Protein AF-A0A7J7Q259-F1 (afdb_monomer_lite)

Secondary structure (DSSP, 8-state):
-B----SS--EEE-TT-EEEEES-EEE---S--SSS-TTEEEEEEEEEEES-EEEEEEEPPPPTTHHHHHHTSPPPTTS-S--EEEEEEEEETTEEEEEEEEEEEEEEEE-TTSTT--S-S-EEEEEEEEEEEEEEEE--TT--S-HHHHHHHHHHHHHT-GGGGG---HHHHHHHHHHHHHHHHHHHHHHHHHHHHHHHHHHHHHHGGGGS-S--PPPPP-------------------------------PPP----------------TTGGGSGGGS------GGGGSS-----------------------GGG--TT-PPEEEEEEEEETTEEEEEEEETTEEEEEEE----TTTHHHHHHHHHHHHH-----TTSPPP------------------

Sequence (403 aa):
MLGFDFISQALRVPTGVTVTLRDIAVTKVRDTPGWSLPFFTGDGGTMVLLSVVRVRLACVPVASNFEQSLTARPRPSALPGAQQVSLQDFPWRGEVYPGSVHSADLAFFLGPGDVDDTQSFRGYDMLQINVSRVCLSYVTSDCTDPADICQSRAVQQMLQGPDSRSQPSYAAVLAAIVVPVVATAVVVAAVAALLLLRRRKRQQEQQLPLQLRDKAPPPPPAQQQQQQQADGAAGRPPQQTQQQQQQQVLVGAWPLGRADGSVGSGGWGSGPAADRLVNLCSGATGTIEDVATGTTASGADSGSGWRLMACHNAPEYSDATPKDKISLGVLLGVGSFGRVYKGRWRGMDVAVKVLHHDSSTAAAVANEVDLVMSFKLCSPHSPCCVPKAPQHHHRLPFCDMES

pLDDT: mean 71.01, std 23.91, range [22.5, 98.06]

Structure (mmCIF, N/CA/C/O backbone):
data_AF-A0A7J7Q259-F1
#
_entry.id   AF-A0A7J7Q259-F1
#
loop_
_atom_site.group_PDB
_atom_site.id
_atom_site.type_symbol
_atom_site.label_atom_id
_atom_site.label_alt_id
_atom_site.label_comp_id
_atom_site.label_asym_id
_atom_site.label_entity_id
_atom_site.label_seq_id
_atom_site.pdbx_PDB_ins_code
_atom_site.Cartn_x
_atom_site.Cartn_y
_atom_site.Cartn_z
_atom_site.occupancy
_atom_site.B_iso_or_equiv
_atom_site.auth_seq_id
_atom_site.auth_comp_id
_atom_site.auth_asym_id
_atom_site.auth_atom_id
_atom_site.pdbx_PDB_model_num
ATOM 1 N N . MET A 1 1 ? -4.218 16.861 -8.012 1.00 49.34 1 MET A N 1
ATOM 2 C CA . MET A 1 1 ? -3.755 15.841 -7.042 1.00 49.34 1 MET A CA 1
ATOM 3 C C . MET A 1 1 ? -4.945 14.948 -6.768 1.00 49.34 1 MET A C 1
ATOM 5 O O . MET A 1 1 ? -5.950 15.461 -6.298 1.00 49.34 1 MET A O 1
ATOM 9 N N . LEU A 1 2 ? -4.885 13.677 -7.159 1.00 45.47 2 LEU A N 1
ATOM 10 C CA . LEU A 1 2 ? -5.974 12.738 -6.898 1.00 45.47 2 LEU A CA 1
ATOM 11 C C . LEU A 1 2 ? -5.714 12.103 -5.529 1.00 45.47 2 LEU A C 1
ATOM 13 O O . LEU A 1 2 ? -4.754 11.353 -5.357 1.00 45.47 2 LEU A O 1
ATOM 17 N N . GLY A 1 3 ? -6.516 12.488 -4.538 1.00 46.28 3 GLY A N 1
ATOM 18 C CA . GLY A 1 3 ? -6.517 11.869 -3.217 1.00 46.28 3 GLY A CA 1
ATOM 19 C C . GLY A 1 3 ? -7.431 10.655 -3.247 1.00 46.28 3 GLY A C 1
ATOM 20 O O . GLY A 1 3 ? -8.620 10.781 -2.985 1.00 46.28 3 GLY A O 1
ATOM 21 N N . PHE A 1 4 ? -6.892 9.503 -3.628 1.00 53.81 4 PHE A N 1
ATOM 22 C CA . PHE A 1 4 ? -7.644 8.257 -3.614 1.00 53.81 4 PHE A CA 1
ATOM 23 C C . PHE A 1 4 ? -7.765 7.752 -2.172 1.00 53.81 4 PHE A C 1
ATOM 25 O O . PHE A 1 4 ? -6.756 7.425 -1.552 1.00 53.81 4 PHE A O 1
ATOM 32 N N . ASP A 1 5 ? -8.987 7.705 -1.641 1.00 45.69 5 ASP A N 1
ATOM 33 C CA . ASP A 1 5 ? -9.305 7.121 -0.332 1.00 45.69 5 ASP A CA 1
ATOM 34 C C . ASP A 1 5 ? -10.075 5.805 -0.521 1.00 45.69 5 ASP A C 1
ATOM 36 O O . ASP A 1 5 ? -11.242 5.658 -0.160 1.00 45.69 5 ASP A O 1
ATOM 40 N N . PHE A 1 6 ? -9.443 4.844 -1.200 1.00 56.66 6 PHE A N 1
ATOM 41 C CA . PHE A 1 6 ? -10.017 3.514 -1.401 1.00 56.66 6 PHE A CA 1
ATOM 42 C C . PHE A 1 6 ? -9.779 2.666 -0.148 1.00 56.66 6 PHE A C 1
ATOM 44 O O . PHE A 1 6 ? -8.836 1.879 -0.066 1.00 56.66 6 PHE A O 1
ATOM 51 N N . ILE A 1 7 ? -10.626 2.854 0.864 1.00 47.62 7 ILE A N 1
ATOM 52 C CA . ILE A 1 7 ? -10.512 2.154 2.154 1.00 47.62 7 ILE A CA 1
ATOM 53 C C . ILE A 1 7 ? -10.807 0.643 2.008 1.00 47.62 7 ILE A C 1
ATOM 55 O O . ILE A 1 7 ? -10.272 -0.161 2.779 1.00 47.62 7 ILE A O 1
ATOM 59 N N . SER A 1 8 ? -11.579 0.228 0.993 1.00 52.16 8 SER A N 1
ATOM 60 C CA . SER A 1 8 ? -12.040 -1.166 0.843 1.00 52.16 8 SER A CA 1
ATOM 61 C C . SER A 1 8 ? -12.238 -1.682 -0.590 1.00 52.16 8 SER A C 1
ATOM 63 O O . SER A 1 8 ? -12.537 -2.862 -0.758 1.00 52.16 8 SER A O 1
ATOM 65 N N . GLN A 1 9 ? -12.082 -0.851 -1.625 1.00 63.62 9 GLN A N 1
ATOM 66 C CA . GLN A 1 9 ? -12.362 -1.247 -3.009 1.00 63.62 9 GLN A CA 1
ATOM 67 C C . GLN A 1 9 ? -11.074 -1.311 -3.829 1.00 63.62 9 GLN A C 1
ATOM 69 O O . GLN A 1 9 ? -10.312 -0.349 -3.868 1.00 63.62 9 GLN A O 1
ATOM 74 N N . ALA A 1 10 ? -10.844 -2.449 -4.483 1.00 75.38 10 ALA A N 1
ATOM 75 C CA . ALA A 1 10 ? -9.798 -2.597 -5.483 1.00 75.38 10 ALA A CA 1
ATOM 76 C C . ALA A 1 10 ? -10.410 -2.479 -6.885 1.00 75.38 10 ALA A C 1
ATOM 78 O O . ALA A 1 10 ? -11.465 -3.052 -7.166 1.00 75.38 10 ALA A O 1
ATOM 79 N N . LEU A 1 11 ? -9.749 -1.737 -7.766 1.00 84.56 11 LEU A N 1
ATOM 80 C CA . LEU A 1 11 ? -10.066 -1.669 -9.179 1.00 84.56 11 LEU A CA 1
ATOM 81 C C . LEU A 1 11 ? -9.454 -2.883 -9.882 1.00 84.56 11 LEU A C 1
ATOM 83 O O . LEU A 1 11 ? -8.235 -3.000 -9.996 1.00 84.56 11 LEU A O 1
ATOM 87 N N . ARG A 1 12 ? -10.304 -3.779 -10.376 1.00 86.12 12 ARG A N 1
ATOM 88 C CA . ARG A 1 12 ? -9.862 -4.916 -11.184 1.00 86.12 12 ARG A CA 1
ATOM 89 C C . ARG A 1 12 ? -9.484 -4.443 -12.586 1.00 86.12 12 ARG A C 1
ATOM 91 O O . ARG A 1 12 ? -10.282 -3.768 -13.230 1.00 86.12 12 ARG A O 1
ATOM 98 N N . VAL A 1 13 ? -8.310 -4.845 -13.063 1.00 88.81 13 VAL A N 1
ATOM 99 C CA . VAL A 1 13 ? -7.824 -4.670 -14.436 1.00 88.81 13 VAL A CA 1
ATOM 100 C C . VAL A 1 13 ? -8.129 -5.960 -15.215 1.00 88.81 13 VAL A C 1
ATOM 102 O O . VAL A 1 13 ? -7.459 -6.972 -14.984 1.00 88.81 13 VAL A O 1
ATOM 105 N N . PRO A 1 14 ? -9.161 -5.982 -16.082 1.00 87.50 14 PRO A N 1
ATOM 106 C CA . PRO A 1 14 ? -9.550 -7.188 -16.814 1.00 87.50 14 PRO A CA 1
ATOM 107 C C . PRO A 1 14 ? -8.503 -7.625 -17.845 1.00 87.50 14 PRO A C 1
ATOM 109 O O . PRO A 1 14 ? -7.682 -6.820 -18.287 1.00 87.50 14 PRO A O 1
ATOM 112 N N . THR A 1 15 ? -8.572 -8.885 -18.282 1.00 92.94 15 THR A N 1
ATOM 113 C CA . THR A 1 15 ? -7.735 -9.396 -19.376 1.00 92.94 15 THR A CA 1
ATOM 114 C C . THR A 1 15 ? -7.882 -8.535 -20.629 1.00 92.94 15 THR A C 1
ATOM 116 O O . THR A 1 15 ? -8.994 -8.175 -21.012 1.00 92.94 15 THR A O 1
ATOM 119 N N . GLY A 1 16 ? -6.763 -8.211 -21.280 1.00 92.50 16 GLY A N 1
ATOM 120 C CA . GLY A 1 16 ? -6.759 -7.416 -22.515 1.00 92.50 16 GLY A CA 1
ATOM 121 C C . GLY A 1 16 ? -7.079 -5.929 -22.323 1.00 92.50 16 GLY A C 1
ATOM 122 O O . GLY A 1 16 ? -7.089 -5.182 -23.299 1.00 92.50 16 GLY A O 1
ATOM 123 N N . VAL A 1 17 ? -7.310 -5.480 -21.086 1.00 95.00 17 VAL A N 1
ATOM 124 C CA . VAL A 1 17 ? -7.491 -4.063 -20.765 1.00 95.00 17 VAL A CA 1
ATOM 125 C C . VAL A 1 17 ? -6.170 -3.479 -20.284 1.00 95.00 17 VAL A C 1
ATOM 127 O O . VAL A 1 17 ? -5.520 -4.027 -19.392 1.00 95.00 17 VAL A O 1
ATOM 130 N N . THR A 1 18 ? -5.816 -2.323 -20.843 1.00 95.75 18 THR A N 1
ATOM 131 C CA . THR A 1 18 ? -4.671 -1.525 -20.402 1.00 95.75 18 THR A CA 1
ATOM 132 C C . THR A 1 18 ? -5.156 -0.292 -19.653 1.00 95.75 18 THR A C 1
ATOM 134 O O . THR A 1 18 ? -5.863 0.544 -20.216 1.00 95.75 18 THR A O 1
ATOM 137 N N . VAL A 1 19 ? -4.757 -0.150 -18.390 1.00 94.94 19 VAL A N 1
ATOM 138 C CA . VAL A 1 19 ? -5.025 1.047 -17.583 1.00 94.94 19 VAL A CA 1
ATOM 139 C C . VAL A 1 19 ? -3.760 1.886 -17.490 1.00 94.94 19 VAL A C 1
ATOM 141 O O . VAL A 1 19 ? -2.753 1.432 -16.951 1.00 94.94 19 VAL A O 1
ATOM 144 N N . THR A 1 20 ? -3.825 3.131 -17.962 1.00 96.19 20 THR A N 1
ATOM 145 C CA . THR A 1 20 ? -2.680 4.050 -17.962 1.00 96.19 20 THR A CA 1
ATOM 146 C C . THR A 1 20 ? -2.905 5.211 -17.002 1.00 96.19 20 THR A C 1
ATOM 148 O O . THR A 1 20 ? -3.876 5.955 -17.131 1.00 96.19 20 THR A O 1
ATOM 151 N N . LEU A 1 21 ? -1.975 5.408 -16.069 1.00 95.38 21 LEU A N 1
ATOM 152 C CA . LEU A 1 21 ? -1.887 6.597 -15.226 1.00 95.38 21 LEU A CA 1
ATOM 153 C C . LEU A 1 21 ? -0.709 7.443 -15.698 1.00 95.38 21 LEU A C 1
ATOM 155 O O . LEU A 1 21 ? 0.417 6.951 -15.758 1.00 95.38 21 LEU A O 1
ATOM 159 N N . ARG A 1 22 ? -0.961 8.710 -16.030 1.00 96.81 22 ARG A N 1
ATOM 160 C CA . ARG A 1 22 ? 0.040 9.587 -16.635 1.00 96.81 22 ARG A CA 1
ATOM 161 C C . ARG A 1 22 ? 0.078 10.960 -15.977 1.00 96.81 22 ARG A C 1
ATOM 163 O O . ARG A 1 22 ? -0.977 11.538 -15.745 1.00 96.81 22 ARG A O 1
ATOM 170 N N . ASP A 1 23 ? 1.284 11.472 -15.729 1.00 95.75 23 ASP A N 1
ATOM 171 C CA . ASP A 1 23 ? 1.534 12.843 -15.255 1.00 95.75 23 ASP A CA 1
ATOM 172 C C . ASP A 1 23 ? 0.774 13.175 -13.951 1.00 95.75 23 ASP A C 1
ATOM 174 O O . ASP A 1 23 ? 0.269 14.281 -13.740 1.00 95.75 23 ASP A O 1
ATOM 178 N N . ILE A 1 24 ? 0.681 12.192 -13.047 1.00 95.31 24 ILE A N 1
ATOM 179 C CA . ILE A 1 24 ? 0.010 12.335 -11.751 1.00 95.31 24 ILE A CA 1
ATOM 180 C C . ILE A 1 24 ? 0.949 12.062 -10.580 1.00 95.31 24 ILE A C 1
ATOM 182 O O . ILE A 1 24 ? 1.885 11.271 -10.657 1.00 95.31 24 ILE A O 1
ATOM 186 N N . ALA A 1 25 ? 0.631 12.673 -9.442 1.00 94.62 25 ALA A N 1
ATOM 187 C CA . ALA A 1 25 ? 1.168 12.258 -8.157 1.00 94.62 25 ALA A CA 1
ATOM 188 C C . ALA A 1 25 ? 0.123 11.423 -7.412 1.00 94.62 25 ALA A C 1
ATOM 190 O O . ALA A 1 25 ? -0.993 11.900 -7.177 1.00 94.62 25 ALA A O 1
ATOM 191 N N . VAL A 1 26 ? 0.495 10.202 -7.036 1.00 92.50 26 VAL A N 1
ATOM 192 C CA . VAL A 1 26 ? -0.319 9.309 -6.210 1.00 92.50 26 VAL A CA 1
ATOM 193 C C . VAL A 1 26 ? 0.200 9.394 -4.784 1.00 92.50 26 VAL A C 1
ATOM 195 O O . VAL A 1 26 ? 1.340 9.030 -4.498 1.00 92.50 26 VAL A O 1
ATOM 198 N N . THR A 1 27 ? -0.636 9.891 -3.883 1.00 89.12 27 THR A N 1
ATOM 199 C CA . THR A 1 27 ? -0.311 10.022 -2.458 1.00 89.12 27 THR A CA 1
ATOM 200 C C . THR A 1 27 ? -1.124 9.048 -1.631 1.00 89.12 27 THR A C 1
ATOM 202 O O . THR A 1 27 ? -2.173 8.607 -2.090 1.00 89.12 27 THR A O 1
ATOM 205 N N . LYS A 1 28 ? -0.675 8.757 -0.403 1.00 73.88 28 LYS A N 1
ATOM 206 C CA . LYS A 1 28 ? -1.340 7.796 0.496 1.00 73.88 28 LYS A CA 1
ATOM 207 C C . LYS A 1 28 ? -1.462 6.394 -0.118 1.00 73.88 28 LYS A C 1
ATOM 209 O O . LYS A 1 28 ? -2.405 5.663 0.162 1.00 73.88 28 LYS A O 1
ATOM 214 N N . VAL A 1 29 ? -0.499 6.015 -0.963 1.00 74.81 29 VAL A N 1
ATOM 215 C CA . VAL A 1 29 ? -0.357 4.622 -1.397 1.00 74.81 29 VAL A CA 1
ATOM 216 C C . VAL A 1 29 ? -0.133 3.802 -0.125 1.00 74.81 29 VAL A C 1
ATOM 218 O O . VAL A 1 29 ? 0.853 4.052 0.567 1.00 74.81 29 VAL A O 1
ATOM 221 N N . ARG A 1 30 ? -1.091 2.921 0.199 1.00 67.25 30 ARG A N 1
ATOM 222 C CA . ARG A 1 30 ? -1.149 2.111 1.430 1.00 67.25 30 ARG A CA 1
ATOM 223 C C . ARG A 1 30 ? 0.181 1.421 1.764 1.00 67.25 30 ARG A C 1
ATOM 225 O O . ARG A 1 30 ? 1.030 1.229 0.894 1.00 67.25 30 ARG A O 1
ATOM 232 N N . ASP A 1 31 ? 0.282 1.001 3.024 1.00 64.81 31 ASP A N 1
ATOM 233 C CA . ASP A 1 31 ? 1.456 0.486 3.752 1.00 64.81 31 ASP A CA 1
ATOM 234 C C . ASP A 1 31 ? 2.091 -0.805 3.212 1.00 64.81 31 ASP A C 1
ATOM 236 O O . ASP A 1 31 ? 2.835 -1.465 3.934 1.00 64.81 31 ASP A O 1
ATOM 240 N N . THR A 1 32 ? 1.828 -1.208 1.968 1.00 69.81 32 THR A N 1
ATOM 241 C CA . THR A 1 32 ? 2.552 -2.348 1.410 1.00 69.81 32 THR A CA 1
ATOM 242 C C . THR A 1 32 ? 3.970 -1.903 1.054 1.00 69.81 32 THR A C 1
ATOM 244 O O . THR A 1 32 ? 4.163 -0.814 0.502 1.00 69.81 32 THR A O 1
ATOM 247 N N . PRO A 1 33 ? 5.002 -2.700 1.364 1.00 70.81 33 PRO A N 1
ATOM 248 C CA . PRO A 1 33 ? 6.378 -2.354 1.029 1.00 70.81 33 PRO A CA 1
ATOM 249 C C . PRO A 1 33 ? 6.642 -2.402 -0.478 1.00 70.81 33 PRO A C 1
ATOM 251 O O . PRO A 1 33 ? 7.593 -1.766 -0.947 1.00 70.81 33 PRO A O 1
ATOM 254 N N . GLY A 1 34 ? 5.807 -3.090 -1.255 1.00 81.00 34 GLY A N 1
ATOM 255 C CA . GLY A 1 34 ? 6.126 -3.420 -2.632 1.00 81.00 34 GLY A CA 1
ATOM 256 C C . GLY A 1 34 ? 5.871 -2.313 -3.657 1.00 81.00 34 GLY A C 1
ATOM 257 O O . GLY A 1 34 ? 5.861 -1.109 -3.367 1.00 81.00 34 GLY A O 1
ATOM 258 N N . TRP A 1 35 ? 5.793 -2.735 -4.910 1.00 82.19 35 TRP A N 1
ATOM 259 C CA . TRP A 1 35 ? 5.924 -1.923 -6.113 1.00 82.19 35 TRP A CA 1
ATOM 260 C C . TRP A 1 35 ? 4.591 -1.623 -6.779 1.00 82.19 35 TRP A C 1
ATOM 262 O O . TRP A 1 35 ? 4.549 -0.701 -7.596 1.00 82.19 35 TRP A O 1
ATOM 272 N N . SER A 1 36 ? 3.523 -2.321 -6.399 1.00 85.31 36 SER A N 1
ATOM 273 C CA . SER A 1 36 ? 2.201 -2.123 -6.980 1.00 85.31 36 SER A CA 1
ATOM 274 C C . SER A 1 36 ? 1.495 -0.861 -6.466 1.00 85.31 36 SER A C 1
ATOM 276 O O . SER A 1 36 ? 1.945 -0.165 -5.547 1.00 85.31 36 SER A O 1
ATOM 278 N N . LEU A 1 37 ? 0.352 -0.552 -7.074 1.00 86.75 37 LEU A N 1
ATOM 279 C CA . LEU A 1 37 ? -0.643 0.310 -6.457 1.00 86.75 37 LEU A CA 1
ATOM 280 C C . LEU A 1 37 ? -1.682 -0.617 -5.804 1.00 86.75 37 LEU A C 1
ATOM 282 O O . LEU A 1 37 ? -2.414 -1.277 -6.533 1.00 86.75 37 LEU A O 1
ATOM 286 N N . PRO A 1 38 ? -1.774 -0.672 -4.461 1.00 77.75 38 PRO A N 1
ATOM 287 C CA . PRO A 1 38 ? -2.498 -1.721 -3.728 1.00 77.75 38 PRO A CA 1
ATOM 288 C C . PRO A 1 38 ? -4.021 -1.677 -3.917 1.00 77.75 38 PRO A C 1
ATOM 290 O O . PRO A 1 38 ? -4.741 -2.524 -3.405 1.00 77.75 38 PRO A O 1
ATOM 293 N N . PHE A 1 39 ? -4.525 -0.661 -4.615 1.00 82.62 39 PHE A N 1
ATOM 294 C CA . PHE A 1 39 ? -5.928 -0.534 -4.982 1.00 82.62 39 PHE A CA 1
ATOM 295 C C . PHE A 1 39 ? -6.210 -1.032 -6.403 1.00 82.62 39 PHE A C 1
ATOM 297 O O . PHE A 1 39 ? -7.329 -0.865 -6.864 1.00 82.62 39 PHE A O 1
ATOM 304 N N . PHE A 1 40 ? -5.239 -1.626 -7.100 1.00 85.75 40 PHE A N 1
ATOM 305 C CA . PHE A 1 40 ? -5.474 -2.352 -8.344 1.00 85.75 40 PHE A CA 1
ATOM 306 C C . PHE A 1 40 ? -5.292 -3.845 -8.118 1.00 85.75 40 PHE A C 1
ATOM 308 O O . PHE A 1 40 ? -4.342 -4.272 -7.467 1.00 85.75 40 PHE A O 1
ATOM 315 N N . THR A 1 41 ? -6.195 -4.630 -8.689 1.00 87.44 41 THR A N 1
ATOM 316 C CA . THR A 1 41 ? -6.056 -6.083 -8.813 1.00 87.44 41 THR A CA 1
ATOM 317 C C . THR A 1 41 ? -6.106 -6.446 -10.285 1.00 87.44 41 THR A C 1
ATOM 319 O O . THR A 1 41 ? -6.568 -5.654 -11.104 1.00 87.44 41 THR A O 1
ATOM 322 N N . GLY A 1 42 ? -5.613 -7.620 -10.657 1.00 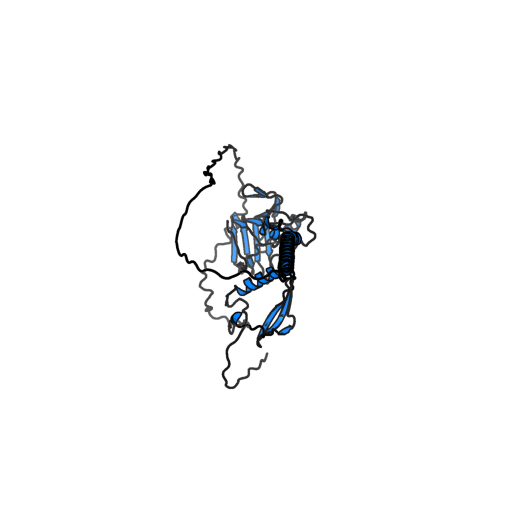82.75 42 GLY A N 1
ATOM 323 C CA . GLY A 1 42 ? -5.473 -7.980 -12.064 1.00 82.75 42 GLY A CA 1
ATOM 324 C C . GLY A 1 42 ? -6.095 -9.310 -12.415 1.00 82.75 42 GLY A C 1
ATOM 325 O O . GLY A 1 42 ? -5.994 -10.259 -11.651 1.00 82.75 42 GLY A O 1
ATOM 326 N N . ASP A 1 43 ? -6.686 -9.402 -13.599 1.00 88.06 43 ASP A N 1
ATOM 327 C CA . ASP A 1 43 ? -7.056 -10.683 -14.197 1.00 88.06 43 ASP A CA 1
ATOM 328 C C . ASP A 1 43 ? -6.377 -10.872 -15.559 1.00 88.06 43 ASP A C 1
ATOM 330 O O . ASP A 1 43 ? -7.022 -11.139 -16.565 1.00 88.06 43 ASP A O 1
ATOM 334 N N . GLY A 1 44 ? -5.063 -10.651 -15.616 1.00 90.00 44 GLY A N 1
ATOM 335 C CA . GLY A 1 44 ? -4.257 -10.711 -16.840 1.00 90.00 44 GLY A CA 1
ATOM 336 C C . GLY A 1 44 ? -4.325 -9.452 -17.708 1.00 90.00 44 GLY A C 1
ATOM 337 O O . GLY A 1 44 ? -4.111 -9.528 -18.915 1.00 90.00 44 GLY A O 1
ATOM 338 N N . GLY A 1 45 ? -4.699 -8.311 -17.127 1.00 94.25 45 GLY A N 1
ATOM 339 C CA . GLY A 1 45 ? -4.607 -7.010 -17.790 1.00 94.25 45 GLY A CA 1
ATOM 340 C C . GLY A 1 45 ? -3.221 -6.375 -17.674 1.00 94.25 45 GLY A C 1
ATOM 341 O O . GLY A 1 45 ? -2.301 -6.967 -17.105 1.00 94.25 45 GLY A O 1
ATOM 342 N N . THR A 1 46 ? -3.100 -5.140 -18.161 1.00 95.38 46 THR A N 1
ATOM 343 C CA . THR A 1 46 ? -1.851 -4.366 -18.117 1.00 95.38 46 THR A CA 1
ATOM 344 C C . THR A 1 46 ? -2.071 -3.026 -17.428 1.00 95.38 46 THR A C 1
ATOM 346 O O . THR A 1 46 ? -3.036 -2.311 -17.692 1.00 95.38 46 THR A O 1
ATOM 349 N N . MET A 1 47 ? -1.151 -2.642 -16.556 1.00 95.44 47 MET A N 1
ATOM 350 C CA . MET A 1 47 ? -1.141 -1.359 -15.877 1.00 95.44 47 MET A CA 1
ATOM 351 C C . MET A 1 47 ? 0.109 -0.574 -16.256 1.00 95.44 47 MET A C 1
ATOM 353 O O . MET A 1 47 ? 1.226 -1.041 -16.053 1.00 95.44 47 MET A O 1
ATOM 357 N N . VAL A 1 48 ? -0.066 0.644 -16.759 1.00 96.81 48 VAL A N 1
ATOM 358 C CA . VAL A 1 48 ? 1.031 1.499 -17.216 1.00 96.81 48 VAL A CA 1
ATOM 359 C C . VAL A 1 48 ? 1.081 2.773 -16.378 1.00 96.81 48 VAL A C 1
ATOM 361 O O . VAL A 1 48 ? 0.101 3.508 -16.276 1.00 96.81 48 VAL A O 1
ATOM 364 N N . LEU A 1 49 ? 2.233 3.057 -15.780 1.00 96.88 49 LEU A N 1
ATOM 365 C CA . LEU A 1 49 ? 2.524 4.287 -15.049 1.00 96.88 49 LEU A CA 1
ATOM 366 C C . LEU A 1 49 ? 3.525 5.118 -15.858 1.00 96.88 49 LEU A C 1
ATOM 368 O O . LEU A 1 49 ? 4.647 4.671 -16.074 1.00 96.88 49 LEU A O 1
ATOM 372 N N . LEU A 1 50 ? 3.136 6.320 -16.286 1.00 97.75 50 LEU A N 1
ATOM 373 C CA . LEU A 1 50 ? 3.967 7.231 -17.081 1.00 97.75 50 LEU A CA 1
ATOM 374 C C . LEU A 1 50 ? 4.185 8.543 -16.326 1.00 97.75 50 LEU A C 1
ATOM 376 O O . LEU A 1 50 ? 3.221 9.258 -16.055 1.00 97.75 50 LEU A O 1
ATOM 380 N N . SER A 1 51 ? 5.431 8.892 -16.003 1.00 97.31 51 SER A N 1
ATOM 381 C CA . SER A 1 51 ? 5.744 10.153 -15.305 1.00 97.31 51 SER A CA 1
ATOM 382 C C . SER A 1 51 ? 4.958 10.313 -13.993 1.00 97.31 51 SER A C 1
ATOM 384 O O . SER A 1 51 ? 4.385 11.365 -13.704 1.00 97.31 51 SER A O 1
ATOM 386 N N . VAL A 1 52 ? 4.867 9.233 -13.210 1.00 96.75 52 VAL A N 1
ATOM 387 C CA . VAL A 1 52 ? 4.087 9.197 -11.965 1.00 96.75 52 VAL A CA 1
ATOM 388 C C . VAL A 1 52 ? 4.993 9.411 -10.757 1.00 96.75 52 VAL A C 1
ATOM 390 O O . VAL A 1 52 ? 6.018 8.749 -10.611 1.00 96.75 52 VAL A O 1
ATOM 393 N N . VAL A 1 53 ? 4.579 10.279 -9.832 1.00 96.88 53 VAL A N 1
ATOM 394 C CA . VAL A 1 53 ? 5.244 10.431 -8.527 1.00 96.88 53 VAL A CA 1
ATOM 395 C C . VAL A 1 53 ? 4.433 9.714 -7.456 1.00 96.88 53 VAL A C 1
ATOM 397 O O . VAL A 1 53 ? 3.292 10.076 -7.173 1.00 96.88 53 VAL A O 1
ATOM 400 N N . ARG A 1 54 ? 5.010 8.689 -6.837 1.00 94.88 54 ARG A N 1
ATOM 401 C CA . ARG A 1 54 ? 4.396 7.927 -5.746 1.00 94.88 54 ARG A CA 1
ATOM 402 C C . ARG A 1 54 ? 4.921 8.441 -4.416 1.00 94.88 54 ARG A C 1
ATOM 404 O O . ARG A 1 54 ? 6.094 8.257 -4.108 1.00 94.88 54 ARG A O 1
ATOM 411 N N . VAL A 1 55 ? 4.049 9.052 -3.626 1.00 93.69 55 VAL A N 1
ATOM 412 C CA . VAL A 1 55 ? 4.394 9.609 -2.314 1.00 93.69 55 VAL A CA 1
ATOM 413 C C . VAL A 1 55 ? 3.979 8.637 -1.221 1.00 93.69 55 VAL A C 1
ATOM 415 O O . VAL A 1 55 ? 2.788 8.337 -1.065 1.00 93.69 55 VAL A O 1
ATOM 418 N N . ARG A 1 56 ? 4.960 8.180 -0.441 1.00 92.00 56 ARG A N 1
ATOM 419 C CA . ARG A 1 56 ? 4.756 7.376 0.767 1.00 92.00 56 ARG A CA 1
ATOM 420 C C . ARG A 1 56 ? 5.008 8.197 2.021 1.00 92.00 56 ARG A C 1
ATOM 422 O O . ARG A 1 56 ? 5.900 9.039 2.048 1.00 92.00 56 ARG A O 1
ATOM 429 N N . LEU A 1 57 ? 4.238 7.911 3.068 1.00 92.25 57 LEU A N 1
ATOM 430 C CA . LEU A 1 57 ? 4.436 8.527 4.380 1.00 92.25 57 LEU A CA 1
ATOM 431 C C . LEU A 1 57 ? 5.754 8.053 5.002 1.00 92.25 57 LEU A C 1
ATOM 433 O O . LEU A 1 57 ? 6.574 8.878 5.383 1.00 92.25 57 LEU A O 1
ATOM 437 N N . ALA A 1 58 ? 5.998 6.742 5.002 1.00 92.50 58 ALA A N 1
ATOM 438 C CA . ALA A 1 58 ? 7.250 6.157 5.462 1.00 92.50 58 ALA A CA 1
ATOM 439 C C . ALA A 1 58 ? 7.771 5.095 4.485 1.00 92.50 58 ALA A C 1
ATOM 441 O O . ALA A 1 58 ? 6.989 4.388 3.836 1.00 92.50 58 ALA A O 1
ATOM 442 N N . CYS A 1 59 ? 9.094 4.970 4.408 1.00 92.50 59 CYS A N 1
ATOM 443 C CA . CYS A 1 59 ? 9.787 3.948 3.631 1.00 92.50 59 CYS A CA 1
ATOM 444 C C . CYS A 1 59 ? 10.868 3.259 4.454 1.00 92.50 59 CYS A C 1
ATOM 446 O O . CYS A 1 59 ? 11.499 3.870 5.313 1.00 92.50 59 CYS A O 1
ATOM 448 N N . VAL A 1 60 ? 11.126 1.995 4.138 1.00 90.88 60 VAL A N 1
ATOM 449 C CA . VAL A 1 60 ? 12.322 1.299 4.616 1.00 90.88 60 VAL A CA 1
ATOM 450 C C . VAL A 1 60 ? 13.504 1.696 3.728 1.00 90.88 60 VAL A C 1
ATOM 452 O O . VAL A 1 60 ? 13.314 1.811 2.509 1.00 90.88 60 VAL A O 1
ATOM 455 N N . PRO A 1 61 ? 14.703 1.920 4.298 1.00 90.50 61 PRO A N 1
ATOM 456 C CA . PRO A 1 61 ? 15.915 2.099 3.515 1.00 90.50 61 PRO A CA 1
ATOM 457 C C . PRO A 1 61 ? 16.075 0.970 2.495 1.00 90.50 61 PRO A C 1
ATOM 459 O O . PRO A 1 61 ? 15.890 -0.209 2.796 1.00 90.50 61 PRO A O 1
ATOM 462 N N . VAL A 1 62 ? 16.383 1.344 1.261 1.00 90.62 62 VAL A N 1
ATOM 463 C CA . VAL A 1 62 ? 16.648 0.397 0.178 1.00 90.62 62 VAL A CA 1
ATOM 464 C C . VAL A 1 62 ? 17.965 -0.330 0.438 1.00 90.62 62 VAL A C 1
ATOM 466 O O . VAL A 1 62 ? 18.958 0.283 0.824 1.00 90.62 62 VAL A O 1
ATOM 469 N N . ALA A 1 63 ? 17.972 -1.649 0.237 1.00 91.00 63 ALA A N 1
ATOM 470 C CA . ALA A 1 63 ? 19.186 -2.449 0.355 1.00 91.00 63 ALA A CA 1
ATOM 471 C C . ALA A 1 63 ? 20.232 -2.013 -0.687 1.00 91.00 63 ALA A C 1
ATOM 473 O O . ALA A 1 63 ? 19.887 -1.564 -1.776 1.00 91.00 63 ALA A O 1
ATOM 474 N N . SER A 1 64 ? 21.520 -2.187 -0.397 1.00 91.75 64 SER A N 1
ATOM 475 C CA . SER A 1 64 ? 22.599 -1.785 -1.316 1.00 91.75 64 SER A CA 1
ATOM 476 C C . SER A 1 64 ? 22.575 -2.530 -2.659 1.00 91.75 64 SER A C 1
ATOM 478 O O . SER A 1 64 ? 23.007 -1.995 -3.673 1.00 91.75 64 SE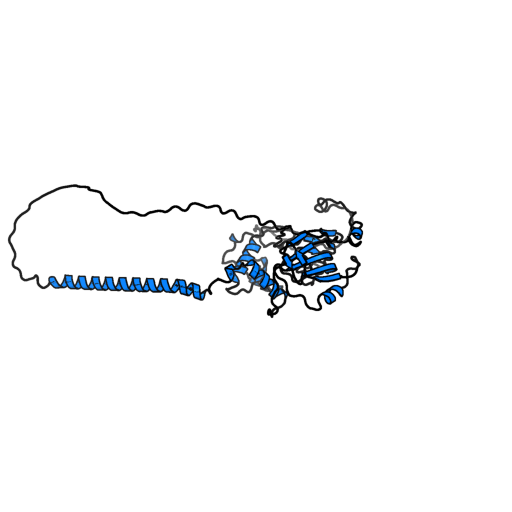R A O 1
ATOM 480 N N . ASN A 1 65 ? 22.029 -3.747 -2.693 1.00 94.56 65 ASN A N 1
ATOM 481 C CA . ASN A 1 65 ? 21.851 -4.560 -3.901 1.00 94.56 65 ASN A CA 1
ATOM 482 C C . ASN A 1 65 ? 20.477 -4.361 -4.569 1.00 94.56 65 ASN A C 1
ATOM 484 O O . ASN A 1 65 ? 20.063 -5.176 -5.399 1.00 94.56 65 ASN A O 1
ATOM 488 N N . PHE A 1 66 ? 19.739 -3.322 -4.180 1.00 93.31 66 PHE A N 1
ATOM 489 C CA . PHE A 1 66 ? 18.366 -3.094 -4.612 1.00 93.31 66 PHE A CA 1
ATOM 490 C C . PHE A 1 66 ? 18.234 -2.963 -6.138 1.00 93.31 66 PHE A C 1
ATOM 492 O O . PHE A 1 66 ? 17.417 -3.659 -6.742 1.00 93.31 66 PHE A O 1
ATOM 499 N N . GLU A 1 67 ? 19.073 -2.138 -6.770 1.00 95.12 67 GLU A N 1
ATOM 500 C CA . GLU A 1 67 ? 19.047 -1.925 -8.225 1.00 95.12 67 GLU A CA 1
ATOM 501 C C . GLU A 1 67 ? 19.327 -3.225 -8.989 1.00 95.12 67 GLU A C 1
ATOM 503 O O . GLU A 1 67 ? 18.593 -3.582 -9.910 1.00 95.12 67 GLU A O 1
ATOM 508 N N . GLN A 1 68 ? 20.330 -3.994 -8.554 1.00 96.50 68 GLN A N 1
ATOM 509 C CA . GLN A 1 68 ? 20.662 -5.301 -9.136 1.00 96.50 68 GLN A CA 1
ATOM 510 C C . GLN A 1 68 ? 19.501 -6.291 -8.984 1.00 96.50 68 GLN A C 1
ATOM 512 O O . GLN A 1 68 ? 19.158 -7.007 -9.920 1.00 96.50 68 GLN A O 1
ATOM 517 N N . SER A 1 69 ? 18.855 -6.296 -7.816 1.00 94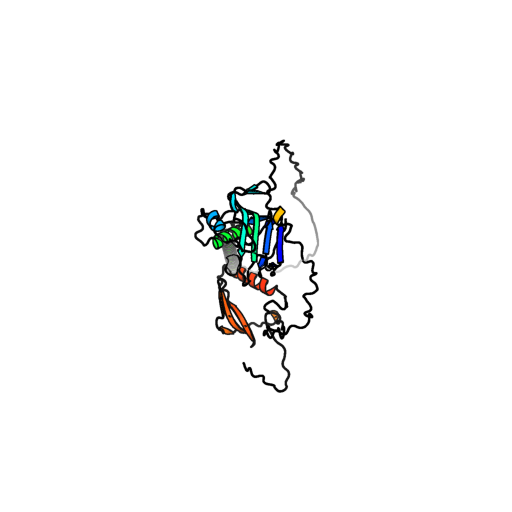.25 69 SER A N 1
ATOM 518 C CA . SER A 1 69 ? 17.747 -7.207 -7.522 1.00 94.25 69 SER A CA 1
ATOM 519 C C . SER A 1 69 ? 16.515 -6.927 -8.380 1.00 94.25 69 SER A C 1
ATOM 521 O O . SER A 1 69 ? 15.816 -7.867 -8.751 1.00 94.25 69 SER A O 1
ATOM 523 N N . LEU A 1 70 ? 16.228 -5.661 -8.702 1.00 93.69 70 LEU A N 1
ATOM 524 C CA . LEU A 1 70 ? 15.121 -5.318 -9.599 1.00 93.69 70 LEU A CA 1
ATOM 525 C C . LEU A 1 70 ? 15.474 -5.508 -11.069 1.00 93.69 70 LEU A C 1
ATOM 527 O O . LEU A 1 70 ? 14.650 -6.019 -11.825 1.00 93.69 70 LEU A O 1
ATOM 531 N N . THR A 1 71 ? 16.683 -5.130 -11.477 1.00 95.94 71 THR A N 1
ATOM 532 C CA . THR A 1 71 ? 17.111 -5.264 -12.876 1.00 95.94 71 THR A CA 1
ATOM 533 C C . THR A 1 71 ? 17.291 -6.718 -13.306 1.00 95.94 71 THR A C 1
ATOM 535 O O . THR A 1 71 ? 17.080 -7.033 -14.474 1.00 95.94 71 THR A O 1
ATOM 538 N N . ALA A 1 72 ? 17.580 -7.622 -12.365 1.00 96.62 72 ALA A N 1
ATOM 539 C CA . ALA A 1 72 ? 17.624 -9.062 -12.607 1.00 96.62 72 ALA A CA 1
ATOM 540 C C . ALA A 1 72 ? 16.237 -9.715 -12.778 1.00 96.62 72 ALA A C 1
ATOM 542 O O . ALA A 1 72 ? 16.162 -10.863 -13.220 1.00 96.62 72 ALA A O 1
ATOM 543 N N . ARG A 1 73 ? 15.132 -9.035 -12.425 1.00 94.94 73 ARG A N 1
ATOM 544 C CA . ARG A 1 73 ? 13.789 -9.621 -12.560 1.00 94.94 73 ARG A CA 1
ATOM 545 C C . ARG A 1 73 ? 13.391 -9.723 -14.034 1.00 94.94 73 ARG A C 1
ATOM 547 O O . ARG A 1 73 ? 13.469 -8.714 -14.746 1.00 94.94 73 ARG A O 1
ATOM 554 N N . PRO A 1 74 ? 12.908 -10.895 -14.487 1.00 96.25 74 PRO A N 1
ATOM 555 C CA . PRO A 1 74 ? 12.465 -11.062 -15.860 1.00 96.25 74 PRO A CA 1
ATOM 556 C C . PRO A 1 74 ? 11.275 -10.143 -16.142 1.00 96.25 74 PRO A C 1
ATOM 558 O O . PRO A 1 74 ? 10.361 -10.011 -15.327 1.00 96.25 74 PRO A O 1
ATOM 561 N N . ARG A 1 75 ? 11.294 -9.509 -17.314 1.00 96.94 75 ARG A N 1
ATOM 562 C CA . ARG A 1 75 ? 10.164 -8.716 -17.802 1.00 96.94 75 ARG A CA 1
ATOM 563 C C . ARG A 1 75 ? 9.069 -9.644 -18.332 1.00 96.94 75 ARG A C 1
ATOM 565 O O . ARG A 1 75 ? 9.399 -10.693 -18.894 1.00 96.94 75 ARG A O 1
ATOM 572 N N . PRO A 1 76 ? 7.789 -9.257 -18.225 1.00 96.88 76 PRO A N 1
ATOM 573 C CA . PRO A 1 76 ? 6.719 -9.928 -18.948 1.00 96.88 76 PRO A CA 1
ATOM 574 C C . PRO A 1 76 ? 7.002 -9.919 -20.451 1.00 96.88 76 PRO A C 1
ATOM 576 O O . PRO A 1 76 ? 7.467 -8.915 -20.993 1.00 96.88 76 PRO A O 1
ATOM 579 N N . SER A 1 77 ? 6.705 -11.018 -21.144 1.00 96.12 77 SER A N 1
ATOM 580 C CA . SER A 1 77 ? 6.945 -11.132 -22.591 1.00 96.12 77 SER A CA 1
ATOM 581 C C . SER A 1 77 ? 6.156 -10.102 -23.409 1.00 96.12 77 SER A C 1
ATOM 583 O O . SER A 1 77 ? 6.614 -9.692 -24.474 1.00 96.12 77 SER A O 1
ATOM 585 N N . ALA A 1 78 ? 5.011 -9.646 -22.893 1.00 95.06 78 ALA A N 1
ATOM 586 C CA . ALA A 1 78 ? 4.202 -8.588 -23.493 1.00 95.06 78 ALA A CA 1
ATOM 587 C C . ALA A 1 78 ? 4.841 -7.188 -23.384 1.00 95.06 78 ALA A C 1
ATOM 589 O O . ALA A 1 78 ? 4.443 -6.275 -24.106 1.00 95.06 78 ALA A O 1
ATOM 590 N N . LEU A 1 79 ? 5.836 -7.009 -22.507 1.00 96.56 79 LEU A N 1
ATOM 591 C CA . LEU A 1 79 ? 6.462 -5.724 -22.188 1.00 96.56 79 LEU A CA 1
ATOM 592 C C . LEU A 1 79 ? 7.989 -5.789 -22.391 1.00 96.56 79 LEU A C 1
ATOM 594 O O . LEU A 1 79 ? 8.758 -5.766 -21.419 1.00 96.56 79 LEU A O 1
ATOM 598 N N . PRO A 1 80 ? 8.468 -5.862 -23.648 1.00 96.56 80 PRO A N 1
ATOM 599 C CA . PRO A 1 80 ? 9.896 -5.943 -23.935 1.00 96.56 80 PRO A CA 1
ATOM 600 C C . PRO A 1 80 ? 10.637 -4.679 -23.474 1.00 96.56 80 PRO A C 1
ATOM 602 O O . PRO A 1 80 ? 10.046 -3.614 -23.289 1.00 96.56 80 PRO A O 1
ATOM 605 N N . GLY A 1 81 ? 11.950 -4.794 -23.281 1.00 96.25 81 GLY A N 1
ATOM 606 C CA . GLY A 1 81 ? 12.807 -3.677 -22.884 1.00 96.25 81 GLY A CA 1
ATOM 607 C C . GLY A 1 81 ? 13.933 -4.103 -21.951 1.00 96.25 81 GLY A C 1
ATOM 608 O O . GLY A 1 81 ? 14.135 -5.292 -21.702 1.00 96.25 81 GLY A O 1
ATOM 609 N N . ALA A 1 82 ? 14.661 -3.117 -21.434 1.00 96.81 82 ALA A N 1
ATOM 610 C CA . ALA A 1 82 ? 15.668 -3.312 -20.401 1.00 96.81 82 ALA A CA 1
ATOM 611 C C . ALA A 1 82 ? 15.170 -2.676 -19.104 1.00 96.81 82 ALA A C 1
ATOM 613 O O . ALA A 1 82 ? 14.690 -1.546 -19.122 1.00 96.81 82 ALA A O 1
ATOM 614 N N . GLN A 1 83 ? 15.297 -3.395 -17.991 1.00 97.88 83 GLN A N 1
ATOM 615 C CA . GLN A 1 83 ? 14.994 -2.838 -16.677 1.00 97.88 83 GLN A CA 1
ATOM 616 C C . GLN A 1 83 ? 16.003 -1.733 -16.344 1.00 97.88 83 GLN A C 1
ATOM 618 O O . GLN A 1 83 ? 17.211 -1.961 -16.412 1.00 97.88 83 GLN A O 1
ATOM 623 N N . GLN A 1 84 ? 15.518 -0.559 -15.960 1.00 98.06 84 GLN A N 1
ATOM 624 C CA . GLN A 1 84 ? 16.318 0.594 -15.565 1.00 98.06 84 GLN A CA 1
ATOM 625 C C . GLN A 1 84 ? 15.715 1.219 -14.310 1.00 98.06 84 GLN A C 1
ATOM 627 O O . GLN A 1 84 ? 14.649 1.843 -14.347 1.00 98.06 84 GLN A O 1
ATOM 632 N N . VAL A 1 85 ? 16.416 1.039 -13.193 1.00 97.56 85 VAL A N 1
ATOM 633 C CA . VAL A 1 85 ? 16.057 1.586 -11.885 1.00 97.56 85 VAL A CA 1
ATOM 634 C C . VAL A 1 85 ? 17.305 2.190 -11.261 1.00 97.56 85 VAL A C 1
ATOM 636 O O . VAL A 1 85 ? 18.372 1.587 -11.343 1.00 97.56 85 VAL A O 1
ATOM 639 N N . SER A 1 86 ? 17.162 3.351 -10.635 1.00 97.31 86 SER A N 1
ATOM 640 C CA . SER A 1 86 ? 18.231 4.037 -9.915 1.00 97.31 86 SER A CA 1
ATOM 641 C C . SER A 1 86 ? 17.742 4.599 -8.582 1.00 97.31 86 SER A C 1
ATOM 643 O O . SER A 1 86 ? 16.546 4.838 -8.376 1.00 97.31 86 SER A O 1
ATOM 645 N N . LEU A 1 87 ? 18.678 4.828 -7.667 1.00 96.44 87 LEU A N 1
ATOM 646 C CA . LEU A 1 87 ? 18.486 5.677 -6.496 1.00 96.44 87 LEU A CA 1
ATOM 647 C C . LEU A 1 87 ? 19.006 7.078 -6.797 1.00 96.44 87 LEU A C 1
ATOM 649 O O . LEU A 1 87 ? 20.168 7.254 -7.156 1.00 96.44 87 LEU A O 1
ATOM 653 N N . GLN A 1 88 ? 18.152 8.085 -6.645 1.00 96.56 88 GLN A N 1
ATOM 654 C CA . GLN A 1 88 ? 18.540 9.472 -6.881 1.00 96.56 88 GLN A CA 1
ATOM 655 C C . GLN A 1 88 ? 17.774 10.430 -5.978 1.00 96.56 88 GLN A C 1
ATOM 657 O O . GLN A 1 88 ? 16.662 10.148 -5.526 1.00 96.56 88 GLN A O 1
ATOM 662 N N . ASP A 1 89 ? 18.361 11.596 -5.746 1.00 97.06 89 ASP A N 1
ATOM 663 C CA . ASP A 1 89 ? 17.678 12.691 -5.077 1.00 97.06 89 ASP A CA 1
ATOM 664 C C . ASP A 1 89 ? 16.622 13.256 -6.026 1.00 97.06 89 ASP A C 1
ATOM 666 O O . ASP A 1 89 ? 16.925 13.672 -7.147 1.00 97.06 89 ASP A O 1
ATOM 670 N N . PHE A 1 90 ? 15.359 13.235 -5.601 1.00 97.31 90 PHE A N 1
ATOM 671 C CA . PHE A 1 90 ? 14.249 13.630 -6.460 1.00 97.31 90 PHE A CA 1
ATOM 672 C C . PHE A 1 90 ? 13.636 14.948 -5.974 1.00 97.31 90 PHE A C 1
ATOM 674 O O . PHE A 1 90 ? 13.026 14.968 -4.901 1.00 97.31 90 PHE A O 1
ATOM 681 N N . PRO A 1 91 ? 13.776 16.054 -6.730 1.00 97.44 91 PRO A N 1
ATOM 682 C CA . PRO A 1 91 ? 13.126 17.308 -6.390 1.00 97.44 91 PRO A CA 1
ATOM 683 C C . PRO A 1 91 ? 11.634 17.224 -6.721 1.00 97.44 91 PRO A C 1
ATOM 685 O O . PRO A 1 91 ? 11.239 16.993 -7.865 1.00 97.44 91 PRO A O 1
ATOM 688 N N . TRP A 1 92 ? 10.781 17.448 -5.728 1.00 96.31 92 TRP A N 1
ATOM 689 C CA . TRP A 1 92 ? 9.338 17.485 -5.918 1.00 96.31 92 TRP A CA 1
ATOM 690 C C . TRP A 1 92 ? 8.712 18.529 -4.998 1.00 96.31 92 TRP A C 1
ATOM 692 O O . TRP A 1 92 ? 8.934 18.536 -3.795 1.00 96.31 92 TRP A O 1
ATOM 702 N N . ARG A 1 93 ? 7.927 19.446 -5.578 1.00 94.75 93 ARG A N 1
ATOM 703 C CA . ARG A 1 93 ? 7.246 20.538 -4.851 1.00 94.75 93 ARG A CA 1
ATOM 704 C C . ARG A 1 93 ? 8.167 21.433 -4.006 1.00 94.75 93 ARG A C 1
ATOM 706 O O . ARG A 1 93 ? 7.755 21.934 -2.969 1.00 94.75 93 ARG A O 1
ATOM 713 N N . GLY A 1 94 ? 9.388 21.674 -4.479 1.00 96.19 94 GLY A N 1
ATOM 714 C CA . GLY A 1 94 ? 10.355 22.534 -3.788 1.00 96.19 94 GLY A CA 1
ATOM 715 C C . GLY A 1 94 ? 11.103 21.848 -2.643 1.00 96.19 94 GLY A C 1
ATOM 716 O O . GLY A 1 94 ? 11.973 22.470 -2.046 1.00 96.19 94 GLY A O 1
ATOM 717 N N . GLU A 1 95 ? 10.818 20.574 -2.377 1.00 96.62 95 GLU A N 1
ATOM 718 C CA . GLU A 1 95 ? 11.589 19.733 -1.465 1.00 96.62 95 GLU A CA 1
ATOM 719 C C . GLU A 1 95 ? 12.418 18.723 -2.262 1.00 96.62 95 GLU A C 1
ATOM 721 O O . GLU A 1 95 ? 12.035 18.305 -3.357 1.00 96.62 95 GLU A O 1
ATOM 726 N N . VAL A 1 96 ? 13.566 18.329 -1.717 1.00 97.06 96 VAL A N 1
ATOM 727 C CA . VAL A 1 96 ? 14.412 17.275 -2.285 1.00 97.06 96 VAL A CA 1
ATOM 728 C C . VAL A 1 96 ? 14.245 16.030 -1.429 1.00 97.06 96 VAL A C 1
ATOM 730 O O . VAL A 1 96 ? 14.491 16.072 -0.226 1.00 97.06 96 VAL A O 1
ATOM 733 N N . TYR A 1 97 ? 13.833 14.927 -2.052 1.00 96.62 97 TYR A N 1
ATOM 734 C CA . TYR A 1 97 ? 13.645 13.642 -1.383 1.00 96.62 97 TYR A CA 1
ATOM 735 C C . TYR A 1 97 ? 14.862 12.748 -1.650 1.00 96.62 97 TYR A C 1
ATOM 737 O O . TYR A 1 97 ? 14.961 12.183 -2.749 1.00 96.62 97 TYR A O 1
ATOM 745 N N . PRO A 1 98 ? 15.799 12.621 -0.690 1.00 95.88 98 PRO A N 1
ATOM 746 C CA . PRO A 1 98 ? 17.030 11.881 -0.911 1.00 95.88 98 PRO A CA 1
ATOM 747 C C . PRO A 1 98 ? 16.777 10.379 -0.992 1.00 95.88 98 PRO A C 1
ATOM 749 O O . PRO A 1 98 ? 15.861 9.864 -0.342 1.00 95.88 98 PRO A O 1
ATOM 752 N N . GLY A 1 99 ? 17.588 9.679 -1.789 1.00 93.62 99 GLY A N 1
ATOM 753 C CA . GLY A 1 99 ? 17.496 8.220 -1.938 1.00 93.62 99 GLY A CA 1
ATOM 754 C C . GLY A 1 99 ? 16.154 7.733 -2.502 1.00 93.62 99 GLY A C 1
ATOM 755 O O . GLY A 1 99 ? 15.725 6.613 -2.213 1.00 93.62 99 GLY A O 1
ATOM 756 N N . SER A 1 100 ? 15.471 8.579 -3.279 1.00 95.75 100 SER A N 1
ATOM 757 C CA . SER A 1 100 ? 14.217 8.213 -3.932 1.00 95.75 100 SER A CA 1
ATOM 758 C C . SER A 1 100 ? 14.473 7.153 -4.996 1.00 95.75 100 SER A C 1
ATOM 760 O O . SER A 1 100 ? 15.450 7.216 -5.742 1.00 95.75 100 SER A O 1
ATOM 762 N N . VAL A 1 101 ? 13.568 6.180 -5.095 1.00 96.31 101 VAL A N 1
ATOM 763 C CA . VAL A 1 101 ? 13.661 5.157 -6.142 1.00 96.31 101 VAL A CA 1
ATOM 764 C C . VAL A 1 101 ? 13.081 5.720 -7.423 1.00 96.31 101 VAL A C 1
ATOM 766 O O . VAL A 1 101 ? 11.903 6.078 -7.453 1.00 96.31 101 VAL A O 1
ATOM 769 N N . HIS A 1 102 ? 13.879 5.752 -8.478 1.00 97.50 102 HIS A N 1
ATOM 770 C CA . HIS A 1 102 ? 13.463 6.190 -9.796 1.00 97.50 102 HIS A CA 1
ATOM 771 C C . HIS A 1 102 ? 13.488 5.021 -10.780 1.00 97.50 102 HIS A C 1
ATOM 773 O O . HIS A 1 102 ? 14.508 4.372 -10.975 1.00 97.50 102 HIS A O 1
ATOM 779 N N . SER A 1 103 ? 12.344 4.740 -11.391 1.00 97.69 103 SER A N 1
ATOM 780 C CA . SER A 1 103 ? 12.179 3.718 -12.422 1.00 97.69 103 SER A CA 1
ATOM 781 C C . SER A 1 103 ? 12.078 4.411 -13.772 1.00 97.69 103 SER A C 1
ATOM 783 O O . SER A 1 103 ? 11.019 4.939 -14.117 1.00 97.69 103 SER A O 1
ATOM 785 N N . ALA A 1 104 ? 13.179 4.436 -14.522 1.00 98.06 104 ALA A N 1
ATOM 786 C CA . ALA A 1 104 ? 13.192 4.995 -15.871 1.00 98.06 104 ALA A CA 1
ATOM 787 C C . ALA A 1 104 ? 12.396 4.097 -16.833 1.00 98.06 104 ALA A C 1
ATOM 789 O O . ALA A 1 104 ? 11.586 4.605 -17.607 1.00 98.06 104 ALA A O 1
ATOM 790 N N . ASP A 1 105 ? 12.574 2.778 -16.715 1.00 98.00 105 ASP A N 1
ATOM 791 C CA . ASP A 1 105 ? 11.814 1.742 -17.421 1.00 98.00 105 ASP A CA 1
ATOM 792 C C . ASP A 1 105 ? 11.836 0.449 -16.589 1.00 98.00 105 ASP A C 1
ATOM 794 O O . ASP A 1 105 ? 12.849 -0.242 -16.522 1.00 98.00 105 ASP A O 1
ATOM 798 N N . LEU A 1 106 ? 10.736 0.117 -15.919 1.00 97.50 106 LEU A N 1
ATOM 799 C CA . LEU A 1 106 ? 10.621 -1.073 -15.079 1.00 97.50 106 LEU A CA 1
ATOM 800 C C . LEU A 1 106 ? 9.322 -1.812 -15.403 1.00 97.50 106 LEU A C 1
ATOM 802 O O . LEU A 1 106 ? 8.242 -1.247 -15.253 1.00 97.50 106 LEU A O 1
ATOM 806 N N . ALA A 1 107 ? 9.418 -3.079 -15.804 1.00 97.50 107 ALA A N 1
ATOM 807 C CA . ALA A 1 107 ? 8.261 -3.921 -16.092 1.00 97.50 107 ALA A CA 1
ATOM 808 C C . ALA A 1 107 ? 8.301 -5.230 -15.307 1.00 97.50 107 ALA A C 1
ATOM 810 O O . ALA A 1 107 ? 9.316 -5.921 -15.306 1.00 97.50 107 ALA A O 1
ATOM 811 N N . PHE A 1 108 ? 7.212 -5.608 -14.655 1.00 95.56 108 PHE A N 1
ATOM 812 C CA . PHE A 1 108 ? 7.122 -6.868 -13.917 1.00 95.56 108 PHE A CA 1
ATOM 813 C C . PHE A 1 108 ? 5.677 -7.342 -13.865 1.00 95.56 108 PHE A C 1
ATOM 815 O O . PHE A 1 108 ? 4.744 -6.545 -13.924 1.00 95.56 108 PHE A O 1
ATOM 822 N N . PHE A 1 109 ? 5.507 -8.652 -13.754 1.00 94.19 109 PHE A N 1
ATOM 823 C CA . PHE A 1 109 ? 4.215 -9.255 -13.475 1.00 94.19 109 PHE A CA 1
ATOM 824 C C . PHE A 1 109 ? 3.957 -9.188 -11.970 1.00 94.19 109 PHE A C 1
ATOM 826 O O . PHE A 1 109 ? 4.858 -9.476 -11.182 1.00 94.19 109 PHE A O 1
ATOM 833 N N . LEU A 1 110 ? 2.753 -8.776 -11.588 1.00 91.69 110 LEU A N 1
ATOM 834 C CA . LEU A 1 110 ? 2.255 -8.832 -10.218 1.00 91.69 110 LEU A CA 1
ATOM 835 C C . LEU A 1 110 ? 1.247 -9.960 -10.142 1.00 91.69 110 LEU A C 1
ATOM 837 O O . LEU A 1 110 ? 0.170 -9.822 -10.715 1.00 91.69 110 LEU A O 1
ATOM 841 N N . GLY A 1 111 ? 1.603 -11.053 -9.477 1.00 89.00 111 GLY A N 1
ATOM 842 C CA . GLY A 1 111 ? 0.783 -12.255 -9.397 1.00 89.00 111 GLY A CA 1
ATOM 843 C C . GLY A 1 111 ? 0.362 -12.626 -7.975 1.00 89.00 111 GLY A C 1
ATOM 844 O O . GLY A 1 111 ? 0.834 -12.041 -6.997 1.00 89.00 111 GLY A O 1
ATOM 845 N N . PRO A 1 112 ? -0.487 -13.660 -7.844 1.00 82.94 112 PRO A N 1
ATOM 846 C CA . PRO A 1 112 ? -0.881 -14.173 -6.542 1.00 82.94 112 PRO A CA 1
ATOM 847 C C . PRO A 1 112 ? 0.348 -14.676 -5.774 1.00 82.94 112 PRO A C 1
ATOM 849 O O . PRO A 1 112 ? 1.112 -15.507 -6.268 1.00 82.94 112 PRO A O 1
ATOM 852 N N . GLY A 1 113 ? 0.523 -14.177 -4.548 1.00 75.69 113 GLY A N 1
ATOM 853 C CA . GLY A 1 113 ? 1.666 -14.492 -3.686 1.00 75.69 113 GLY A CA 1
ATOM 854 C C . GLY A 1 113 ? 2.780 -13.443 -3.691 1.00 75.69 113 GLY A C 1
ATOM 855 O O . GLY A 1 113 ? 3.671 -13.520 -2.843 1.00 75.69 113 GLY A O 1
ATOM 856 N N . ASP A 1 114 ? 2.724 -12.440 -4.572 1.00 79.94 114 ASP A N 1
ATOM 857 C CA . ASP A 1 114 ? 3.556 -11.252 -4.403 1.00 79.94 114 ASP A CA 1
ATOM 858 C C . ASP A 1 114 ? 3.127 -10.486 -3.145 1.00 79.94 114 ASP A C 1
ATOM 860 O O . ASP A 1 114 ? 1.945 -10.382 -2.830 1.00 79.94 114 ASP A O 1
ATOM 864 N N . VAL A 1 115 ? 4.095 -9.898 -2.435 1.00 65.56 115 VAL A N 1
ATOM 865 C CA . VAL A 1 115 ? 3.898 -9.138 -1.176 1.00 65.56 115 VAL A CA 1
ATOM 866 C C . VAL A 1 115 ? 2.879 -7.994 -1.264 1.00 65.56 115 VAL A C 1
ATOM 868 O O . VAL A 1 115 ? 2.457 -7.464 -0.238 1.00 65.56 115 VAL A O 1
ATOM 871 N N . ASP A 1 116 ? 2.495 -7.604 -2.474 1.00 65.12 116 ASP A N 1
ATOM 872 C CA . ASP A 1 116 ? 1.492 -6.579 -2.724 1.00 65.12 116 ASP A CA 1
ATOM 873 C C . ASP A 1 116 ? 0.103 -7.126 -3.077 1.00 65.12 116 ASP A C 1
ATOM 875 O O . ASP A 1 116 ? -0.874 -6.381 -2.964 1.00 65.12 116 ASP A O 1
ATOM 879 N N . ASP A 1 117 ? -0.005 -8.384 -3.511 1.00 59.19 117 ASP A N 1
ATOM 880 C CA . ASP A 1 117 ? -1.284 -8.983 -3.878 1.00 59.19 117 ASP A CA 1
ATOM 881 C C . ASP A 1 117 ? -1.827 -9.774 -2.690 1.00 59.19 117 ASP A C 1
ATOM 883 O O . ASP A 1 117 ? -1.596 -10.968 -2.502 1.00 59.19 117 ASP A O 1
ATOM 887 N N . THR A 1 118 ? -2.562 -9.063 -1.838 1.00 55.72 118 THR A N 1
ATOM 888 C CA . THR A 1 118 ? -3.326 -9.682 -0.744 1.00 55.72 118 THR A CA 1
ATOM 889 C C . THR A 1 118 ? -4.535 -10.471 -1.249 1.00 55.72 118 THR A C 1
ATOM 891 O O . THR A 1 118 ? -5.300 -11.000 -0.439 1.00 55.72 118 THR A O 1
ATOM 894 N N . GLN A 1 119 ? -4.749 -10.540 -2.564 1.00 58.50 119 GLN A N 1
ATOM 895 C CA . GLN A 1 119 ? -5.957 -11.082 -3.150 1.00 58.50 119 GLN A CA 1
ATOM 896 C C . GLN A 1 119 ? -5.658 -12.251 -4.105 1.00 58.50 119 GLN A C 1
ATOM 898 O O . GLN A 1 119 ? -4.574 -12.409 -4.650 1.00 58.50 119 GLN A O 1
ATOM 903 N N . SER A 1 120 ? -6.636 -13.142 -4.271 1.00 61.03 120 SER A N 1
ATOM 904 C CA . SER A 1 120 ? -6.499 -14.412 -5.000 1.00 61.03 120 SER A CA 1
ATOM 905 C C . SER A 1 120 ? -6.629 -14.262 -6.523 1.00 61.03 120 SER A C 1
ATOM 907 O O . SER A 1 120 ? -7.239 -15.117 -7.172 1.00 61.03 120 SER A O 1
ATOM 909 N N . PHE A 1 121 ? -6.175 -13.149 -7.097 1.00 76.19 121 PHE A N 1
ATOM 910 C CA . PHE A 1 121 ? -6.404 -12.860 -8.512 1.00 76.19 121 PHE A CA 1
ATOM 911 C C . PHE A 1 121 ? -5.282 -13.399 -9.403 1.00 76.19 121 PHE A C 1
ATOM 913 O O . PHE A 1 121 ? -4.222 -13.782 -8.923 1.00 76.19 121 PHE A O 1
ATOM 920 N N . ARG A 1 122 ? -5.526 -13.475 -10.721 1.00 84.94 122 ARG A N 1
ATOM 921 C CA . ARG A 1 122 ? -4.528 -13.974 -11.683 1.00 84.94 122 ARG A CA 1
ATOM 922 C C . ARG A 1 122 ? -3.343 -13.033 -11.858 1.00 84.94 122 ARG A C 1
ATOM 924 O O . ARG A 1 122 ? -2.368 -13.450 -12.466 1.00 84.94 122 ARG A O 1
ATOM 931 N N . GLY A 1 123 ? -3.422 -11.812 -11.341 1.00 90.44 123 GLY A N 1
ATOM 932 C CA . GLY A 1 123 ? -2.361 -10.827 -11.450 1.00 90.44 123 GLY A CA 1
ATOM 933 C C . GLY A 1 123 ? -2.469 -9.950 -12.691 1.00 90.44 123 GLY A C 1
ATOM 934 O O . GLY A 1 123 ? -3.413 -10.064 -13.472 1.00 90.44 123 GLY A O 1
ATOM 935 N N . TYR A 1 124 ? -1.529 -9.032 -12.871 1.00 93.69 124 TYR A N 1
ATOM 936 C CA . TYR A 1 124 ? -1.457 -8.147 -14.033 1.00 93.69 124 TYR A CA 1
ATOM 937 C C . TYR A 1 124 ? -0.015 -7.761 -14.351 1.00 93.69 124 TYR A C 1
ATOM 939 O O . TYR A 1 124 ? 0.852 -7.742 -13.475 1.00 93.69 124 TYR A O 1
ATOM 947 N N . ASP A 1 125 ? 0.231 -7.408 -15.608 1.00 95.88 125 ASP A N 1
ATOM 948 C CA . ASP A 1 125 ? 1.509 -6.849 -16.029 1.00 95.88 125 ASP A CA 1
ATOM 949 C C . ASP A 1 125 ? 1.578 -5.372 -15.636 1.00 95.88 125 ASP A C 1
ATOM 951 O O . ASP A 1 125 ? 0.673 -4.597 -15.940 1.00 95.88 125 ASP A O 1
ATOM 955 N N . MET A 1 126 ? 2.651 -4.951 -14.973 1.00 96.06 126 MET A N 1
ATOM 956 C CA . MET A 1 126 ? 2.893 -3.551 -14.636 1.00 96.06 126 MET A CA 1
ATOM 957 C C . MET A 1 126 ? 4.090 -3.015 -15.419 1.00 96.06 126 MET A C 1
ATOM 959 O O . MET A 1 126 ? 5.163 -3.609 -15.383 1.00 96.06 126 MET A O 1
ATOM 963 N N . LEU A 1 127 ? 3.923 -1.859 -16.065 1.00 97.56 127 LEU A N 1
ATOM 964 C CA . LEU A 1 127 ? 4.978 -1.072 -16.704 1.00 97.56 127 LEU A CA 1
ATOM 965 C C . LEU A 1 127 ? 5.099 0.289 -16.012 1.00 97.56 127 LEU A C 1
ATOM 967 O O . LEU A 1 127 ? 4.114 1.008 -15.868 1.00 97.56 127 LEU A O 1
ATOM 971 N N . GLN A 1 128 ? 6.307 0.668 -15.620 1.00 97.56 128 GLN A N 1
ATOM 972 C CA . GLN A 1 128 ? 6.632 1.956 -15.018 1.00 97.56 128 GLN A CA 1
ATOM 973 C C . GLN A 1 128 ? 7.670 2.665 -15.881 1.00 97.56 128 GLN A C 1
ATOM 975 O O . GLN A 1 128 ? 8.776 2.163 -16.049 1.00 97.56 128 GLN A O 1
ATOM 980 N N . ILE A 1 129 ? 7.325 3.837 -16.406 1.00 97.94 129 ILE A N 1
ATOM 981 C CA . ILE A 1 129 ? 8.233 4.690 -17.173 1.00 97.94 129 ILE A CA 1
ATOM 982 C C . ILE A 1 129 ? 8.305 6.044 -16.487 1.00 97.94 129 ILE A C 1
ATOM 984 O O . ILE A 1 129 ? 7.279 6.701 -16.286 1.00 97.94 129 ILE A O 1
ATOM 988 N N . ASN A 1 130 ? 9.522 6.473 -16.157 1.00 97.81 130 ASN A N 1
ATOM 989 C CA . ASN A 1 130 ? 9.779 7.737 -15.467 1.00 97.81 130 ASN A CA 1
ATOM 990 C C . ASN A 1 130 ? 8.979 7.862 -14.148 1.00 97.81 130 ASN A C 1
ATOM 992 O O . ASN A 1 130 ? 8.355 8.885 -13.868 1.00 97.81 130 ASN A O 1
ATOM 996 N N . VAL A 1 131 ? 8.934 6.792 -13.350 1.00 97.62 131 VAL A N 1
ATOM 997 C CA . VAL A 1 131 ? 8.178 6.750 -12.088 1.00 97.62 131 VAL A CA 1
ATOM 998 C C . VAL A 1 131 ? 9.119 6.941 -10.910 1.00 97.62 131 VAL A C 1
ATOM 1000 O O . VAL A 1 131 ? 10.064 6.178 -10.741 1.00 97.62 131 VAL A O 1
ATOM 1003 N N . SER A 1 132 ? 8.829 7.914 -10.051 1.00 97.31 132 SER A N 1
ATOM 1004 C CA . SER A 1 132 ? 9.615 8.166 -8.838 1.00 97.31 132 SER A CA 1
ATOM 1005 C C . SER A 1 132 ? 8.819 7.818 -7.591 1.00 97.31 132 SER A C 1
ATOM 1007 O O . SER A 1 132 ? 7.681 8.258 -7.432 1.00 97.31 132 SER A O 1
ATOM 1009 N N . ARG A 1 133 ? 9.421 7.064 -6.673 1.00 95.69 133 ARG A N 1
ATOM 1010 C CA . ARG A 1 133 ? 8.901 6.824 -5.325 1.00 95.69 133 ARG A CA 1
ATOM 1011 C C . ARG A 1 133 ? 9.632 7.727 -4.340 1.00 95.69 133 ARG A C 1
ATOM 1013 O O . ARG A 1 133 ? 10.814 7.514 -4.084 1.00 95.69 133 ARG A O 1
ATOM 1020 N N . VAL A 1 134 ? 8.899 8.678 -3.771 1.00 95.69 134 VAL A N 1
ATOM 1021 C CA . VAL A 1 134 ? 9.385 9.607 -2.746 1.00 95.69 134 VAL A CA 1
ATOM 1022 C C . VAL A 1 134 ? 8.805 9.246 -1.381 1.00 95.69 134 VAL A C 1
ATOM 1024 O O . VAL A 1 134 ? 7.674 8.755 -1.278 1.00 95.69 134 VAL A O 1
ATOM 1027 N N . CYS A 1 135 ? 9.579 9.493 -0.332 1.00 94.56 135 CYS A N 1
ATOM 1028 C CA . CYS A 1 135 ? 9.260 9.103 1.036 1.00 94.56 135 CYS A CA 1
ATOM 1029 C C . CYS A 1 135 ? 9.328 10.335 1.937 1.00 94.56 135 CYS A C 1
ATOM 1031 O O . CYS A 1 135 ? 10.352 11.011 1.961 1.00 94.56 135 CYS A O 1
ATOM 1033 N N . LEU A 1 136 ? 8.255 10.626 2.675 1.00 93.81 136 LEU A N 1
ATOM 1034 C CA . LEU A 1 136 ? 8.245 11.755 3.615 1.00 93.81 136 LEU A CA 1
ATOM 1035 C C . LEU A 1 136 ? 9.082 11.467 4.870 1.00 93.81 136 LEU A C 1
ATOM 1037 O O . LEU A 1 136 ? 9.578 12.383 5.518 1.00 93.81 136 LEU A O 1
ATOM 1041 N N . SER A 1 137 ? 9.229 10.191 5.218 1.00 93.12 137 SER A N 1
ATOM 1042 C CA . SER A 1 137 ? 10.035 9.720 6.334 1.00 93.12 137 SER A CA 1
ATOM 1043 C C . SER A 1 137 ? 10.689 8.381 5.994 1.00 93.12 137 SER A C 1
ATOM 1045 O O . SER A 1 137 ? 10.188 7.615 5.164 1.00 93.12 137 SER A O 1
ATOM 1047 N N . TYR A 1 138 ? 11.800 8.088 6.660 1.00 93.56 138 TYR A N 1
ATOM 1048 C CA . TYR A 1 138 ? 12.483 6.805 6.577 1.00 93.56 138 TYR A CA 1
ATOM 1049 C C . TYR A 1 138 ? 12.458 6.119 7.938 1.00 93.56 138 TYR A C 1
ATOM 1051 O O . TYR A 1 138 ? 12.706 6.743 8.970 1.00 93.56 138 TYR A O 1
ATOM 1059 N N . VAL A 1 139 ? 12.158 4.823 7.928 1.00 92.88 139 VAL A N 1
ATOM 1060 C CA . VAL A 1 139 ? 12.293 3.964 9.103 1.00 92.88 139 VAL A CA 1
ATOM 1061 C C . VAL A 1 139 ? 13.774 3.903 9.471 1.00 92.88 139 VAL A C 1
ATOM 1063 O O . VAL A 1 139 ? 14.623 3.687 8.605 1.00 92.88 139 VAL A O 1
ATOM 1066 N N . THR A 1 140 ? 14.090 4.095 10.750 1.00 90.25 140 THR A N 1
ATOM 1067 C CA . THR A 1 140 ? 15.462 3.950 11.238 1.00 90.25 140 THR A CA 1
ATOM 1068 C C . THR A 1 140 ? 15.933 2.500 11.111 1.00 90.25 140 THR A C 1
ATOM 1070 O O . THR A 1 140 ? 15.148 1.557 11.226 1.00 90.25 140 THR A O 1
ATOM 1073 N N . SER A 1 141 ? 17.234 2.306 10.900 1.00 85.44 141 SER A N 1
ATOM 1074 C CA . SER A 1 141 ? 17.854 0.974 10.825 1.00 85.44 141 SER A CA 1
ATOM 1075 C C . SER A 1 141 ? 17.712 0.149 12.109 1.00 85.44 141 SER A C 1
ATOM 1077 O O . SER A 1 141 ? 17.940 -1.053 12.082 1.00 85.44 141 SER A O 1
ATOM 1079 N N . ASP A 1 142 ? 17.332 0.781 13.221 1.00 88.44 142 ASP A N 1
ATOM 1080 C CA . ASP A 1 142 ? 17.212 0.148 14.539 1.00 88.44 142 ASP A CA 1
ATOM 1081 C C . ASP A 1 142 ? 15.941 -0.699 14.689 1.00 88.44 142 ASP A C 1
ATOM 1083 O O . ASP A 1 142 ? 15.740 -1.352 15.714 1.00 88.44 142 ASP A O 1
ATOM 1087 N N . CYS A 1 143 ? 15.050 -0.682 13.696 1.00 89.94 143 CYS A N 1
ATOM 1088 C CA . CYS A 1 143 ? 13.865 -1.517 13.732 1.00 89.94 143 CYS A CA 1
ATOM 1089 C C . CYS A 1 143 ? 14.236 -2.984 13.469 1.00 89.94 143 CYS A C 1
ATOM 1091 O O . CYS A 1 143 ? 14.594 -3.356 12.355 1.00 89.94 143 CYS A O 1
ATOM 1093 N N . THR A 1 144 ? 14.144 -3.817 14.508 1.00 90.69 144 THR A N 1
ATOM 1094 C CA . THR A 1 144 ? 14.469 -5.253 14.454 1.00 90.69 144 THR A CA 1
ATOM 1095 C C . THR A 1 144 ? 13.340 -6.119 13.899 1.00 90.69 144 THR A C 1
ATOM 1097 O O . THR A 1 144 ? 13.541 -7.309 13.667 1.00 90.69 144 THR A O 1
ATOM 1100 N N . ASP A 1 145 ? 12.145 -5.550 13.742 1.00 90.50 145 ASP A N 1
ATOM 1101 C CA . ASP A 1 145 ? 11.003 -6.248 13.160 1.00 90.50 145 ASP A CA 1
ATOM 1102 C C . ASP A 1 145 ? 11.180 -6.412 11.637 1.00 90.50 145 ASP A C 1
ATOM 1104 O O . ASP A 1 145 ? 11.980 -5.711 11.010 1.00 90.50 145 ASP A O 1
ATOM 1108 N N . PRO A 1 146 ? 10.414 -7.313 11.002 1.00 88.31 146 PRO A N 1
ATOM 1109 C CA . PRO A 1 146 ? 10.250 -7.330 9.555 1.00 88.31 146 PRO A CA 1
ATOM 1110 C C . PRO A 1 146 ? 9.959 -5.936 8.968 1.00 88.31 146 PRO A C 1
ATOM 1112 O O . PRO A 1 146 ? 9.239 -5.122 9.551 1.00 88.31 146 PRO A O 1
ATOM 1115 N N . ALA A 1 147 ? 10.533 -5.663 7.793 1.00 85.25 147 ALA A N 1
ATOM 1116 C CA . ALA A 1 147 ? 10.514 -4.353 7.139 1.00 85.25 147 ALA A CA 1
ATOM 1117 C C . ALA A 1 147 ? 9.095 -3.774 6.960 1.00 85.25 147 ALA A C 1
ATOM 1119 O O . ALA A 1 147 ? 8.879 -2.575 7.141 1.00 85.25 147 ALA A O 1
ATOM 1120 N N . ASP A 1 148 ? 8.124 -4.625 6.644 1.00 82.88 148 ASP A N 1
ATOM 1121 C CA . ASP A 1 148 ? 6.704 -4.295 6.519 1.00 82.88 148 ASP A CA 1
ATOM 1122 C C . ASP A 1 148 ? 6.090 -3.840 7.853 1.00 82.88 148 ASP A C 1
ATOM 1124 O O . ASP A 1 148 ? 5.410 -2.812 7.903 1.00 82.88 148 ASP A O 1
ATOM 1128 N N . ILE A 1 149 ? 6.395 -4.537 8.951 1.00 86.88 149 ILE A N 1
ATOM 1129 C CA . ILE A 1 149 ? 5.928 -4.178 10.299 1.00 86.88 149 ILE A CA 1
ATOM 1130 C C . ILE A 1 149 ? 6.517 -2.830 10.722 1.00 86.88 149 ILE A C 1
ATOM 1132 O O . ILE A 1 149 ? 5.799 -1.958 11.224 1.00 86.88 149 ILE A O 1
ATOM 1136 N N . CYS A 1 150 ? 7.811 -2.628 10.480 1.00 90.81 150 CYS A N 1
ATOM 1137 C CA . CYS A 1 150 ? 8.487 -1.370 10.776 1.00 90.81 150 CYS A CA 1
ATOM 1138 C C . CYS A 1 150 ? 7.886 -0.194 10.004 1.00 90.81 150 CYS A C 1
ATOM 1140 O O . CYS A 1 150 ? 7.626 0.871 10.573 1.00 90.81 150 CYS A O 1
ATOM 1142 N N . GLN A 1 151 ? 7.645 -0.394 8.708 1.00 90.00 151 GLN A N 1
ATOM 1143 C CA . GLN A 1 151 ? 7.043 0.615 7.852 1.00 90.00 151 GLN A CA 1
ATOM 1144 C C . GLN A 1 151 ? 5.623 0.950 8.311 1.00 90.00 151 GLN A C 1
ATOM 1146 O O . GLN A 1 151 ? 5.320 2.128 8.496 1.00 90.00 151 GLN A O 1
ATOM 1151 N N . SER A 1 152 ? 4.779 -0.057 8.553 1.00 87.25 152 SER A N 1
ATOM 1152 C CA . SER A 1 152 ? 3.401 0.156 9.007 1.00 87.25 152 SER A CA 1
ATOM 1153 C C . SER A 1 152 ? 3.357 0.902 10.344 1.00 87.25 152 SER A C 1
ATOM 1155 O O . SER A 1 152 ? 2.611 1.872 10.482 1.00 87.25 152 SER A O 1
ATOM 1157 N N . ARG A 1 153 ? 4.236 0.561 11.299 1.00 89.06 153 ARG A N 1
ATOM 1158 C CA . ARG A 1 153 ? 4.349 1.291 12.573 1.00 89.06 153 ARG A CA 1
ATOM 1159 C C . ARG A 1 153 ? 4.748 2.753 12.362 1.00 89.06 153 ARG A C 1
ATOM 1161 O O . ARG A 1 153 ? 4.166 3.634 12.993 1.00 89.06 153 ARG A O 1
ATOM 1168 N N . ALA A 1 154 ? 5.714 3.026 11.486 1.00 90.31 154 ALA A N 1
ATOM 1169 C CA . ALA A 1 154 ? 6.131 4.394 11.175 1.00 90.31 154 ALA A CA 1
ATOM 1170 C C . ALA A 1 154 ? 4.999 5.202 10.519 1.00 90.31 154 ALA A C 1
ATOM 1172 O O . ALA A 1 154 ? 4.762 6.350 10.900 1.00 90.31 154 ALA A O 1
ATOM 1173 N N . VAL A 1 155 ? 4.246 4.591 9.598 1.00 89.31 155 VAL A N 1
ATOM 1174 C CA . VAL A 1 155 ? 3.065 5.229 9.002 1.00 89.31 155 VAL A CA 1
ATOM 1175 C C . VAL A 1 155 ? 1.999 5.505 10.059 1.00 89.31 155 VAL A C 1
ATOM 1177 O O . VAL A 1 155 ? 1.503 6.629 10.143 1.00 89.31 155 VAL A O 1
ATOM 1180 N N . GLN A 1 156 ? 1.680 4.526 10.906 1.00 88.06 156 GLN A N 1
ATOM 1181 C CA . GLN A 1 156 ? 0.680 4.684 11.957 1.00 88.06 156 GLN A CA 1
ATOM 1182 C C . GLN A 1 156 ? 1.056 5.810 12.931 1.00 88.06 156 GLN A C 1
ATOM 1184 O O . GLN A 1 156 ? 0.198 6.614 13.288 1.00 88.06 156 GLN A O 1
ATOM 1189 N N . GLN A 1 157 ? 2.337 5.935 13.292 1.00 88.06 157 GLN A N 1
ATOM 1190 C CA . GLN A 1 157 ? 2.824 7.046 14.118 1.00 88.06 157 GLN A CA 1
ATOM 1191 C C . GLN A 1 157 ? 2.644 8.412 13.444 1.00 88.06 157 GLN A C 1
ATOM 1193 O O . GLN A 1 157 ? 2.302 9.380 14.118 1.00 88.06 157 GLN A O 1
ATOM 1198 N N . MET A 1 158 ? 2.851 8.507 12.128 1.00 87.38 158 MET A N 1
ATOM 1199 C CA . MET A 1 158 ? 2.617 9.752 11.389 1.00 87.38 158 MET A CA 1
ATOM 1200 C C . MET A 1 158 ? 1.128 10.092 11.275 1.00 87.38 158 MET A C 1
ATOM 1202 O O . MET A 1 158 ? 0.760 11.262 11.355 1.00 87.38 158 MET A O 1
ATOM 1206 N N . LEU A 1 159 ? 0.271 9.083 11.100 1.00 87.00 159 LEU A N 1
ATOM 1207 C CA . LEU A 1 159 ? -1.180 9.265 11.003 1.00 87.00 159 LEU A CA 1
ATOM 1208 C C . LEU A 1 159 ? -1.820 9.644 12.344 1.00 87.00 159 LEU A C 1
ATOM 1210 O O . LEU A 1 159 ? -2.785 10.402 12.358 1.00 87.00 159 LEU A O 1
ATOM 1214 N N . GLN A 1 160 ? -1.282 9.150 13.462 1.00 86.50 160 GLN A N 1
ATOM 1215 C CA . GLN A 1 160 ? -1.762 9.465 14.814 1.00 86.50 160 GLN A CA 1
ATOM 1216 C C . GLN A 1 160 ? -1.414 10.889 15.280 1.00 86.50 160 GLN A C 1
ATOM 1218 O O . GLN A 1 160 ? -1.858 11.308 16.350 1.00 86.50 160 GLN A O 1
ATOM 1223 N N . GLY A 1 161 ? -0.648 11.641 14.485 1.00 80.50 161 GLY A N 1
ATOM 1224 C CA . GLY A 1 161 ? -0.249 13.006 14.798 1.00 80.50 161 GLY A CA 1
ATOM 1225 C C . GLY A 1 161 ? 0.704 13.116 16.003 1.00 80.50 161 GLY A C 1
ATOM 1226 O O . GLY A 1 161 ? 0.856 12.187 16.802 1.00 80.50 161 GLY A O 1
ATOM 1227 N N . PRO A 1 162 ? 1.378 14.267 16.157 1.00 71.12 162 PRO A N 1
ATOM 1228 C CA . PRO A 1 162 ? 2.317 14.504 17.255 1.00 71.12 162 PRO A CA 1
ATOM 1229 C C . PRO A 1 162 ? 1.659 14.495 18.649 1.00 71.12 162 PRO A C 1
ATOM 1231 O O . PRO A 1 162 ? 2.341 14.195 19.629 1.00 71.12 162 PRO A O 1
ATOM 1234 N N . ASP A 1 163 ? 0.345 14.728 18.741 1.00 63.16 163 ASP A N 1
ATOM 1235 C CA . ASP A 1 163 ? -0.390 14.826 20.015 1.00 63.16 163 ASP A CA 1
ATOM 1236 C C . ASP A 1 163 ? -0.470 13.497 20.790 1.00 63.16 163 ASP A C 1
ATOM 1238 O O . ASP A 1 163 ? -0.724 13.478 21.996 1.00 63.16 163 ASP A O 1
ATOM 1242 N N . SER A 1 164 ? -0.177 12.373 20.132 1.00 54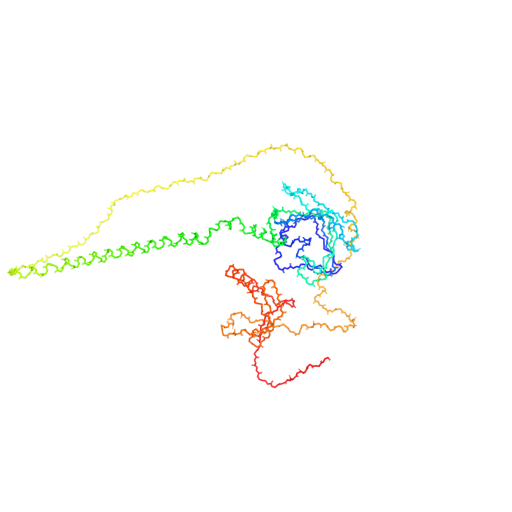.56 164 SER A N 1
ATOM 1243 C CA . SER A 1 164 ? -0.178 11.046 20.762 1.00 54.56 164 SER A CA 1
ATOM 1244 C C . SER A 1 164 ? 1.082 10.757 21.590 1.00 54.56 164 SER A C 1
ATOM 1246 O O . SER A 1 164 ? 1.057 9.896 22.469 1.00 54.56 164 SER A O 1
ATOM 1248 N N . ARG A 1 165 ? 2.197 11.469 21.354 1.00 52.69 165 ARG A N 1
ATOM 1249 C CA . ARG A 1 165 ? 3.455 11.262 22.108 1.00 52.69 165 ARG A CA 1
ATOM 1250 C C . ARG A 1 165 ? 3.471 11.965 23.467 1.00 52.69 165 ARG A C 1
ATOM 1252 O O . ARG A 1 165 ? 4.351 11.695 24.278 1.00 52.69 165 ARG A O 1
ATOM 1259 N N . SER A 1 166 ? 2.471 12.798 23.740 1.00 51.53 166 SER A N 1
ATOM 1260 C CA . SER A 1 166 ? 2.217 13.399 25.047 1.00 51.53 166 SER A CA 1
ATOM 1261 C C . SER A 1 166 ? 0.886 12.931 25.631 1.00 51.53 166 SER A C 1
ATOM 1263 O O . SER A 1 166 ? 0.174 13.726 26.238 1.00 51.53 166 SER A O 1
ATOM 1265 N N . GLN A 1 167 ? 0.526 11.652 25.484 1.00 49.25 167 GLN A N 1
ATOM 1266 C CA . GLN A 1 167 ? -0.330 11.051 26.501 1.00 49.25 167 GLN A CA 1
ATOM 1267 C C . GLN A 1 167 ? 0.568 10.730 27.704 1.00 49.25 167 GLN A C 1
ATOM 1269 O O . GLN A 1 167 ? 1.345 9.774 27.629 1.00 49.25 167 GLN A O 1
ATOM 1274 N N . PRO A 1 168 ? 0.543 11.533 28.792 1.00 48.56 168 PRO A N 1
ATOM 1275 C CA . PRO A 1 168 ? 1.149 11.121 30.051 1.00 48.56 168 PRO A CA 1
ATOM 1276 C C . PRO A 1 168 ? 0.689 9.698 30.342 1.00 48.56 168 PRO A C 1
ATOM 1278 O O . PRO A 1 168 ? -0.492 9.387 30.170 1.00 48.56 168 PRO A O 1
ATOM 1281 N N . SER A 1 169 ? 1.629 8.828 30.723 1.00 53.44 169 SER A N 1
ATOM 1282 C CA . SER A 1 169 ? 1.320 7.447 31.086 1.00 53.44 169 SER A CA 1
ATOM 1283 C C . SER A 1 169 ? 0.061 7.439 31.954 1.00 53.44 169 SER A C 1
ATOM 1285 O O . SER A 1 169 ? -0.083 8.280 32.840 1.00 53.44 169 SER A O 1
ATOM 1287 N N . TYR A 1 170 ? -0.883 6.534 31.696 1.00 55.47 170 TYR A N 1
ATOM 1288 C CA . TYR A 1 170 ? -2.160 6.480 32.427 1.00 55.47 170 TYR A CA 1
ATOM 1289 C C . TYR A 1 170 ? -1.975 6.535 33.958 1.00 55.47 170 TYR A C 1
ATOM 1291 O O . TYR A 1 170 ? -2.824 7.061 34.671 1.00 55.47 170 TYR A O 1
ATOM 1299 N N . ALA A 1 171 ? -0.826 6.066 34.455 1.00 55.16 171 ALA A N 1
ATOM 1300 C CA . ALA A 1 171 ? -0.385 6.199 35.840 1.00 55.16 171 ALA A CA 1
ATOM 1301 C C . ALA A 1 171 ? -0.217 7.658 36.315 1.00 55.16 171 ALA A C 1
ATOM 1303 O O . ALA A 1 171 ? -0.639 7.986 37.421 1.00 55.16 171 ALA A O 1
ATOM 1304 N N . ALA A 1 172 ? 0.356 8.547 35.500 1.00 58.41 172 ALA A N 1
ATOM 1305 C CA . ALA A 1 172 ? 0.512 9.965 35.818 1.00 58.41 172 ALA A CA 1
ATOM 1306 C C . ALA A 1 172 ? -0.832 10.717 35.797 1.00 58.41 172 ALA A C 1
ATOM 1308 O O . ALA A 1 172 ? -1.073 11.565 36.656 1.00 58.41 172 ALA A O 1
ATOM 1309 N N . VAL A 1 173 ? -1.741 10.364 34.879 1.00 60.00 173 VAL A N 1
ATOM 1310 C CA . VAL A 1 173 ? -3.103 10.937 34.839 1.00 60.00 173 VAL A CA 1
ATOM 1311 C C . VAL A 1 173 ? -3.938 10.461 36.027 1.00 60.00 173 VAL A C 1
ATOM 1313 O O . VAL A 1 173 ? -4.583 11.270 36.694 1.00 60.00 173 VAL A O 1
ATOM 1316 N N . LEU A 1 174 ? -3.888 9.165 36.353 1.00 59.41 174 LEU A N 1
ATOM 1317 C CA . LEU A 1 174 ? -4.563 8.624 37.535 1.00 59.41 174 LEU A CA 1
ATOM 1318 C C . LEU A 1 174 ? -4.003 9.223 38.828 1.00 59.41 174 LEU A C 1
ATOM 1320 O O . LEU A 1 174 ? -4.785 9.592 39.699 1.00 59.41 174 LEU A O 1
ATOM 1324 N N . ALA A 1 175 ? -2.686 9.403 38.947 1.00 62.50 175 ALA A N 1
ATOM 1325 C CA . ALA A 1 175 ? -2.097 10.073 40.105 1.00 62.50 175 ALA A CA 1
ATOM 1326 C C . ALA A 1 175 ? -2.578 11.532 40.235 1.00 62.50 175 ALA A C 1
ATOM 1328 O O . ALA A 1 175 ? -2.920 11.968 41.334 1.00 62.50 175 ALA A O 1
ATOM 1329 N N . ALA A 1 176 ? -2.680 12.269 39.125 1.00 67.56 176 ALA A N 1
ATOM 1330 C CA . ALA A 1 176 ? -3.128 13.661 39.136 1.00 67.56 176 ALA A CA 1
ATOM 1331 C C . ALA A 1 176 ? -4.615 13.830 39.505 1.00 67.56 176 ALA A C 1
ATOM 1333 O O . ALA A 1 176 ? -4.979 14.852 40.082 1.00 67.56 176 ALA A O 1
ATOM 1334 N N . ILE A 1 177 ? -5.469 12.843 39.214 1.00 68.44 177 ILE A N 1
ATOM 1335 C CA . ILE A 1 177 ? -6.911 12.906 39.515 1.00 68.44 177 ILE A CA 1
ATOM 1336 C C . ILE A 1 177 ? -7.231 12.293 40.885 1.00 68.44 177 ILE A C 1
ATOM 1338 O O . ILE A 1 177 ? -8.021 12.850 41.647 1.00 68.44 177 ILE A O 1
ATOM 1342 N N . VAL A 1 178 ? -6.613 11.165 41.239 1.00 72.94 178 VAL A N 1
ATOM 1343 C CA . VAL A 1 178 ? -6.947 10.430 42.471 1.00 72.94 178 VAL A CA 1
ATOM 1344 C C . VAL A 1 178 ? -6.442 11.161 43.720 1.00 72.94 178 VAL A C 1
ATOM 1346 O O . VAL A 1 178 ? -7.149 11.204 44.727 1.00 72.94 178 VAL A O 1
ATOM 1349 N N . VAL A 1 179 ? -5.269 11.801 43.664 1.00 75.81 179 VAL A N 1
ATOM 1350 C CA . VAL A 1 179 ? -4.692 12.523 44.814 1.00 75.81 179 VAL A CA 1
ATOM 1351 C C . VAL A 1 179 ? -5.587 13.673 45.317 1.00 75.81 179 VAL A C 1
ATOM 1353 O O . VAL A 1 179 ? -5.884 13.693 46.515 1.00 75.81 179 VAL A O 1
ATOM 1356 N N . PRO A 1 180 ? -6.087 14.605 44.478 1.00 78.56 180 PRO A N 1
ATOM 1357 C CA . PRO A 1 180 ? -6.952 15.685 44.959 1.00 78.56 180 PRO A CA 1
ATOM 1358 C C . PRO A 1 180 ? -8.327 15.198 45.444 1.00 78.56 180 PRO A C 1
ATOM 1360 O O . PRO A 1 180 ? -8.871 15.766 46.393 1.00 78.56 180 PRO A O 1
ATOM 1363 N N . VAL A 1 181 ? -8.883 14.127 44.867 1.00 84.56 181 VAL A N 1
ATOM 1364 C CA . VAL A 1 181 ? -10.181 13.574 45.304 1.00 84.56 181 VAL A CA 1
ATOM 1365 C C . VAL A 1 181 ? -10.070 12.912 46.681 1.00 84.56 181 VAL A C 1
ATOM 1367 O O . VAL A 1 181 ? -10.911 13.138 47.551 1.00 84.56 181 VAL A O 1
ATOM 1370 N N . VAL A 1 182 ? -9.004 12.149 46.933 1.00 86.75 182 VAL A N 1
ATOM 1371 C CA . VAL A 1 182 ? -8.784 11.538 48.254 1.00 86.75 182 VAL A CA 1
ATOM 1372 C C . VAL A 1 182 ? -8.462 12.609 49.299 1.00 86.75 182 VAL A C 1
ATOM 1374 O O . VAL A 1 182 ? -9.013 12.575 50.400 1.00 86.75 182 VAL A O 1
ATOM 1377 N N . ALA A 1 183 ? -7.643 13.609 48.956 1.00 88.50 183 ALA A N 1
ATOM 1378 C CA . ALA A 1 183 ? -7.324 14.708 49.866 1.00 88.50 183 ALA A CA 1
ATOM 1379 C C . ALA A 1 183 ? -8.573 15.518 50.259 1.00 88.50 183 ALA A C 1
ATOM 1381 O O . ALA A 1 183 ? -8.779 15.806 51.440 1.00 88.50 183 ALA A O 1
ATOM 1382 N N . THR A 1 184 ? -9.447 15.836 49.299 1.00 89.12 184 THR A N 1
ATOM 1383 C CA . THR A 1 184 ? -10.705 16.549 49.578 1.00 89.12 184 THR A CA 1
ATOM 1384 C C . THR A 1 184 ? -11.660 15.718 50.436 1.00 89.12 184 THR A C 1
ATOM 1386 O O . THR A 1 184 ? -12.210 16.249 51.402 1.00 89.12 184 THR A O 1
ATOM 1389 N N . ALA A 1 185 ? -11.796 14.413 50.179 1.00 91.56 185 ALA A N 1
ATOM 1390 C CA . ALA A 1 185 ? -12.621 13.526 51.002 1.00 91.56 185 ALA A CA 1
ATOM 1391 C C . ALA A 1 185 ? -12.139 13.451 52.465 1.00 91.56 185 ALA A C 1
ATOM 1393 O O . ALA A 1 185 ? -12.953 13.523 53.390 1.00 91.56 185 ALA A O 1
ATOM 1394 N N . VAL A 1 186 ? -10.822 13.376 52.692 1.00 94.88 186 VAL A N 1
ATOM 1395 C CA . VAL A 1 186 ? -10.231 13.353 54.043 1.00 94.88 186 VAL A CA 1
ATOM 1396 C C . VAL A 1 186 ? -10.472 14.673 54.781 1.00 94.88 186 VAL A C 1
ATOM 1398 O O . VAL A 1 186 ? -10.853 14.658 55.954 1.00 94.88 186 VAL A O 1
ATOM 1401 N N . VAL A 1 187 ? -10.317 15.816 54.105 1.00 94.94 187 VAL A N 1
ATOM 1402 C CA . VAL A 1 187 ? -10.582 17.135 54.706 1.00 94.94 187 VAL A CA 1
ATOM 1403 C C . VAL A 1 187 ? -12.058 17.281 55.081 1.00 94.94 187 VAL A C 1
ATOM 1405 O O . VAL A 1 187 ? -12.365 17.709 56.195 1.00 94.94 187 VAL A O 1
ATOM 1408 N N . VAL A 1 188 ? -12.982 16.872 54.205 1.00 95.50 188 VAL A N 1
ATOM 1409 C CA . VAL A 1 188 ? -14.427 16.923 54.488 1.00 95.50 188 VAL A CA 1
ATOM 1410 C C . VAL A 1 188 ? -14.789 16.033 55.682 1.00 95.50 188 VAL A C 1
ATOM 1412 O O . VAL A 1 188 ? -15.517 16.477 56.575 1.00 95.50 188 VAL A O 1
ATOM 1415 N N . ALA A 1 189 ? -14.239 14.818 55.757 1.00 95.38 189 ALA A N 1
ATOM 1416 C CA . ALA A 1 189 ? -14.462 13.913 56.885 1.00 95.38 189 ALA A CA 1
ATOM 1417 C C . ALA A 1 189 ? -13.914 14.481 58.208 1.00 95.38 189 ALA A C 1
ATOM 1419 O O . ALA A 1 189 ? -14.599 14.430 59.233 1.00 95.38 189 ALA A O 1
ATOM 1420 N N . ALA A 1 190 ? -12.719 15.081 58.188 1.00 95.69 190 ALA A N 1
ATOM 1421 C CA . ALA A 1 190 ? -12.121 15.710 59.363 1.00 95.69 190 ALA A CA 1
ATOM 1422 C C . ALA A 1 190 ? -12.949 16.908 59.858 1.00 95.69 190 ALA A C 1
ATOM 1424 O O . ALA A 1 190 ? -13.215 17.022 61.056 1.00 95.69 190 ALA A O 1
ATOM 1425 N N . VAL A 1 191 ? -13.423 17.767 58.947 1.00 96.12 191 VAL A N 1
ATOM 1426 C CA . VAL A 1 191 ? -14.300 18.900 59.287 1.00 96.12 191 VAL A CA 1
ATOM 1427 C C . VAL A 1 191 ? -15.623 18.406 59.875 1.00 96.12 191 VAL A C 1
ATOM 1429 O O . VAL A 1 191 ? -16.054 18.911 60.915 1.00 96.12 191 VAL A O 1
ATOM 1432 N N . ALA A 1 192 ? -16.244 17.388 59.274 1.00 96.12 192 ALA A N 1
ATOM 1433 C CA . ALA A 1 192 ? -17.478 16.796 59.788 1.00 96.12 192 ALA A CA 1
ATOM 1434 C C . ALA A 1 192 ? -17.291 16.220 61.204 1.00 96.12 192 ALA A C 1
ATOM 1436 O O . ALA A 1 192 ? -18.100 16.497 62.095 1.00 96.12 192 ALA A O 1
ATOM 1437 N N . ALA A 1 193 ? -16.196 15.495 61.449 1.00 95.94 193 ALA A N 1
ATOM 1438 C CA . ALA A 1 193 ? -15.864 14.972 62.773 1.00 95.94 193 ALA A CA 1
ATOM 1439 C C . ALA A 1 193 ? -15.678 16.098 63.808 1.00 95.94 193 ALA A C 1
ATOM 1441 O O . ALA A 1 193 ? -16.218 16.030 64.915 1.00 95.94 193 ALA A O 1
ATOM 1442 N N . LEU A 1 194 ? -14.986 17.178 63.435 1.00 96.50 194 LEU A N 1
ATOM 1443 C CA . LEU A 1 194 ? -14.743 18.331 64.307 1.00 96.50 194 LEU A CA 1
ATOM 1444 C C . LEU A 1 194 ? -16.050 19.072 64.651 1.00 96.50 194 LEU A C 1
ATOM 1446 O O . LEU A 1 194 ? -16.261 19.476 65.800 1.00 96.50 194 LEU A O 1
ATOM 1450 N N . LEU A 1 195 ? -16.974 19.188 63.692 1.00 95.75 195 LEU A N 1
ATOM 1451 C CA . LEU A 1 195 ? -18.313 19.744 63.916 1.00 95.75 195 LEU A CA 1
ATOM 1452 C C . LEU A 1 195 ? -19.166 18.861 64.841 1.00 95.75 195 LEU A C 1
ATOM 1454 O O . LEU A 1 195 ? -19.854 19.390 65.721 1.00 95.75 195 LEU A O 1
ATOM 1458 N N . LEU A 1 196 ? -19.095 17.533 64.700 1.00 96.19 196 LEU A N 1
ATOM 1459 C CA . LEU A 1 196 ? -19.795 16.593 65.584 1.00 96.19 196 LEU A CA 1
ATOM 1460 C C . LEU A 1 196 ? -19.264 16.650 67.025 1.00 96.19 196 LEU A C 1
ATOM 1462 O O . LEU A 1 196 ? -20.059 16.675 67.969 1.00 96.19 196 LEU A O 1
ATOM 1466 N N . LEU A 1 197 ? -17.944 16.756 67.207 1.00 95.69 197 LEU A N 1
ATOM 1467 C CA . LEU A 1 197 ? -17.330 16.930 68.528 1.00 95.69 197 LEU A CA 1
ATOM 1468 C C . LEU A 1 197 ? -17.744 18.257 69.182 1.00 95.69 197 LEU A C 1
ATOM 1470 O O . LEU A 1 197 ? -18.104 18.278 70.361 1.00 95.69 197 LEU A O 1
ATOM 1474 N N . ARG A 1 198 ? -17.786 19.358 68.416 1.00 94.75 198 ARG A N 1
ATOM 1475 C CA . ARG A 1 198 ? -18.282 20.655 68.915 1.00 94.75 198 ARG A CA 1
ATOM 1476 C C . ARG A 1 198 ? -19.757 20.603 69.314 1.00 94.75 198 ARG A C 1
ATOM 1478 O O . ARG A 1 198 ? -20.126 21.186 70.333 1.00 94.75 198 ARG A O 1
ATOM 1485 N N . ARG A 1 199 ? -20.598 19.895 68.550 1.00 94.56 199 ARG A N 1
ATOM 1486 C CA . ARG A 1 199 ? -22.013 19.683 68.901 1.00 94.56 199 ARG A CA 1
ATOM 1487 C C . ARG A 1 199 ? -22.166 18.907 70.207 1.00 94.56 199 ARG A C 1
ATOM 1489 O O . ARG A 1 199 ? -22.929 19.347 71.063 1.00 94.56 199 ARG A O 1
ATOM 1496 N N . ARG A 1 200 ? -21.413 17.816 70.391 1.00 93.50 200 ARG A N 1
ATOM 1497 C CA . ARG A 1 200 ? -21.430 17.039 71.644 1.00 93.50 200 ARG A CA 1
ATOM 1498 C C . ARG A 1 200 ? -21.007 17.876 72.849 1.00 93.50 200 ARG A C 1
ATOM 1500 O O . ARG A 1 200 ? -21.675 17.827 73.876 1.00 93.50 200 ARG A O 1
ATOM 1507 N N . LYS A 1 201 ? -19.961 18.697 72.707 1.00 91.44 201 LYS A N 1
ATOM 1508 C CA . LYS A 1 201 ? -19.514 19.586 73.789 1.00 91.44 201 LYS A CA 1
ATOM 1509 C C . LYS A 1 201 ? -20.595 20.600 74.187 1.00 91.44 201 LYS A C 1
ATOM 1511 O O . LYS A 1 201 ? -20.878 20.750 75.369 1.00 91.44 201 LYS A O 1
ATOM 1516 N N . ARG A 1 202 ? -21.266 21.227 73.209 1.00 89.19 202 ARG A N 1
ATOM 1517 C CA . ARG A 1 202 ? -22.389 22.145 73.483 1.00 89.19 202 ARG A CA 1
ATOM 1518 C C . ARG A 1 202 ? -23.563 21.453 74.178 1.00 89.19 202 ARG A C 1
ATOM 1520 O O . ARG A 1 202 ? -24.186 22.052 75.045 1.00 89.19 202 ARG A O 1
ATOM 1527 N N . GLN A 1 203 ? -23.860 20.202 73.822 1.00 87.31 203 GLN A N 1
ATOM 1528 C CA . GLN A 1 203 ? -24.909 19.430 74.496 1.00 87.31 203 GLN A CA 1
ATOM 1529 C C . GLN A 1 203 ? -24.549 19.121 75.956 1.00 87.31 203 GLN A C 1
ATOM 1531 O O . GLN A 1 203 ? -25.415 19.222 76.819 1.00 87.31 203 GLN A O 1
ATOM 1536 N N . GLN A 1 204 ? -23.281 18.820 76.255 1.00 84.50 204 GLN A N 1
ATOM 1537 C CA . GLN A 1 204 ? -22.823 18.630 77.637 1.00 84.50 204 GLN A CA 1
ATOM 1538 C C . GLN A 1 204 ? -22.900 19.928 78.457 1.00 84.50 204 GLN A C 1
ATOM 1540 O O . GLN A 1 204 ? -23.375 19.908 79.590 1.00 84.50 204 GLN A O 1
ATOM 1545 N N . GLU A 1 205 ? -22.512 21.067 77.877 1.00 83.62 205 GLU A N 1
ATOM 1546 C CA . GLU A 1 205 ? -22.603 22.376 78.545 1.00 83.62 205 GLU A CA 1
ATOM 1547 C C . GLU A 1 205 ? -24.056 22.808 78.811 1.00 83.62 205 GLU A C 1
ATOM 1549 O O . GLU A 1 205 ? -24.315 23.481 79.803 1.00 83.62 205 GLU A O 1
ATOM 1554 N N . GLN A 1 206 ? -25.019 22.388 77.981 1.00 79.19 206 GLN A N 1
ATOM 1555 C CA . GLN A 1 206 ? -26.450 22.652 78.199 1.00 79.19 206 GLN A CA 1
ATOM 1556 C C . GLN A 1 206 ? -27.103 21.731 79.238 1.00 79.19 206 GLN A C 1
ATOM 1558 O O . GLN A 1 206 ? -28.145 22.088 79.783 1.00 79.19 206 GLN A O 1
ATOM 1563 N N . GLN A 1 207 ? -26.515 20.571 79.535 1.00 70.94 207 GLN A N 1
ATOM 1564 C CA . GLN A 1 207 ? -27.022 19.666 80.574 1.00 70.94 207 GLN A CA 1
ATOM 1565 C C . GLN A 1 207 ? -26.490 20.011 81.973 1.00 70.94 207 GLN A C 1
ATOM 1567 O O . GLN A 1 207 ? -27.116 19.660 82.971 1.00 70.94 207 GLN A O 1
ATOM 1572 N N . LEU A 1 208 ? -25.385 20.755 82.063 1.00 62.59 208 LEU A N 1
ATOM 1573 C CA . LEU A 1 208 ? -24.775 21.156 83.332 1.00 62.59 208 LEU A CA 1
ATOM 1574 C C . LEU A 1 208 ? -25.544 22.217 84.169 1.00 62.59 208 LEU A C 1
ATOM 1576 O O . LEU A 1 208 ? -25.392 22.190 85.389 1.00 62.59 208 LEU A O 1
ATOM 1580 N N . PRO A 1 209 ? -26.402 23.117 83.632 1.00 54.44 209 PRO A N 1
ATOM 1581 C CA . PRO A 1 209 ? -27.089 24.119 84.453 1.00 54.44 209 PRO A CA 1
ATOM 1582 C C . PRO A 1 209 ? -28.405 23.631 85.080 1.00 54.44 209 PRO A C 1
ATOM 1584 O O . PRO A 1 209 ? -28.955 24.328 85.931 1.00 54.44 209 PRO A O 1
ATOM 1587 N N . LEU A 1 210 ? -28.935 22.465 84.690 1.00 55.59 210 LEU A N 1
ATOM 1588 C CA . LEU A 1 210 ? -30.231 21.989 85.197 1.00 55.59 210 LEU A CA 1
ATOM 1589 C C . LEU A 1 210 ? -30.157 21.352 86.591 1.00 55.59 210 LEU A C 1
ATOM 1591 O O . LEU A 1 210 ? -31.192 21.226 87.230 1.00 55.59 210 LEU A O 1
ATOM 1595 N N . GLN A 1 211 ? -28.967 21.024 87.107 1.00 54.00 211 GLN A N 1
ATOM 1596 C CA . GLN A 1 211 ? -28.828 20.498 88.475 1.00 54.00 211 GLN A CA 1
ATOM 1597 C C . GLN A 1 211 ? -28.577 21.560 89.556 1.00 54.00 211 GLN A C 1
ATOM 1599 O O . GLN A 1 211 ? -28.699 21.259 90.739 1.00 54.00 211 GLN A O 1
ATOM 1604 N N . LEU A 1 212 ? -28.273 22.812 89.192 1.00 54.50 212 LEU A N 1
ATOM 1605 C CA . LEU A 1 212 ? -28.095 23.901 90.168 1.00 54.50 212 LEU A CA 1
ATOM 1606 C C . LEU A 1 212 ? -29.307 24.836 90.284 1.00 54.50 212 LEU A C 1
ATOM 1608 O O . LEU A 1 212 ? -29.256 25.817 91.025 1.00 54.50 212 LEU A O 1
ATOM 1612 N N . ARG A 1 213 ? -30.409 24.533 89.588 1.00 46.00 213 ARG A N 1
ATOM 1613 C CA . ARG A 1 213 ? -31.622 25.362 89.557 1.00 46.00 213 ARG A CA 1
ATOM 1614 C C . ARG A 1 213 ? -32.787 24.794 90.387 1.00 46.00 213 ARG A C 1
ATOM 1616 O O . ARG A 1 213 ? -33.919 25.200 90.174 1.00 46.00 213 ARG A O 1
ATOM 1623 N N . ASP A 1 214 ? -32.502 23.942 91.375 1.00 50.22 214 ASP A N 1
ATOM 1624 C CA . ASP A 1 214 ? -33.490 23.429 92.349 1.00 50.22 214 ASP A CA 1
ATOM 1625 C C . ASP A 1 214 ? -33.445 24.130 93.727 1.00 50.22 214 ASP A C 1
ATOM 1627 O O . ASP A 1 214 ? -34.073 23.692 94.690 1.00 50.22 214 ASP A O 1
ATOM 1631 N N . LYS A 1 215 ? -32.740 25.263 93.856 1.00 55.38 215 LYS A N 1
ATOM 1632 C CA . LYS A 1 215 ? -32.785 26.108 95.066 1.00 55.38 215 LYS A CA 1
ATOM 1633 C C . LYS A 1 215 ? -33.024 27.577 94.726 1.00 55.38 215 LYS A C 1
ATOM 1635 O O . LYS A 1 215 ? -32.116 28.397 94.811 1.00 55.38 215 LYS A O 1
ATOM 1640 N N . ALA A 1 216 ? -34.256 27.928 94.373 1.00 50.66 216 ALA A N 1
ATOM 1641 C CA . ALA A 1 216 ? -34.710 29.316 94.439 1.00 50.66 216 ALA A CA 1
ATOM 1642 C C . ALA A 1 216 ? -36.220 29.376 94.744 1.00 50.66 216 ALA A C 1
ATOM 1644 O O . ALA A 1 216 ? -36.989 28.679 94.081 1.00 50.66 216 ALA A O 1
ATOM 1645 N N . PRO A 1 217 ? -36.654 30.170 95.743 1.00 61.44 217 PRO A N 1
ATOM 1646 C CA . PRO A 1 217 ? -38.062 30.314 96.098 1.00 61.44 217 PRO A CA 1
ATOM 1647 C C . PRO A 1 217 ? -38.841 31.163 95.070 1.00 61.44 217 PRO A C 1
ATOM 1649 O O . PRO A 1 217 ? -38.249 31.996 94.378 1.00 61.44 217 PRO A O 1
ATOM 1652 N N . PRO A 1 218 ? -40.165 30.950 94.959 1.00 53.62 218 PRO A N 1
ATOM 1653 C CA . PRO A 1 218 ? -40.988 31.488 93.877 1.00 53.62 218 PRO A CA 1
ATOM 1654 C C . PRO A 1 218 ? -41.293 32.992 94.031 1.00 53.62 218 PRO A C 1
ATOM 1656 O O . PRO A 1 218 ? -41.628 33.432 95.133 1.00 53.62 218 PRO A O 1
ATOM 1659 N N . PRO A 1 219 ? -41.249 33.780 92.938 1.00 53.84 219 PRO A N 1
ATOM 1660 C CA . PRO A 1 219 ? -41.765 35.146 92.910 1.00 53.84 219 PRO A CA 1
ATOM 1661 C C . PRO A 1 219 ? -43.269 35.219 92.536 1.00 53.84 219 PRO A C 1
ATOM 1663 O O . PRO A 1 219 ? -43.795 34.299 91.904 1.00 53.84 219 PRO A O 1
ATOM 1666 N N . PRO A 1 220 ? -43.964 36.309 92.926 1.00 50.44 220 PRO A N 1
ATOM 1667 C CA . PRO A 1 220 ? -45.417 36.490 92.792 1.00 50.44 220 PRO A CA 1
ATOM 1668 C C . PRO A 1 220 ? -45.878 36.962 91.390 1.00 50.44 220 PRO A C 1
ATOM 1670 O O . PRO A 1 220 ? -45.045 37.351 90.569 1.00 50.44 220 PRO A O 1
ATOM 1673 N N . PRO A 1 221 ? -47.201 36.939 91.100 1.00 56.47 221 PRO A N 1
ATOM 1674 C CA . PRO A 1 221 ? -47.744 37.091 89.751 1.00 56.47 221 PRO A CA 1
ATOM 1675 C C . PRO A 1 221 ? -48.178 38.529 89.423 1.00 56.47 221 PRO A C 1
ATOM 1677 O O . PRO A 1 221 ? -48.840 39.175 90.228 1.00 56.47 221 PRO A O 1
ATOM 1680 N N . ALA A 1 222 ? -47.851 38.987 88.211 1.00 40.72 222 ALA A N 1
ATOM 1681 C CA . ALA A 1 222 ? -48.444 40.102 87.444 1.00 40.72 222 ALA A CA 1
ATOM 1682 C C . ALA A 1 222 ? -47.517 40.360 86.231 1.00 40.72 222 ALA A C 1
ATOM 1684 O O . ALA A 1 222 ? -46.319 40.144 86.348 1.00 40.72 222 ALA A O 1
ATOM 1685 N N . GLN A 1 223 ? -47.907 40.814 85.042 1.00 40.22 223 GLN A N 1
ATOM 1686 C CA . GLN A 1 223 ? -49.164 41.272 84.456 1.00 40.22 223 GLN A CA 1
ATOM 1687 C C . GLN A 1 223 ? -48.982 41.219 82.922 1.00 40.22 223 GLN A C 1
ATOM 1689 O O . GLN A 1 223 ? -47.869 41.343 82.412 1.00 40.22 223 GLN A O 1
ATOM 1694 N N . GLN A 1 224 ? -50.083 41.036 82.195 1.00 49.25 224 GLN A N 1
ATOM 1695 C CA . GLN A 1 224 ? -50.173 41.177 80.739 1.00 49.25 224 GLN A CA 1
ATOM 1696 C C . GLN A 1 224 ? -49.975 42.639 80.308 1.00 49.25 224 GLN A C 1
ATOM 1698 O O . GLN A 1 224 ? -50.614 43.513 80.885 1.00 49.25 224 GLN A O 1
ATOM 1703 N N . GLN A 1 225 ? -49.219 42.883 79.229 1.00 43.81 225 GLN A N 1
ATOM 1704 C CA . GLN A 1 225 ? -49.422 44.037 78.335 1.00 43.81 225 GLN A CA 1
ATOM 1705 C C . GLN A 1 225 ? -48.778 43.816 76.946 1.00 43.81 225 GLN A C 1
ATOM 1707 O O . GLN A 1 225 ? -47.574 43.916 76.755 1.00 43.81 225 GLN A O 1
ATOM 1712 N N . GLN A 1 226 ? -49.610 43.356 76.008 1.00 49.28 226 GLN A N 1
ATOM 1713 C CA . GLN A 1 226 ? -49.971 44.000 74.731 1.00 49.28 226 GLN A CA 1
ATOM 1714 C C . GLN A 1 226 ? -49.006 45.037 74.096 1.00 49.28 226 GLN A C 1
ATOM 1716 O O . GLN A 1 226 ? -48.861 46.111 74.654 1.00 49.28 226 GLN A O 1
ATOM 1721 N N . GLN A 1 227 ? -48.489 44.768 72.879 1.00 45.72 227 GLN A N 1
ATOM 1722 C CA . GLN A 1 227 ? -48.418 45.680 71.698 1.00 45.72 227 GLN A CA 1
ATOM 1723 C C . GLN A 1 227 ? -47.660 44.966 70.547 1.00 45.72 227 GLN A C 1
ATOM 1725 O O . GLN A 1 227 ? -46.521 44.560 70.730 1.00 45.72 227 GLN A O 1
ATOM 1730 N N . GLN A 1 228 ? -48.295 44.485 69.469 1.00 46.88 228 GLN A N 1
ATOM 1731 C CA . GLN A 1 228 ? -48.746 45.161 68.231 1.00 46.88 228 GLN A CA 1
ATOM 1732 C C . GLN A 1 228 ? -47.661 45.837 67.363 1.00 46.88 228 GLN A C 1
ATOM 1734 O O . GLN A 1 228 ? -47.063 46.807 67.803 1.00 46.88 228 GLN A O 1
ATOM 1739 N N . GLN A 1 229 ? -47.617 45.384 66.089 1.00 43.09 229 GLN A N 1
ATOM 1740 C CA . GLN A 1 229 ? -47.373 46.147 64.835 1.00 43.09 229 GLN A CA 1
ATOM 1741 C C . GLN A 1 229 ? -45.960 46.740 64.621 1.00 43.09 229 GLN A C 1
ATOM 1743 O O . GLN A 1 229 ? -45.287 47.086 65.574 1.00 43.09 229 GLN A O 1
ATOM 1748 N N . ALA A 1 230 ? -45.399 46.922 63.422 1.00 38.94 230 ALA A N 1
ATOM 1749 C CA . ALA A 1 230 ? -45.757 46.697 62.018 1.00 38.94 230 ALA A CA 1
ATOM 1750 C C . ALA A 1 230 ? -44.459 46.807 61.167 1.00 38.94 230 ALA A C 1
ATOM 1752 O O . ALA A 1 230 ? -43.436 47.249 61.679 1.00 38.94 230 ALA A O 1
ATOM 1753 N N . ASP A 1 231 ? -44.549 46.388 59.899 1.00 38.62 231 ASP A N 1
ATOM 1754 C CA . ASP A 1 231 ? -43.926 46.916 58.667 1.00 38.62 231 ASP A CA 1
ATOM 1755 C C . ASP A 1 231 ? -42.514 47.531 58.638 1.00 38.62 231 ASP A C 1
ATOM 1757 O O . ASP A 1 231 ? -42.126 48.358 59.455 1.00 38.62 231 ASP A O 1
ATOM 1761 N N . GLY A 1 232 ? -41.822 47.300 57.513 1.00 35.47 232 GLY A N 1
ATOM 1762 C CA . GLY A 1 232 ? -40.940 48.335 56.965 1.00 35.47 232 GLY A CA 1
ATOM 1763 C C . GLY A 1 232 ? -39.755 47.842 56.152 1.00 35.47 232 GLY A C 1
ATOM 1764 O O . GLY A 1 232 ? -38.718 47.476 56.692 1.00 35.47 232 GLY A O 1
ATOM 1765 N N . ALA A 1 233 ? -39.897 47.919 54.832 1.00 46.16 233 ALA A N 1
ATOM 1766 C CA . ALA A 1 233 ? -38.818 47.820 53.862 1.00 46.16 233 ALA A CA 1
ATOM 1767 C C . ALA A 1 233 ? -37.795 48.965 53.996 1.00 46.16 233 ALA A C 1
ATOM 1769 O O . ALA A 1 233 ? -38.176 50.111 54.219 1.00 46.16 233 ALA A O 1
ATOM 1770 N N . ALA A 1 234 ? -36.519 48.684 53.721 1.00 40.06 234 ALA A N 1
ATOM 1771 C CA . ALA A 1 234 ? -35.559 49.686 53.257 1.00 40.06 234 ALA A CA 1
ATOM 1772 C C . ALA A 1 234 ? -34.396 49.008 52.519 1.00 40.06 234 ALA A C 1
ATOM 1774 O O . ALA A 1 234 ? -33.716 48.137 53.058 1.00 40.06 234 ALA A O 1
ATOM 1775 N N . GLY A 1 235 ? -34.192 49.406 51.264 1.00 36.59 235 GLY A N 1
ATOM 1776 C CA . GLY A 1 235 ? -33.051 49.018 50.446 1.00 36.59 235 GLY A CA 1
ATOM 1777 C C . GLY A 1 235 ? -31.982 50.112 50.341 1.00 36.59 235 GLY A C 1
ATOM 1778 O O . GLY A 1 235 ? -32.250 51.274 50.643 1.00 36.59 235 GLY A O 1
ATOM 1779 N N . ARG A 1 236 ? -30.840 49.688 49.760 1.00 38.91 236 ARG A N 1
ATOM 1780 C CA . ARG A 1 236 ? -29.641 50.422 49.264 1.00 38.91 236 ARG A CA 1
ATOM 1781 C C . ARG A 1 236 ? -28.584 50.844 50.307 1.00 38.91 236 ARG A C 1
ATOM 1783 O O . ARG A 1 236 ? -28.952 51.126 51.438 1.00 38.91 236 ARG A O 1
ATOM 1790 N N . PRO A 1 237 ? -27.335 51.164 49.877 1.00 58.12 237 PRO A N 1
ATOM 1791 C CA . PRO A 1 237 ? -26.348 50.510 48.969 1.00 58.12 237 PRO A CA 1
ATOM 1792 C C . PRO A 1 237 ? -24.954 50.475 49.709 1.00 58.12 237 PRO A C 1
ATOM 1794 O O . PRO A 1 237 ? -25.020 50.465 50.937 1.00 58.12 237 PRO A O 1
ATOM 1797 N N . PRO A 1 238 ? -23.709 50.517 49.140 1.00 51.47 238 PRO A N 1
ATOM 1798 C CA . PRO A 1 238 ? -23.192 50.506 47.752 1.00 51.47 238 PRO A CA 1
ATOM 1799 C C . PRO A 1 238 ? -21.928 49.614 47.506 1.00 51.47 238 PRO A C 1
ATOM 1801 O O . PRO A 1 238 ? -21.484 48.893 48.388 1.00 51.47 238 PRO A O 1
ATOM 1804 N N . GLN A 1 239 ? -21.316 49.795 46.316 1.00 33.75 239 GLN A N 1
ATOM 1805 C CA . GLN A 1 239 ? -19.902 49.526 45.944 1.00 33.75 239 GLN A CA 1
ATOM 1806 C C . GLN A 1 239 ? -19.520 48.045 45.692 1.00 33.75 239 GLN A C 1
ATOM 1808 O O . GLN A 1 239 ? -19.970 47.165 46.401 1.00 33.75 239 GLN A O 1
ATOM 1813 N N . GLN A 1 240 ? -18.738 47.646 44.677 1.00 39.84 240 GLN A N 1
ATOM 1814 C CA . GLN A 1 240 ? -17.578 48.273 44.028 1.00 39.84 240 GLN A CA 1
ATOM 1815 C C . GLN A 1 240 ? -17.261 47.577 42.670 1.00 39.84 240 GLN A C 1
ATOM 1817 O O . GLN A 1 240 ? -17.408 46.368 42.538 1.00 39.84 240 GLN A O 1
ATOM 1822 N N . THR A 1 241 ? -16.825 48.379 41.691 1.00 39.59 241 THR A N 1
ATOM 1823 C CA . THR A 1 241 ? -15.831 48.135 40.610 1.00 39.59 241 THR A CA 1
ATOM 1824 C C . THR A 1 241 ? -15.417 46.713 40.194 1.00 39.59 241 THR A C 1
ATOM 1826 O O . THR A 1 241 ? -14.768 46.021 40.970 1.00 39.59 241 THR A O 1
ATOM 1829 N N . GLN A 1 242 ? -15.484 46.429 38.880 1.00 44.09 242 GLN A N 1
ATOM 1830 C CA . GLN A 1 242 ? -14.301 45.939 38.152 1.00 44.09 242 GLN A CA 1
ATOM 1831 C C . GLN A 1 242 ? -14.335 46.249 36.643 1.00 44.09 242 GLN A C 1
ATOM 1833 O O . GLN A 1 242 ? -15.349 46.091 35.969 1.00 44.09 242 GLN A O 1
ATOM 1838 N N . GLN A 1 243 ? -13.190 46.736 36.162 1.00 41.12 243 GLN A N 1
ATOM 1839 C CA . GLN A 1 243 ? -12.839 47.058 34.781 1.00 41.12 243 GLN A CA 1
ATOM 1840 C C . GLN A 1 243 ? -12.910 45.828 33.869 1.00 41.12 243 GLN A C 1
ATOM 1842 O O . GLN A 1 243 ? -12.414 44.766 34.237 1.00 41.12 243 GLN A O 1
ATOM 1847 N N . GLN A 1 244 ? -13.382 46.011 32.634 1.00 43.09 244 GLN A N 1
ATOM 1848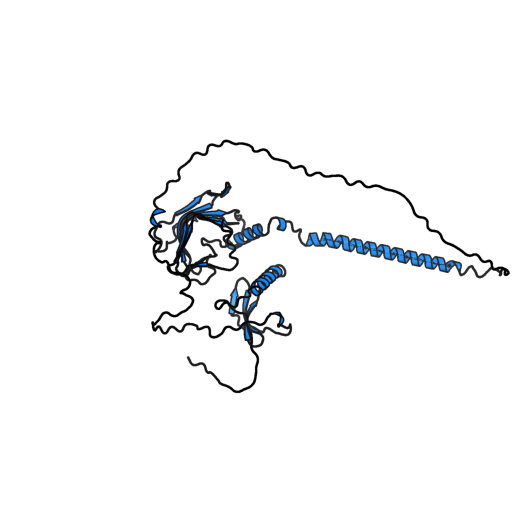 C CA . GLN A 1 244 ? -13.042 45.117 31.530 1.00 43.09 244 GLN A CA 1
ATOM 1849 C C . GLN A 1 244 ? -12.389 45.933 30.415 1.00 43.09 244 GLN A C 1
ATOM 1851 O O . GLN A 1 244 ? -12.944 46.903 29.900 1.00 43.09 244 GLN A O 1
ATOM 1856 N N . GLN A 1 245 ? -11.142 45.566 30.147 1.00 45.41 245 GLN A N 1
ATOM 1857 C CA . GLN A 1 245 ? -10.209 46.229 29.256 1.00 45.41 245 GLN A CA 1
ATOM 1858 C C . GLN A 1 245 ? -10.396 45.703 27.829 1.00 45.41 245 GLN A C 1
ATOM 1860 O O . GLN A 1 245 ? -10.618 44.514 27.609 1.00 45.41 245 GLN A O 1
ATOM 1865 N N . GLN A 1 246 ? -10.310 46.627 26.876 1.00 44.59 246 GLN A N 1
ATOM 1866 C CA . GLN A 1 246 ? -10.291 46.396 25.437 1.00 44.59 246 GLN A CA 1
ATOM 1867 C C . GLN A 1 246 ? -9.135 45.479 25.020 1.00 44.59 246 GLN A C 1
ATOM 1869 O O . GLN A 1 246 ? -8.007 45.656 25.479 1.00 44.59 246 GLN A O 1
ATOM 1874 N N . GLN A 1 247 ? -9.379 44.622 24.028 1.00 41.88 247 GLN A N 1
ATOM 1875 C CA . GLN A 1 247 ? -8.334 44.230 23.087 1.00 41.88 247 GLN A CA 1
ATOM 1876 C C . GLN A 1 247 ? -8.862 44.363 21.660 1.00 41.88 247 GLN A C 1
ATOM 1878 O O . GLN A 1 247 ? -9.789 43.676 21.238 1.00 41.88 247 GLN A O 1
ATOM 1883 N N . GLN A 1 248 ? -8.289 45.339 20.960 1.00 41.94 248 GLN A N 1
ATOM 1884 C CA . GLN A 1 248 ? -8.468 45.576 19.539 1.00 41.94 248 GLN A CA 1
ATOM 1885 C C . GLN A 1 248 ? -7.594 44.601 18.748 1.00 41.94 248 GLN A C 1
ATOM 1887 O O . GLN A 1 248 ? -6.445 44.336 19.097 1.00 41.94 248 GLN A O 1
ATOM 1892 N N . VAL A 1 249 ? -8.172 44.098 17.663 1.00 37.28 249 VAL A N 1
ATOM 1893 C CA . VAL A 1 249 ? -7.533 43.293 16.625 1.00 37.28 249 VAL A CA 1
ATOM 1894 C C . VAL A 1 249 ? -6.596 44.194 15.818 1.00 37.28 249 VAL A C 1
ATOM 1896 O O . VAL A 1 249 ? -7.058 45.141 15.183 1.00 37.28 249 VAL A O 1
ATOM 1899 N N . LEU A 1 250 ? -5.291 43.902 15.829 1.00 35.81 250 LEU A N 1
ATOM 1900 C CA . LEU A 1 250 ? -4.313 44.528 14.939 1.00 35.81 250 LEU A CA 1
ATOM 1901 C C . LEU A 1 250 ? -3.892 43.517 13.864 1.00 35.81 250 LEU A C 1
ATOM 1903 O O . LEU A 1 250 ? -3.299 42.480 14.154 1.00 35.81 250 LEU A O 1
ATOM 1907 N N . VAL A 1 251 ? -4.232 43.836 12.618 1.00 36.31 251 VAL A N 1
ATOM 1908 C CA . VAL A 1 251 ? -3.841 43.111 11.407 1.00 36.31 251 VAL A CA 1
ATOM 1909 C C . VAL A 1 251 ? -2.388 43.469 11.084 1.00 36.31 251 VAL A C 1
ATOM 1911 O O . VAL A 1 251 ? -2.089 44.615 10.757 1.00 36.31 251 VAL A O 1
ATOM 1914 N N . GLY A 1 252 ? -1.483 42.497 11.200 1.00 32.53 252 GLY A N 1
ATOM 1915 C CA . GLY A 1 252 ? -0.072 42.629 10.834 1.00 32.53 252 GLY A CA 1
ATOM 1916 C C . GLY A 1 252 ? 0.199 42.071 9.439 1.00 32.53 252 GLY A C 1
ATOM 1917 O O . GLY A 1 252 ? 0.199 40.858 9.242 1.00 32.53 252 GLY A O 1
ATOM 1918 N N . ALA A 1 253 ? 0.430 42.971 8.484 1.00 34.97 253 ALA A N 1
ATOM 1919 C CA . ALA A 1 253 ? 0.943 42.682 7.152 1.00 34.97 253 ALA A CA 1
ATOM 1920 C C . ALA A 1 253 ? 2.452 42.375 7.206 1.00 34.97 253 ALA A C 1
ATOM 1922 O O . ALA A 1 253 ? 3.208 43.090 7.862 1.00 34.97 253 ALA A O 1
ATOM 1923 N N . TRP A 1 254 ? 2.888 41.339 6.487 1.00 40.12 254 TRP A N 1
ATOM 1924 C CA . TRP A 1 254 ? 4.301 40.989 6.302 1.00 40.12 254 TRP A CA 1
ATOM 1925 C C . TRP A 1 254 ? 4.793 41.449 4.919 1.00 40.12 254 TRP A C 1
ATOM 1927 O O . TRP A 1 254 ? 4.041 41.333 3.947 1.00 40.12 254 TRP A O 1
ATOM 1937 N N . PRO A 1 255 ? 6.032 41.961 4.793 1.00 47.34 255 PRO A N 1
ATOM 1938 C CA . PRO A 1 255 ? 6.555 42.461 3.529 1.00 47.34 255 PRO A CA 1
ATOM 1939 C C . PRO A 1 255 ? 7.104 41.336 2.640 1.00 47.34 255 PRO A C 1
ATOM 1941 O O . PRO A 1 255 ? 7.832 40.450 3.085 1.00 47.34 255 PRO A O 1
ATOM 1944 N N . LEU A 1 256 ? 6.779 41.428 1.349 1.00 36.34 256 LEU A N 1
ATOM 1945 C CA . LEU A 1 256 ? 7.341 40.629 0.263 1.00 36.34 256 LEU A CA 1
ATOM 1946 C C . LEU A 1 256 ? 8.808 41.020 0.025 1.00 36.34 256 LEU A C 1
ATOM 1948 O O . LEU A 1 256 ? 9.101 42.111 -0.464 1.00 36.34 256 LEU A O 1
ATOM 1952 N N . GLY A 1 257 ? 9.720 40.104 0.346 1.00 35.06 257 GLY A N 1
ATOM 1953 C CA . GLY A 1 257 ? 11.114 40.141 -0.087 1.00 35.06 257 GLY A CA 1
ATOM 1954 C C . GLY A 1 257 ? 11.240 39.631 -1.522 1.00 35.06 257 GLY A C 1
ATOM 1955 O O . GLY A 1 257 ? 10.957 38.472 -1.811 1.00 35.06 257 GLY A O 1
ATOM 1956 N N . ARG A 1 258 ? 11.653 40.529 -2.416 1.00 37.19 258 ARG A N 1
ATOM 1957 C CA . ARG A 1 258 ? 11.969 40.297 -3.827 1.00 37.19 258 ARG A CA 1
ATOM 1958 C C . ARG A 1 258 ? 13.372 39.690 -3.920 1.00 37.19 258 ARG A C 1
ATOM 1960 O O . ARG A 1 258 ? 14.336 40.350 -3.546 1.00 37.19 258 ARG A O 1
ATOM 1967 N N . ALA A 1 259 ? 13.480 38.458 -4.409 1.00 37.47 259 ALA A N 1
ATOM 1968 C CA . ALA A 1 259 ? 14.746 37.841 -4.792 1.00 37.47 259 ALA A CA 1
ATOM 1969 C C . ALA A 1 259 ? 14.686 37.500 -6.286 1.00 37.47 259 ALA A C 1
ATOM 1971 O O . ALA A 1 259 ? 13.949 36.606 -6.698 1.00 37.47 259 ALA A O 1
ATOM 1972 N N . ASP A 1 260 ? 15.437 38.260 -7.083 1.00 38.50 260 ASP A N 1
ATOM 1973 C CA . ASP A 1 260 ? 15.770 37.927 -8.465 1.00 38.50 260 ASP A CA 1
ATOM 1974 C C . ASP A 1 260 ? 16.738 36.738 -8.458 1.00 38.50 260 ASP A C 1
ATOM 1976 O O . ASP A 1 260 ? 17.851 36.824 -7.938 1.00 38.50 260 ASP A O 1
ATOM 1980 N N . GLY A 1 261 ? 16.299 35.620 -9.030 1.00 34.62 261 GLY A N 1
ATOM 1981 C CA . GLY A 1 261 ? 17.089 34.409 -9.213 1.00 34.62 261 GLY A CA 1
ATOM 1982 C C . GLY A 1 261 ? 16.846 33.848 -10.606 1.00 34.62 261 GLY A C 1
ATOM 1983 O O . GLY A 1 261 ? 15.868 33.148 -10.845 1.00 34.62 261 GLY A O 1
ATOM 1984 N N . SER A 1 262 ? 17.742 34.196 -11.525 1.00 35.59 262 SER A N 1
ATOM 1985 C CA . SER A 1 262 ? 17.862 33.674 -12.888 1.00 35.59 262 SER A CA 1
ATOM 1986 C C . SER A 1 262 ? 17.860 32.136 -12.910 1.00 35.59 262 SER A C 1
ATOM 1988 O O . SER A 1 262 ? 18.860 31.508 -12.562 1.00 35.59 262 SER A O 1
ATOM 1990 N N . VAL A 1 263 ? 16.763 31.530 -13.374 1.00 35.66 263 VAL A N 1
ATOM 1991 C CA . VAL A 1 263 ? 16.682 30.094 -13.677 1.00 35.66 263 VAL A CA 1
ATOM 1992 C C . VAL A 1 263 ? 17.165 29.869 -15.108 1.00 35.66 263 VAL A C 1
ATOM 1994 O O . VAL A 1 263 ? 16.511 30.260 -16.074 1.00 35.66 263 VAL A O 1
ATOM 1997 N N . GLY A 1 264 ? 18.326 29.227 -15.232 1.00 33.09 264 GLY A N 1
ATOM 1998 C CA . GLY A 1 264 ? 18.813 28.675 -16.490 1.00 33.09 264 GLY A CA 1
ATOM 1999 C C . GLY A 1 264 ? 17.914 27.527 -16.945 1.00 33.09 264 GLY A C 1
ATOM 2000 O O . GLY A 1 264 ? 17.765 26.523 -16.252 1.00 33.09 264 GLY A O 1
ATOM 2001 N N . SER A 1 265 ? 17.313 27.694 -18.120 1.00 31.80 265 SER A N 1
ATOM 2002 C CA . SER A 1 265 ? 16.567 26.666 -18.841 1.00 31.80 265 SER A CA 1
ATOM 2003 C C . SER A 1 265 ? 17.531 25.581 -19.335 1.00 31.80 265 SER A C 1
ATOM 2005 O O . SER A 1 265 ? 18.186 25.734 -20.364 1.00 31.80 265 SER A O 1
ATOM 2007 N N . GLY A 1 266 ? 17.661 24.497 -18.569 1.00 32.00 266 GLY A N 1
ATOM 2008 C CA . GLY A 1 266 ? 18.264 23.249 -19.031 1.00 32.00 266 GLY A CA 1
ATOM 2009 C C . GLY A 1 266 ? 17.182 22.386 -19.669 1.00 32.00 266 GLY A C 1
ATOM 2010 O O . GLY A 1 266 ? 16.313 21.875 -18.968 1.00 32.00 266 GLY A O 1
ATOM 2011 N N . GLY A 1 267 ? 17.207 22.265 -20.996 1.00 30.31 267 GLY A N 1
ATOM 2012 C CA . GLY A 1 267 ? 16.273 21.446 -21.763 1.00 30.31 267 GLY A CA 1
ATOM 2013 C C . GLY A 1 267 ? 16.405 19.963 -21.421 1.00 30.31 267 GLY A C 1
ATOM 2014 O O . GLY A 1 267 ? 17.468 19.369 -21.586 1.00 30.31 267 GLY A O 1
ATOM 2015 N N . TRP A 1 268 ? 15.308 19.361 -20.969 1.00 34.28 268 TRP A N 1
ATOM 2016 C CA . TRP A 1 268 ? 15.186 17.915 -20.834 1.00 34.28 268 TRP A CA 1
ATOM 2017 C C . TRP A 1 268 ? 14.862 17.363 -22.218 1.00 34.28 268 TRP A C 1
ATOM 2019 O O . TRP A 1 268 ? 13.794 17.622 -22.770 1.00 34.28 268 TRP A O 1
ATOM 2029 N N . GLY A 1 269 ? 15.837 16.676 -22.807 1.00 33.59 269 GLY A N 1
ATOM 2030 C CA . GLY A 1 269 ? 15.709 16.053 -24.115 1.00 33.59 269 GLY A CA 1
ATOM 2031 C C . GLY A 1 269 ? 14.616 14.989 -24.109 1.00 33.59 269 GLY A C 1
ATOM 2032 O O . GLY A 1 269 ? 14.670 14.025 -23.348 1.00 33.59 269 GLY A O 1
ATOM 2033 N N . SER A 1 270 ? 13.638 15.161 -24.990 1.00 34.22 270 SER A N 1
ATOM 2034 C CA . SER A 1 270 ? 12.660 14.144 -25.358 1.00 34.22 270 SER A CA 1
ATOM 2035 C C . SER A 1 270 ? 13.392 12.946 -25.973 1.00 34.22 270 SER A C 1
ATOM 2037 O O . SER A 1 270 ? 13.820 12.989 -27.124 1.00 34.22 270 SER A O 1
ATOM 2039 N N . GLY A 1 271 ? 13.593 11.886 -25.192 1.00 35.81 271 GLY A N 1
ATOM 2040 C CA . GLY A 1 271 ? 14.121 10.618 -25.692 1.00 35.81 271 GLY A CA 1
ATOM 2041 C C . GLY A 1 271 ? 13.047 9.807 -26.445 1.00 35.81 271 GLY A C 1
ATOM 2042 O O . GLY A 1 271 ? 11.873 9.859 -26.072 1.00 35.81 271 GLY A O 1
ATOM 2043 N N . PRO A 1 272 ? 13.422 8.997 -27.455 1.00 37.66 272 PRO A N 1
ATOM 2044 C CA . PRO A 1 272 ? 12.508 8.290 -28.372 1.00 37.66 272 PRO A CA 1
ATOM 2045 C C . PRO A 1 272 ? 11.702 7.123 -27.757 1.00 37.66 272 PRO A C 1
ATOM 2047 O O . PRO A 1 272 ? 11.088 6.341 -28.482 1.00 37.66 272 PRO A O 1
ATOM 2050 N N . ALA A 1 273 ? 11.686 6.974 -26.429 1.00 41.56 273 ALA A N 1
ATOM 2051 C CA . ALA A 1 273 ? 10.935 5.914 -25.752 1.00 41.56 273 ALA A CA 1
ATOM 2052 C C . ALA A 1 273 ? 9.437 6.246 -25.595 1.00 41.56 273 ALA A C 1
ATOM 2054 O O . ALA A 1 273 ? 8.606 5.341 -25.646 1.00 41.56 273 ALA A O 1
ATOM 2055 N N . ALA A 1 274 ? 9.071 7.529 -25.467 1.00 39.41 274 ALA A N 1
ATOM 2056 C CA . ALA A 1 274 ? 7.677 7.939 -25.266 1.00 39.41 274 ALA A CA 1
ATOM 2057 C C . ALA A 1 274 ? 6.812 7.808 -26.538 1.00 39.41 274 ALA A C 1
ATOM 2059 O O . ALA A 1 274 ? 5.629 7.480 -26.444 1.00 39.41 274 ALA A O 1
ATOM 2060 N N . ASP A 1 275 ? 7.405 7.973 -27.725 1.00 39.44 275 ASP A N 1
ATOM 2061 C CA . ASP A 1 275 ? 6.672 7.935 -29.001 1.00 39.44 275 ASP A CA 1
ATOM 2062 C C . ASP A 1 275 ? 6.313 6.515 -29.469 1.00 39.44 275 ASP A C 1
ATOM 2064 O O . ASP A 1 275 ? 5.441 6.341 -30.320 1.00 39.44 275 ASP A O 1
ATOM 2068 N N . ARG A 1 276 ? 6.914 5.464 -28.892 1.00 44.41 276 ARG A N 1
ATOM 2069 C CA . ARG A 1 276 ? 6.601 4.075 -29.276 1.00 44.41 276 ARG A CA 1
ATOM 2070 C C . ARG A 1 276 ? 5.299 3.531 -28.680 1.00 44.41 276 ARG A C 1
ATOM 2072 O O . ARG A 1 276 ? 4.758 2.574 -29.225 1.00 44.41 276 ARG A O 1
ATOM 2079 N N . LEU A 1 277 ? 4.765 4.130 -27.614 1.00 45.25 277 LEU A N 1
ATOM 2080 C CA . LEU A 1 277 ? 3.570 3.619 -26.920 1.00 45.25 277 LEU A CA 1
ATOM 2081 C C . LEU A 1 277 ? 2.242 4.173 -27.455 1.00 45.25 277 LEU A C 1
ATOM 2083 O O . LEU A 1 277 ? 1.195 3.577 -27.213 1.00 45.25 277 LEU A O 1
ATOM 2087 N N . VAL A 1 278 ? 2.263 5.263 -28.227 1.00 42.62 278 VAL A N 1
ATOM 2088 C CA . VAL A 1 278 ? 1.034 5.891 -28.751 1.00 42.62 278 VAL A CA 1
ATOM 2089 C C . VAL A 1 278 ? 0.335 5.017 -29.810 1.00 42.62 278 VAL A C 1
ATOM 2091 O O . VAL A 1 278 ? -0.879 5.101 -29.968 1.00 42.62 278 VAL A O 1
ATOM 2094 N N . ASN A 1 279 ? 1.050 4.089 -30.456 1.00 38.75 279 ASN A N 1
ATOM 2095 C CA . ASN A 1 279 ? 0.486 3.225 -31.502 1.00 38.75 279 ASN A CA 1
ATOM 2096 C C . ASN A 1 279 ? -0.155 1.913 -31.004 1.00 38.75 279 ASN A C 1
ATOM 2098 O O . ASN A 1 279 ? -0.723 1.191 -31.818 1.00 38.75 279 ASN A O 1
ATOM 2102 N N . LEU A 1 280 ? -0.113 1.595 -29.702 1.00 41.50 280 LEU A N 1
ATOM 2103 C CA . LEU A 1 280 ? -0.676 0.339 -29.169 1.00 41.50 280 LEU A CA 1
ATOM 2104 C C . LEU A 1 280 ? -2.114 0.446 -28.622 1.00 41.50 280 LEU A C 1
ATOM 2106 O O . LEU A 1 280 ? -2.725 -0.584 -28.360 1.00 41.50 280 LEU A O 1
ATOM 2110 N N . CYS A 1 281 ? -2.684 1.648 -28.477 1.00 39.03 281 CYS A N 1
ATOM 2111 C CA . CYS A 1 281 ? -3.956 1.843 -27.755 1.00 39.03 281 CYS A CA 1
ATOM 2112 C C . CYS A 1 281 ? -5.163 2.244 -28.628 1.00 39.03 281 CYS A C 1
ATOM 2114 O O . CYS A 1 281 ? -6.180 2.684 -28.096 1.00 39.03 281 CYS A O 1
ATOM 2116 N N . SER A 1 282 ? -5.089 2.101 -29.954 1.00 34.09 282 SER A N 1
ATOM 2117 C CA . SER A 1 282 ? -6.199 2.454 -30.855 1.00 34.09 282 SER A CA 1
ATOM 2118 C C . SER A 1 282 ? -6.966 1.214 -31.317 1.00 34.09 282 SER A C 1
ATOM 2120 O O . SER A 1 282 ? -6.746 0.724 -32.420 1.00 34.09 282 SER A O 1
ATOM 2122 N N . GLY A 1 283 ? -7.872 0.696 -30.486 1.00 32.84 283 GLY A N 1
ATOM 2123 C CA . GLY A 1 283 ? -8.780 -0.364 -30.929 1.00 32.84 283 GLY A CA 1
ATOM 2124 C C . GLY A 1 283 ? -9.625 -0.994 -29.830 1.00 32.84 283 GLY A C 1
ATOM 2125 O O . GLY A 1 283 ? -9.299 -2.089 -29.400 1.00 32.84 283 GLY A O 1
ATOM 2126 N N . ALA A 1 284 ? -10.686 -0.303 -29.393 1.00 35.47 284 ALA A N 1
ATOM 2127 C CA . ALA A 1 284 ? -11.980 -0.865 -28.961 1.00 35.47 284 ALA A CA 1
ATOM 2128 C C . ALA A 1 284 ? -12.765 0.188 -28.158 1.00 35.47 284 ALA A C 1
ATOM 2130 O O . ALA A 1 284 ? -12.571 0.361 -26.958 1.00 35.47 284 ALA A O 1
ATOM 2131 N N . THR A 1 285 ? -13.676 0.893 -28.822 1.00 32.53 285 THR A N 1
ATOM 2132 C CA . THR A 1 285 ? -14.734 1.676 -28.177 1.00 32.53 285 THR A CA 1
ATOM 2133 C C . THR A 1 285 ? -15.984 0.803 -28.094 1.00 32.53 285 THR A C 1
ATOM 2135 O O . THR A 1 285 ? -16.674 0.616 -29.091 1.00 32.53 285 THR A O 1
ATOM 2138 N N . GLY A 1 286 ? -16.261 0.252 -26.913 1.00 34.16 286 GLY A N 1
ATOM 2139 C CA . GLY A 1 286 ? -17.526 -0.406 -26.574 1.00 34.16 286 GLY A CA 1
ATOM 2140 C C . GLY A 1 286 ? -18.060 0.167 -25.264 1.00 34.16 286 GLY A C 1
ATOM 2141 O O . GLY A 1 286 ? -17.297 0.378 -24.321 1.00 34.16 286 GLY A O 1
ATOM 2142 N N . THR A 1 287 ? -19.346 0.495 -25.223 1.00 32.09 287 THR A N 1
ATOM 2143 C CA . THR A 1 287 ? -20.017 1.110 -24.073 1.00 32.09 287 THR A CA 1
ATOM 2144 C C . THR A 1 287 ? -20.418 0.069 -23.023 1.00 32.09 287 THR A C 1
ATOM 2146 O O . THR A 1 287 ? -20.708 -1.079 -23.335 1.00 32.09 287 THR A O 1
ATOM 2149 N N . ILE A 1 288 ? -20.433 0.494 -21.757 1.00 38.19 288 ILE A N 1
ATOM 2150 C CA . ILE A 1 288 ? -20.560 -0.325 -20.535 1.00 38.19 288 ILE A CA 1
ATOM 2151 C C . ILE A 1 288 ? -21.951 -0.979 -20.332 1.00 38.19 288 ILE A C 1
ATOM 2153 O O . ILE A 1 288 ? -22.121 -1.787 -19.422 1.00 38.19 288 ILE A O 1
ATOM 2157 N N . GLU A 1 289 ? -22.944 -0.703 -21.179 1.00 38.53 289 GLU A N 1
ATOM 2158 C CA . GLU A 1 289 ? -24.328 -1.160 -20.959 1.00 38.53 289 GLU A CA 1
ATOM 2159 C C . GLU A 1 289 ? -24.635 -2.584 -21.475 1.00 38.53 289 GLU A C 1
ATOM 2161 O O . GLU A 1 289 ? -25.601 -3.194 -21.018 1.00 38.53 289 GLU A O 1
ATOM 2166 N N . ASP A 1 290 ? -23.777 -3.188 -22.305 1.00 34.38 290 ASP A N 1
ATOM 2167 C CA . ASP A 1 290 ? -24.064 -4.491 -22.941 1.00 34.38 290 ASP A CA 1
ATOM 2168 C C . ASP A 1 290 ? -23.679 -5.735 -22.108 1.00 34.38 290 ASP A C 1
ATOM 2170 O O . ASP A 1 290 ? -23.908 -6.867 -22.530 1.00 34.38 290 ASP A O 1
ATOM 2174 N N . VAL A 1 291 ? -23.120 -5.575 -20.901 1.00 43.66 291 VAL A N 1
ATOM 2175 C CA . VAL A 1 291 ? -22.624 -6.711 -20.083 1.00 43.66 291 VAL A CA 1
ATOM 2176 C C . VAL A 1 291 ? -23.647 -7.201 -19.042 1.00 43.66 291 VAL A C 1
ATOM 2178 O O . VAL A 1 291 ? -23.528 -8.311 -18.524 1.00 43.66 291 VAL A O 1
ATOM 2181 N N . ALA A 1 292 ? -24.691 -6.421 -18.742 1.00 36.50 292 ALA A N 1
ATOM 2182 C CA . ALA A 1 292 ? -25.618 -6.730 -17.645 1.00 36.50 292 ALA A CA 1
ATOM 2183 C C . ALA A 1 292 ? -26.820 -7.613 -18.034 1.00 36.50 292 ALA A C 1
ATOM 2185 O O . ALA A 1 292 ? -27.525 -8.105 -17.153 1.00 36.50 292 ALA A O 1
ATOM 2186 N N . THR A 1 293 ? -27.057 -7.864 -19.324 1.00 40.78 293 THR A N 1
ATOM 2187 C CA . THR A 1 293 ? -28.115 -8.782 -19.772 1.00 40.78 293 THR A CA 1
ATOM 2188 C C . THR A 1 293 ? -27.511 -9.844 -20.677 1.00 40.78 293 THR A C 1
ATOM 2190 O O . THR A 1 293 ? -27.279 -9.632 -21.860 1.00 40.78 293 THR A O 1
ATOM 2193 N N . GLY A 1 294 ? -27.195 -10.998 -20.086 1.00 43.38 294 GLY A N 1
ATOM 2194 C CA . GLY A 1 294 ? -26.661 -12.167 -20.781 1.00 43.38 294 GLY A CA 1
ATOM 2195 C C . GLY A 1 294 ? -27.657 -12.758 -21.779 1.00 43.38 294 GLY A C 1
ATOM 2196 O O . GLY A 1 294 ? -28.245 -13.807 -21.533 1.00 43.38 294 GLY A O 1
ATOM 2197 N N . THR A 1 295 ? -27.819 -12.090 -22.914 1.00 43.56 295 THR A N 1
ATOM 2198 C CA . THR A 1 295 ? -28.491 -12.590 -24.111 1.00 43.56 295 THR A CA 1
ATOM 2199 C C . THR A 1 295 ? -27.588 -12.354 -25.310 1.00 43.56 295 THR A C 1
ATOM 2201 O O . THR A 1 295 ? -27.855 -11.517 -26.164 1.00 43.56 295 THR A O 1
ATOM 2204 N N . THR A 1 296 ? -26.514 -13.133 -25.392 1.00 39.38 296 THR A N 1
ATOM 2205 C CA . THR A 1 296 ? -25.911 -13.473 -26.681 1.00 39.38 296 THR A CA 1
ATOM 2206 C C . THR A 1 296 ? -25.964 -14.981 -26.872 1.00 39.38 296 THR A C 1
ATOM 2208 O O . THR A 1 296 ? -25.828 -15.778 -25.945 1.00 39.38 296 THR A O 1
ATOM 2211 N N . ALA A 1 297 ? -26.338 -15.336 -28.092 1.00 45.88 297 ALA A N 1
ATOM 2212 C CA . ALA A 1 297 ? -26.838 -16.630 -28.488 1.00 45.88 297 ALA A CA 1
ATOM 2213 C C . ALA A 1 297 ? -25.747 -17.707 -28.582 1.00 45.88 297 ALA A C 1
ATOM 2215 O O . ALA A 1 297 ? -24.606 -17.435 -28.941 1.00 45.88 297 ALA A O 1
ATOM 2216 N N . SER A 1 298 ? -26.192 -18.948 -28.363 1.00 48.34 298 SER A N 1
ATOM 2217 C CA . SER A 1 298 ? -25.700 -20.181 -28.991 1.00 48.34 298 SER A CA 1
ATOM 2218 C C . SER A 1 298 ? -24.193 -20.452 -28.934 1.00 48.34 298 SER A C 1
ATOM 2220 O O . SER A 1 298 ? -23.453 -20.167 -29.871 1.00 48.34 298 SER A O 1
ATOM 2222 N N . GLY A 1 299 ? -23.778 -21.159 -27.888 1.00 38.62 299 GLY A N 1
ATOM 2223 C CA . GLY A 1 299 ? -22.522 -21.900 -27.851 1.00 38.62 299 GLY A CA 1
ATOM 2224 C C . GLY A 1 299 ? -22.594 -22.914 -26.724 1.00 38.62 299 GLY A C 1
ATOM 2225 O O . GLY A 1 299 ? -22.472 -22.549 -25.562 1.00 38.62 299 GLY A O 1
ATOM 2226 N N . ALA A 1 300 ? -22.902 -24.162 -27.067 1.00 51.53 300 ALA A N 1
ATOM 2227 C CA . ALA A 1 300 ? -22.974 -25.268 -26.131 1.00 51.53 300 ALA A CA 1
ATOM 2228 C C . ALA A 1 300 ? -21.594 -25.506 -25.511 1.00 51.53 300 ALA A C 1
ATOM 2230 O O . ALA A 1 300 ? -20.713 -26.041 -26.177 1.00 51.53 300 ALA A O 1
ATOM 2231 N N . ASP A 1 301 ? -21.420 -25.129 -24.247 1.00 46.75 301 ASP A N 1
ATOM 2232 C CA . ASP A 1 301 ? -20.333 -25.659 -23.439 1.00 46.75 301 ASP A CA 1
ATOM 2233 C C . ASP A 1 301 ? -20.853 -25.989 -22.039 1.00 46.75 301 ASP A C 1
ATOM 2235 O O . ASP A 1 301 ? -21.329 -25.134 -21.286 1.00 46.75 301 ASP A O 1
ATOM 2239 N N . SER A 1 302 ? -20.856 -27.285 -21.739 1.00 49.75 302 SER A N 1
ATOM 2240 C CA . SER A 1 302 ? -21.414 -27.905 -20.538 1.00 49.75 302 SER A CA 1
ATOM 2241 C C . SER A 1 302 ? -20.462 -27.760 -19.350 1.00 49.75 302 SER A C 1
ATOM 2243 O O . SER A 1 302 ? -20.074 -28.740 -18.721 1.00 49.75 302 SER A O 1
ATOM 2245 N N . GLY A 1 303 ? -20.077 -26.524 -19.036 1.00 43.16 303 GLY A N 1
ATOM 2246 C CA . GLY A 1 303 ? -19.369 -26.195 -17.805 1.00 43.16 303 GLY A CA 1
ATOM 2247 C C . GLY A 1 303 ? -20.374 -25.946 -16.688 1.00 43.16 303 GLY A C 1
ATOM 2248 O O . GLY A 1 303 ? -21.162 -25.005 -16.765 1.00 43.16 303 GLY A O 1
ATOM 2249 N N . SER A 1 304 ? -20.357 -26.777 -15.647 1.00 49.75 304 SER A N 1
ATOM 2250 C CA . SER A 1 304 ? -21.148 -26.622 -14.422 1.00 49.75 304 SER A CA 1
ATOM 2251 C C . SER A 1 304 ? -20.800 -25.309 -13.703 1.00 49.75 304 SER A C 1
ATOM 2253 O O . SER A 1 304 ? -19.980 -25.271 -12.785 1.00 49.75 304 SER A O 1
ATOM 2255 N N . GLY A 1 305 ? -21.390 -24.206 -14.159 1.00 44.78 305 GLY A N 1
ATOM 2256 C CA . GLY A 1 305 ? -21.280 -22.901 -13.526 1.00 44.78 305 GLY A CA 1
ATOM 2257 C C . GLY A 1 305 ? -22.105 -22.861 -12.245 1.00 44.78 305 GLY A C 1
ATOM 2258 O O . GLY A 1 305 ? -23.267 -23.269 -12.226 1.00 44.78 305 GLY A O 1
ATOM 2259 N N . TRP A 1 306 ? -21.513 -22.349 -11.167 1.00 46.41 306 TRP A N 1
ATOM 2260 C CA . TRP A 1 306 ? -22.225 -22.082 -9.921 1.00 46.41 306 TRP A CA 1
ATOM 2261 C C . TRP A 1 306 ? -23.340 -21.064 -10.182 1.00 46.41 306 TRP A C 1
ATOM 2263 O O . TRP A 1 306 ? -23.082 -19.884 -10.418 1.00 46.41 306 TRP A O 1
ATOM 2273 N N . ARG A 1 307 ? -24.593 -21.524 -10.158 1.00 42.72 307 ARG A N 1
ATOM 2274 C CA . ARG A 1 307 ? -25.776 -20.670 -10.282 1.00 42.72 307 ARG A CA 1
ATOM 2275 C C . ARG A 1 307 ? -26.238 -20.255 -8.889 1.00 42.72 307 ARG A C 1
ATOM 2277 O O . ARG A 1 307 ? -26.601 -21.101 -8.077 1.00 42.72 307 ARG A O 1
ATOM 2284 N N . LEU A 1 308 ? -26.261 -18.951 -8.624 1.00 39.16 308 LEU A N 1
ATOM 2285 C CA . LEU A 1 308 ? -26.845 -18.389 -7.408 1.00 39.16 308 LEU A CA 1
ATOM 2286 C C . LEU A 1 308 ? -28.356 -18.668 -7.407 1.00 39.16 308 LEU A C 1
ATOM 2288 O O . LEU A 1 308 ? -29.098 -18.093 -8.200 1.00 39.16 308 LEU A O 1
ATOM 2292 N N . MET A 1 309 ? -28.798 -19.608 -6.571 1.00 41.12 309 MET A N 1
ATOM 2293 C CA . MET A 1 309 ? -30.187 -20.088 -6.572 1.00 41.12 309 MET A CA 1
ATOM 2294 C C . MET A 1 309 ? -31.126 -19.205 -5.743 1.00 41.12 309 MET A C 1
ATOM 2296 O O . MET A 1 309 ? -32.312 -19.133 -6.052 1.00 41.12 309 MET A O 1
ATOM 2300 N N . ALA A 1 310 ? -30.606 -18.518 -4.722 1.00 41.31 310 ALA A N 1
ATOM 2301 C CA . ALA A 1 310 ? -31.349 -17.560 -3.911 1.00 41.31 310 ALA A CA 1
ATOM 2302 C C . ALA A 1 310 ? -30.397 -16.642 -3.124 1.00 41.31 310 ALA A C 1
ATOM 2304 O O . ALA A 1 310 ? -29.332 -17.078 -2.689 1.00 41.31 310 ALA A O 1
ATOM 2305 N N . CYS A 1 311 ? -30.822 -15.398 -2.896 1.00 39.16 311 CYS A N 1
ATOM 2306 C CA . CYS A 1 311 ? -30.244 -14.498 -1.897 1.00 39.16 311 CYS A CA 1
ATOM 2307 C C . CYS A 1 311 ? -31.242 -14.361 -0.745 1.00 39.16 311 CYS A C 1
ATOM 2309 O O . CYS A 1 311 ? -32.398 -14.000 -0.970 1.00 39.16 311 CYS A O 1
ATOM 2311 N N . HIS A 1 312 ? -30.802 -14.629 0.480 1.00 42.75 312 HIS A N 1
ATOM 2312 C CA . HIS A 1 312 ? -31.590 -14.404 1.690 1.00 42.75 312 HIS A CA 1
ATOM 2313 C C . HIS A 1 312 ? -30.840 -13.420 2.598 1.00 42.75 312 HIS A C 1
ATOM 2315 O O . HIS A 1 312 ? -29.641 -13.581 2.814 1.00 42.75 312 HIS A O 1
ATOM 2321 N N . ASN A 1 313 ? -31.540 -12.400 3.101 1.00 42.69 313 ASN A N 1
ATOM 2322 C CA . ASN A 1 313 ? -30.963 -11.335 3.932 1.00 42.69 313 ASN A CA 1
ATOM 2323 C C . ASN A 1 313 ? -31.025 -11.695 5.426 1.00 42.69 313 ASN A C 1
ATOM 2325 O O . ASN A 1 313 ? -31.988 -12.329 5.858 1.00 42.69 313 ASN A O 1
ATOM 2329 N N . ALA A 1 314 ? -30.036 -11.250 6.217 1.00 49.69 314 ALA A N 1
ATOM 2330 C CA . ALA A 1 314 ? -29.993 -11.501 7.665 1.00 49.69 314 ALA A CA 1
ATOM 2331 C C . ALA A 1 314 ? -31.137 -10.793 8.449 1.00 49.69 314 ALA A C 1
ATOM 2333 O O . ALA A 1 314 ? -31.639 -9.835 7.857 1.00 49.69 314 ALA A O 1
ATOM 2334 N N . PRO A 1 315 ? -31.567 -11.076 9.728 1.00 51.28 315 PRO A N 1
ATOM 2335 C CA . PRO A 1 315 ? -32.432 -10.108 10.377 1.00 51.28 315 PRO A CA 1
ATOM 2336 C C . PRO A 1 315 ? -31.481 -9.030 10.902 1.00 51.28 315 PRO A C 1
ATOM 2338 O O . PRO A 1 315 ? -30.246 -9.122 10.824 1.00 51.28 315 PRO A O 1
ATOM 2341 N N . GLU A 1 316 ? -32.042 -8.019 11.516 1.00 55.44 316 GLU A N 1
ATOM 2342 C CA . GLU A 1 316 ? -31.211 -7.067 12.213 1.00 55.44 316 GLU A CA 1
ATOM 2343 C C . GLU A 1 316 ? -30.652 -7.676 13.510 1.00 55.44 316 GLU A C 1
ATOM 2345 O O . GLU A 1 316 ? -31.261 -8.520 14.169 1.00 55.44 316 GLU A O 1
ATOM 2350 N N . TYR A 1 317 ? -29.453 -7.231 13.886 1.00 61.97 317 TYR A N 1
ATOM 2351 C CA . TYR A 1 317 ? -28.801 -7.562 15.156 1.00 61.97 317 TYR A CA 1
ATOM 2352 C C . TYR A 1 317 ? -29.691 -7.255 16.379 1.00 61.97 317 TYR A C 1
ATOM 2354 O O . TYR A 1 317 ? -29.533 -7.876 17.427 1.00 61.97 317 TYR A O 1
ATOM 2362 N N . SER A 1 318 ? -30.664 -6.349 16.231 1.00 64.25 318 SER A N 1
ATOM 2363 C CA . SER A 1 318 ? -31.699 -6.030 17.225 1.00 64.25 318 SER A CA 1
ATOM 2364 C C . SER A 1 318 ? -32.537 -7.239 17.657 1.00 64.25 318 SER A C 1
ATOM 2366 O O . SER A 1 318 ? -33.044 -7.247 18.777 1.00 64.25 318 SER A O 1
ATOM 2368 N N . ASP A 1 319 ? -32.624 -8.284 16.829 1.00 69.56 319 ASP A N 1
ATOM 2369 C CA . ASP A 1 319 ? -33.364 -9.507 17.148 1.00 69.56 319 ASP A CA 1
ATOM 2370 C C . ASP A 1 319 ? -32.528 -10.541 17.916 1.00 69.56 319 ASP A C 1
ATOM 2372 O O . ASP A 1 319 ? -33.058 -11.585 18.314 1.00 69.56 319 ASP A O 1
ATOM 2376 N N . ALA A 1 320 ? -31.223 -10.312 18.104 1.00 73.75 320 ALA A N 1
ATOM 2377 C CA . ALA A 1 320 ? -30.364 -11.200 18.877 1.00 73.75 320 ALA A CA 1
ATOM 2378 C C . ALA A 1 320 ? -30.630 -11.006 20.375 1.00 73.75 320 ALA A C 1
ATOM 2380 O O . ALA A 1 320 ? -30.383 -9.952 20.957 1.00 73.75 320 ALA A O 1
ATOM 2381 N N . THR A 1 321 ? -31.117 -12.054 21.030 1.00 81.00 321 THR A N 1
ATOM 2382 C CA . THR A 1 321 ? -31.256 -12.070 22.483 1.00 81.00 321 THR A CA 1
ATOM 2383 C C . THR A 1 321 ? -29.973 -12.620 23.105 1.00 81.00 321 THR A C 1
ATOM 2385 O O . THR A 1 321 ? -29.358 -13.525 22.539 1.00 81.00 321 THR A O 1
ATOM 2388 N N . PRO A 1 322 ? -29.596 -12.206 24.326 1.00 81.38 322 PRO A N 1
ATOM 2389 C CA . PRO A 1 322 ? -28.478 -12.819 25.054 1.00 81.38 322 PRO A CA 1
ATOM 2390 C C . PRO A 1 322 ? -28.612 -14.341 25.269 1.00 81.38 322 PRO A C 1
ATOM 2392 O O . PRO A 1 322 ? -27.662 -14.999 25.688 1.00 81.38 322 PRO A O 1
ATOM 2395 N N . LYS A 1 323 ? -29.797 -14.918 25.017 1.00 83.06 323 LYS A N 1
ATOM 2396 C CA . LYS A 1 323 ? -30.062 -16.361 25.103 1.00 83.06 323 LYS A CA 1
ATOM 2397 C C . LYS A 1 323 ? -29.668 -17.119 23.834 1.00 83.06 323 LYS A C 1
ATOM 2399 O O . LYS A 1 323 ? -29.585 -18.348 23.876 1.00 83.06 323 LYS A O 1
ATOM 2404 N N . ASP A 1 324 ? -29.429 -16.422 22.727 1.00 86.25 324 ASP A N 1
ATOM 2405 C CA . ASP A 1 324 ? -29.020 -17.033 21.469 1.00 86.25 324 ASP A CA 1
ATOM 2406 C C . ASP A 1 324 ? -27.568 -17.504 21.558 1.00 86.25 324 ASP A C 1
ATOM 2408 O O . ASP A 1 324 ? -26.619 -16.738 21.406 1.00 86.25 324 ASP A O 1
ATOM 2412 N N . LYS A 1 325 ? -27.388 -18.800 21.821 1.00 91.69 325 LYS A N 1
ATOM 2413 C CA . LYS A 1 325 ? -26.062 -19.414 21.889 1.00 91.69 325 LYS A CA 1
ATOM 2414 C C . LYS A 1 325 ? -25.529 -19.684 20.485 1.00 91.69 325 LYS A C 1
ATOM 2416 O O . LYS A 1 325 ? -26.191 -20.329 19.671 1.00 91.69 325 LYS A O 1
ATOM 2421 N N . ILE A 1 326 ? -24.304 -19.238 20.230 1.00 94.44 326 ILE A N 1
ATOM 2422 C CA . ILE A 1 326 ? -23.511 -19.670 19.079 1.00 94.44 326 ILE A CA 1
ATOM 2423 C C . ILE A 1 326 ? -22.778 -20.945 19.494 1.00 94.44 326 ILE A C 1
ATOM 2425 O O . ILE A 1 326 ? -22.050 -20.956 20.486 1.00 94.44 326 ILE A O 1
ATOM 2429 N N . SER A 1 327 ? -22.983 -22.028 18.748 1.00 95.94 327 SER A N 1
ATOM 2430 C CA . SER A 1 327 ? -22.208 -23.260 18.929 1.00 95.94 327 SER A CA 1
ATOM 2431 C C . SER A 1 327 ? -21.041 -23.263 17.950 1.00 95.94 327 SER A C 1
ATOM 2433 O O . SER A 1 327 ? -21.252 -23.158 16.745 1.00 95.94 327 SER A O 1
ATOM 2435 N N . LEU A 1 328 ? -19.813 -23.330 18.463 1.00 96.94 328 LEU A N 1
ATOM 2436 C CA . LEU A 1 328 ? -18.610 -23.447 17.641 1.00 96.94 328 LEU A CA 1
ATOM 2437 C C . LEU A 1 328 ? -18.384 -24.918 17.282 1.00 96.94 328 LEU A C 1
ATOM 2439 O O . LEU A 1 328 ? -18.466 -25.789 18.145 1.00 96.94 328 LEU A O 1
ATOM 2443 N N . GLY A 1 329 ? -18.115 -25.181 16.011 1.00 95.69 329 GLY A N 1
ATOM 2444 C CA . GLY A 1 329 ? -17.782 -26.492 15.466 1.00 95.69 329 GLY A CA 1
ATOM 2445 C C . GLY A 1 329 ? -16.339 -26.537 14.963 1.00 95.69 329 GLY A C 1
ATOM 2446 O O . GLY A 1 329 ? -15.415 -26.096 15.642 1.00 95.69 329 GLY A O 1
ATOM 2447 N N . VAL A 1 330 ? -16.142 -27.102 13.770 1.00 95.81 330 VAL A N 1
ATOM 2448 C CA . VAL A 1 330 ? -14.813 -27.370 13.195 1.00 95.81 330 VAL A CA 1
ATOM 2449 C C . VAL A 1 330 ? -14.078 -26.071 12.853 1.00 95.81 330 VAL A C 1
ATOM 2451 O O . VAL A 1 330 ? -14.667 -25.146 12.299 1.00 95.81 330 VAL A O 1
ATOM 2454 N N . LEU A 1 331 ? -12.780 -26.005 13.151 1.00 94.88 331 LEU A N 1
ATOM 2455 C CA . LEU A 1 331 ? -11.897 -24.918 12.722 1.00 94.88 331 LEU A CA 1
ATOM 2456 C C . LEU A 1 331 ? -11.734 -24.948 11.193 1.00 94.88 331 LEU A C 1
ATOM 2458 O O . LEU A 1 331 ? -11.238 -25.928 10.647 1.00 94.88 331 LEU A O 1
ATOM 2462 N N . LEU A 1 332 ? -12.145 -23.878 10.515 1.00 95.56 332 LEU A N 1
ATOM 2463 C CA . LEU A 1 332 ? -12.045 -23.719 9.061 1.00 95.56 332 LEU A CA 1
ATOM 2464 C C . LEU A 1 332 ? -10.729 -23.060 8.633 1.00 95.56 332 LEU A C 1
ATOM 2466 O O . LEU A 1 332 ? -10.233 -23.344 7.549 1.00 95.56 332 LEU A O 1
ATOM 2470 N N . GLY A 1 333 ? -10.161 -22.184 9.465 1.00 91.31 333 GLY A N 1
ATOM 2471 C CA . GLY A 1 333 ? -8.913 -21.497 9.139 1.00 91.31 333 GLY A CA 1
ATOM 2472 C C . GLY A 1 333 ? -8.322 -20.701 10.298 1.00 91.31 333 GLY A C 1
ATOM 2473 O O . GLY A 1 333 ? -9.011 -20.356 11.261 1.00 91.31 333 GLY A O 1
ATOM 2474 N N . VAL A 1 334 ? -7.029 -20.401 10.190 1.00 91.38 334 VAL A N 1
ATOM 2475 C CA . VAL A 1 334 ? -6.265 -19.581 11.140 1.00 91.38 334 VAL A CA 1
ATOM 2476 C C . VAL A 1 334 ? -5.551 -18.487 10.354 1.00 91.38 334 VAL A C 1
ATOM 2478 O O . VAL A 1 334 ? -4.929 -18.774 9.336 1.00 91.38 334 VAL A O 1
ATOM 2481 N N . GLY A 1 335 ? -5.640 -17.246 10.823 1.00 84.88 335 GLY A N 1
ATOM 2482 C CA . GLY A 1 335 ? -4.926 -16.099 10.264 1.00 84.88 335 GLY A CA 1
ATOM 2483 C C . GLY A 1 335 ? -4.326 -15.222 11.360 1.00 84.88 335 GLY A C 1
ATOM 2484 O O . GLY A 1 335 ? -4.564 -15.447 12.547 1.00 84.88 335 GLY A O 1
ATOM 2485 N N . SER A 1 336 ? -3.574 -14.194 10.962 1.00 78.12 336 SER A N 1
ATOM 2486 C CA . SER A 1 336 ? -2.931 -13.239 11.882 1.00 78.12 336 SER A CA 1
ATOM 2487 C C . SER A 1 336 ? -3.922 -12.540 12.821 1.00 78.12 336 SER A C 1
ATOM 2489 O O . SER A 1 336 ? -3.580 -12.232 13.956 1.00 78.12 336 SER A O 1
ATOM 2491 N N . PHE A 1 337 ? -5.163 -12.340 12.369 1.00 80.31 337 PHE A N 1
ATOM 2492 C CA . PHE A 1 337 ? -6.218 -11.670 13.135 1.00 80.31 337 PHE A CA 1
ATOM 2493 C C . PHE A 1 337 ? -7.065 -12.616 13.997 1.00 80.31 337 PHE A C 1
ATOM 2495 O O . PHE A 1 337 ? -7.881 -12.152 14.790 1.00 80.31 337 PHE A O 1
ATOM 2502 N N . GLY A 1 338 ? -6.927 -13.938 13.854 1.00 91.00 338 GLY A N 1
ATOM 2503 C CA . GLY A 1 338 ? -7.720 -14.879 14.642 1.00 91.00 338 GLY A CA 1
ATOM 2504 C C . GLY A 1 338 ? -8.033 -16.198 13.949 1.00 91.00 338 GLY A C 1
ATOM 2505 O O . GLY A 1 338 ? -7.348 -16.636 13.026 1.00 91.00 338 GLY A O 1
ATOM 2506 N N . ARG A 1 339 ? -9.084 -16.862 14.431 1.00 95.19 339 ARG A N 1
ATOM 2507 C CA . ARG A 1 339 ? -9.496 -18.199 13.980 1.00 95.19 339 ARG A CA 1
ATOM 2508 C C . ARG A 1 339 ? -10.917 -18.161 13.444 1.00 95.19 339 ARG A C 1
ATOM 2510 O O . ARG A 1 339 ? -11.769 -17.508 14.035 1.00 95.19 339 ARG A O 1
ATOM 2517 N N . VAL A 1 340 ? -11.183 -18.872 12.357 1.00 96.06 340 VAL A N 1
ATOM 2518 C CA . VAL A 1 340 ? -12.522 -18.987 11.768 1.00 96.06 340 VAL A CA 1
ATOM 2519 C C . VAL A 1 340 ? -13.031 -20.401 11.991 1.00 96.06 340 VAL A C 1
ATOM 2521 O O . VAL A 1 340 ? -12.378 -21.357 11.584 1.00 96.06 340 VAL A O 1
ATOM 2524 N N . TYR A 1 341 ? -14.193 -20.542 12.619 1.00 97.56 341 TYR A N 1
ATOM 2525 C CA . TYR A 1 341 ? -14.851 -21.823 12.868 1.00 97.56 341 TYR A CA 1
ATOM 2526 C C . TYR A 1 341 ? -16.130 -21.936 12.044 1.00 97.56 341 TYR A C 1
ATOM 2528 O O . TYR A 1 341 ? -16.826 -20.945 11.822 1.00 97.56 341 TYR A O 1
ATOM 2536 N N . LYS A 1 342 ? -16.494 -23.158 11.662 1.00 96.06 342 LYS A N 1
ATOM 2537 C CA . LYS A 1 342 ? -17.864 -23.492 11.290 1.00 96.06 342 LYS A CA 1
ATOM 2538 C C . LYS A 1 342 ? -18.679 -23.470 12.572 1.00 96.06 342 LYS A C 1
ATOM 2540 O O . LYS A 1 342 ? -18.391 -24.241 13.479 1.00 96.06 342 LYS A O 1
ATOM 2545 N N . GLY A 1 343 ? -19.663 -22.594 12.673 1.00 96.56 343 GLY A N 1
ATOM 2546 C CA . GLY A 1 343 ? -20.567 -22.519 13.811 1.00 96.56 343 GLY A CA 1
ATOM 2547 C C . GLY A 1 343 ? -22.005 -22.811 13.419 1.00 96.56 343 GLY A C 1
ATOM 2548 O O . GLY A 1 343 ? -22.346 -22.860 12.238 1.00 96.56 343 GLY A O 1
ATOM 2549 N N . ARG A 1 344 ? -22.859 -22.970 14.428 1.00 94.62 344 ARG A N 1
ATOM 2550 C CA . ARG A 1 344 ? -24.310 -23.003 14.259 1.00 94.62 344 ARG A CA 1
ATOM 2551 C C . ARG A 1 344 ? -24.956 -21.921 15.110 1.00 94.62 344 ARG A C 1
ATOM 2553 O O . ARG A 1 344 ? -24.718 -21.871 16.322 1.00 94.62 344 ARG A O 1
ATOM 2560 N N . TRP A 1 345 ? -25.793 -21.094 14.490 1.00 92.69 345 TRP A N 1
ATOM 2561 C CA . TRP A 1 345 ? -26.568 -20.044 15.151 1.00 92.69 345 TRP A CA 1
ATOM 2562 C C . TRP A 1 345 ? -28.031 -20.141 14.719 1.00 92.69 345 TRP A C 1
ATOM 2564 O O . TRP A 1 345 ? -28.334 -20.192 13.529 1.00 92.69 345 TRP A O 1
ATOM 2574 N N . ARG A 1 346 ? -28.948 -20.263 15.691 1.00 88.31 346 ARG A N 1
ATOM 2575 C CA . ARG A 1 346 ? -30.394 -20.468 15.452 1.00 88.31 346 ARG A CA 1
ATOM 2576 C C . ARG A 1 346 ? -30.711 -21.591 14.444 1.00 88.31 346 ARG A C 1
ATOM 2578 O O . ARG A 1 346 ? -31.659 -21.512 13.668 1.00 88.31 346 ARG A O 1
ATOM 2585 N N . GLY A 1 347 ? -29.910 -22.658 14.472 1.00 89.31 347 GLY A N 1
ATOM 2586 C CA . GLY A 1 347 ? -30.065 -23.832 13.609 1.00 89.31 347 GLY A CA 1
ATOM 2587 C C . GLY A 1 347 ? -29.389 -23.733 12.239 1.00 89.31 347 GLY A C 1
ATOM 2588 O O . GLY A 1 347 ? -29.351 -24.748 11.543 1.00 89.31 347 GLY A O 1
ATOM 2589 N N . MET A 1 348 ? -28.809 -22.584 11.888 1.00 86.31 348 MET A N 1
ATOM 2590 C CA . MET A 1 348 ? -28.145 -22.346 10.604 1.00 86.31 348 MET A CA 1
ATOM 2591 C C . MET A 1 348 ? -26.632 -22.441 10.724 1.00 86.31 348 MET A C 1
ATOM 2593 O O . MET A 1 348 ? -26.072 -22.028 11.741 1.00 86.31 348 MET A O 1
ATOM 2597 N N . ASP A 1 349 ? -25.992 -22.932 9.669 1.00 91.19 349 ASP A N 1
ATOM 2598 C CA . ASP A 1 349 ? -24.538 -22.936 9.557 1.00 91.19 349 ASP A CA 1
ATOM 2599 C C . ASP A 1 349 ? -24.034 -21.510 9.291 1.00 91.19 349 ASP A C 1
ATOM 2601 O O . ASP A 1 349 ? -24.538 -20.806 8.417 1.00 91.19 349 ASP A O 1
ATOM 2605 N N . VAL A 1 350 ? -23.045 -21.079 10.070 1.00 94.50 350 VAL A N 1
ATOM 2606 C CA . VAL A 1 350 ? -22.423 -19.751 9.988 1.00 94.50 350 VAL A CA 1
ATOM 2607 C C . VAL A 1 350 ? -20.902 -19.877 10.075 1.00 94.50 350 VAL A C 1
ATOM 2609 O O . VAL A 1 350 ? -20.388 -20.835 10.652 1.00 94.50 350 VAL A O 1
ATOM 2612 N N . ALA A 1 351 ? -20.163 -18.905 9.541 1.00 95.25 351 ALA A N 1
ATOM 2613 C CA . ALA A 1 351 ? -18.732 -18.769 9.804 1.00 95.25 351 ALA A CA 1
ATOM 2614 C C . ALA A 1 351 ? -18.523 -17.838 11.007 1.00 95.25 351 ALA A C 1
ATOM 2616 O O . ALA A 1 351 ? -19.011 -16.710 11.012 1.00 95.25 351 ALA A O 1
ATOM 2617 N N . VAL A 1 352 ? -17.805 -18.303 12.029 1.00 94.75 352 VAL A N 1
ATOM 2618 C CA . VAL A 1 352 ? -17.546 -17.536 13.255 1.00 94.75 352 VAL A CA 1
ATOM 2619 C C . VAL A 1 352 ? -16.065 -17.190 13.329 1.00 94.75 352 VAL A C 1
ATOM 2621 O O . VAL A 1 352 ? -15.235 -18.063 13.582 1.00 94.75 352 VAL A O 1
ATOM 2624 N N . LYS A 1 353 ? -15.731 -15.914 13.107 1.00 94.75 353 LYS A N 1
ATOM 2625 C CA . LYS A 1 353 ? -14.371 -15.381 13.270 1.00 94.75 353 LYS A CA 1
ATOM 2626 C C . LYS A 1 353 ? -14.172 -14.956 14.726 1.00 94.75 353 LYS A C 1
ATOM 2628 O O . LYS A 1 353 ? -14.816 -14.028 15.201 1.00 94.75 353 LYS A O 1
ATOM 2633 N N . VAL A 1 354 ? -13.287 -15.649 15.433 1.00 93.94 354 VAL A N 1
ATOM 2634 C CA . VAL A 1 354 ? -12.889 -15.341 16.810 1.00 93.94 354 VAL A CA 1
ATOM 2635 C C . VAL A 1 354 ? -11.601 -14.528 16.763 1.00 93.94 354 VAL A C 1
ATOM 2637 O O . VAL A 1 354 ? -10.562 -15.038 16.335 1.00 93.94 354 VAL A O 1
ATOM 2640 N N . LEU A 1 355 ? -11.683 -13.272 17.198 1.00 91.88 355 LEU A N 1
ATOM 2641 C CA . LEU A 1 355 ? -10.554 -12.347 17.270 1.00 91.88 355 LEU A CA 1
ATOM 2642 C C . LEU A 1 355 ? -9.898 -12.449 18.650 1.00 91.88 355 LEU A C 1
ATOM 2644 O O . LEU A 1 355 ? -10.532 -12.161 19.669 1.00 91.88 355 LEU A O 1
ATOM 2648 N N . HIS A 1 356 ? -8.629 -12.854 18.687 1.00 87.31 356 HIS A N 1
ATOM 2649 C CA . HIS A 1 356 ? -7.832 -12.750 19.905 1.00 87.31 356 HIS A CA 1
ATOM 2650 C C . HIS A 1 356 ? -7.424 -11.290 20.084 1.00 87.31 356 HIS A C 1
ATOM 2652 O O . HIS A 1 356 ? -6.692 -10.751 19.261 1.00 87.31 356 HIS A O 1
ATOM 2658 N N . HIS A 1 357 ? -7.906 -10.665 21.150 1.00 85.25 357 HIS A N 1
ATOM 2659 C CA . HIS A 1 357 ? -7.529 -9.311 21.520 1.00 85.25 357 HIS A CA 1
ATOM 2660 C C . HIS A 1 357 ? -7.253 -9.253 23.018 1.00 85.25 357 HIS A C 1
ATOM 2662 O O . HIS A 1 357 ? -7.841 -9.998 23.807 1.00 85.25 357 HIS A O 1
ATOM 2668 N N . ASP A 1 358 ? -6.324 -8.390 23.394 1.00 87.12 358 ASP A N 1
ATOM 2669 C CA . ASP A 1 358 ? -6.112 -7.981 24.774 1.00 87.12 358 ASP A CA 1
ATOM 2670 C C . ASP A 1 358 ? -6.923 -6.708 25.070 1.00 87.12 358 ASP A C 1
ATOM 2672 O O . ASP A 1 358 ? -7.573 -6.125 24.197 1.00 87.12 358 ASP A O 1
ATOM 2676 N N . SER A 1 359 ? -6.899 -6.250 26.320 1.00 85.50 359 SER A N 1
ATOM 2677 C CA . SER A 1 359 ? -7.596 -5.020 26.708 1.00 85.50 359 SER A CA 1
ATOM 2678 C C . SER A 1 359 ? -7.099 -3.780 25.956 1.00 85.50 359 SER A C 1
ATOM 2680 O O . SER A 1 359 ? -7.853 -2.817 25.827 1.00 85.50 359 SER A O 1
ATOM 2682 N N . SER A 1 360 ? -5.868 -3.796 25.433 1.00 81.94 360 SER A N 1
ATOM 2683 C CA . SER A 1 360 ? -5.290 -2.675 24.685 1.00 81.94 360 SER A CA 1
ATOM 2684 C C . SER A 1 360 ? -5.814 -2.582 23.247 1.00 81.94 360 SER A C 1
ATOM 2686 O O . SER A 1 360 ? -5.883 -1.494 22.679 1.00 81.94 360 SER A O 1
ATOM 2688 N N . THR A 1 361 ? -6.255 -3.707 22.678 1.00 81.94 361 THR A N 1
ATOM 2689 C CA . THR A 1 361 ? -6.727 -3.829 21.288 1.00 81.94 361 THR A CA 1
ATOM 2690 C C . THR A 1 361 ? -8.252 -3.878 21.159 1.00 81.94 361 THR A C 1
ATOM 2692 O O . THR A 1 361 ? -8.779 -3.821 20.047 1.00 81.94 361 THR A O 1
ATOM 2695 N N . ALA A 1 362 ? -8.984 -3.889 22.278 1.00 83.06 362 ALA A N 1
ATOM 2696 C CA . ALA A 1 362 ? -10.449 -3.921 22.306 1.00 83.06 362 ALA A CA 1
ATOM 2697 C C . ALA A 1 362 ? -11.110 -2.789 21.492 1.00 83.06 362 ALA A C 1
ATOM 2699 O O . ALA A 1 362 ? -12.099 -3.024 20.801 1.00 83.06 362 ALA A O 1
ATOM 2700 N N . ALA A 1 363 ? -10.542 -1.577 21.513 1.00 80.38 363 ALA A N 1
ATOM 2701 C CA . ALA A 1 363 ? -11.062 -0.446 20.738 1.00 80.38 363 ALA A CA 1
ATOM 2702 C C . ALA A 1 363 ? -10.911 -0.649 19.218 1.00 80.38 363 ALA A C 1
ATOM 2704 O O . ALA A 1 363 ? -11.805 -0.298 18.452 1.00 80.38 363 ALA A O 1
ATOM 2705 N N . ALA A 1 364 ? -9.807 -1.256 18.774 1.00 77.00 364 ALA A N 1
ATOM 2706 C CA . ALA A 1 364 ? -9.601 -1.573 17.362 1.00 77.00 364 ALA A CA 1
ATOM 2707 C C . ALA A 1 364 ? -10.572 -2.665 16.887 1.00 77.00 364 ALA A C 1
ATOM 2709 O O . ALA A 1 364 ? -11.131 -2.557 15.798 1.00 77.00 364 ALA A O 1
ATOM 2710 N N . VAL A 1 365 ? -10.826 -3.670 17.733 1.00 84.00 365 VAL A N 1
ATOM 2711 C CA . VAL A 1 365 ? -11.818 -4.719 17.456 1.00 84.00 365 VAL A CA 1
ATOM 2712 C C . VAL A 1 365 ? -13.228 -4.141 17.353 1.00 84.00 365 VAL A C 1
ATOM 2714 O O . VAL A 1 365 ? -13.954 -4.495 16.428 1.00 84.00 365 VAL A O 1
ATOM 2717 N N . ALA A 1 366 ? -13.609 -3.227 18.251 1.00 82.25 366 ALA A N 1
ATOM 2718 C CA . ALA A 1 366 ? -14.903 -2.549 18.178 1.00 82.25 366 ALA A CA 1
ATOM 2719 C C . ALA A 1 366 ? -15.070 -1.789 16.850 1.00 82.25 366 ALA A C 1
ATOM 2721 O O . ALA A 1 366 ? -16.090 -1.944 16.186 1.00 82.25 366 ALA A O 1
ATOM 2722 N N . ASN A 1 367 ? -14.031 -1.070 16.408 1.00 81.25 367 ASN A N 1
ATOM 2723 C CA . ASN A 1 367 ? -14.046 -0.372 15.121 1.00 81.25 367 ASN A CA 1
ATOM 2724 C C . ASN A 1 367 ? -14.168 -1.331 13.921 1.00 81.25 367 ASN A C 1
ATOM 2726 O O . ASN A 1 367 ? -14.866 -1.008 12.962 1.00 81.25 367 ASN A O 1
ATOM 2730 N N . GLU A 1 368 ? -13.512 -2.500 13.948 1.00 79.06 368 GLU A N 1
ATOM 2731 C CA . GLU A 1 368 ? -13.661 -3.514 12.887 1.00 79.06 368 GLU A CA 1
ATOM 2732 C C . GLU A 1 368 ? -15.099 -4.048 12.845 1.00 79.06 368 GLU A C 1
ATOM 2734 O O . GLU A 1 368 ? -15.680 -4.151 11.764 1.00 79.06 368 GLU A O 1
ATOM 2739 N N . VAL A 1 369 ? -15.700 -4.337 14.006 1.00 82.81 369 VAL A N 1
ATOM 2740 C CA . VAL A 1 369 ? -17.093 -4.801 14.099 1.00 82.81 369 VAL A CA 1
ATOM 2741 C C . VAL A 1 369 ? -18.060 -3.740 13.577 1.00 82.81 369 VAL A C 1
ATOM 2743 O O . VAL A 1 369 ? -18.903 -4.063 12.740 1.00 82.81 369 VAL A O 1
ATOM 2746 N N . ASP A 1 370 ? -17.914 -2.485 14.000 1.00 81.50 370 ASP A N 1
ATOM 2747 C CA . ASP A 1 370 ? -18.763 -1.384 13.536 1.00 81.50 370 ASP A CA 1
ATOM 2748 C C . ASP A 1 370 ? -18.642 -1.184 12.022 1.00 81.50 370 ASP A C 1
ATOM 2750 O O . ASP A 1 370 ? -19.650 -1.035 11.326 1.00 81.50 370 ASP A O 1
ATOM 2754 N N . LEU A 1 371 ? -17.423 -1.260 11.482 1.00 79.56 371 LEU A N 1
ATOM 2755 C CA . LEU A 1 371 ? -17.180 -1.154 10.046 1.00 79.56 371 LEU A CA 1
ATOM 2756 C C . LEU A 1 371 ? -17.841 -2.309 9.282 1.00 79.56 371 LEU A C 1
ATOM 2758 O O . LEU A 1 371 ? -18.543 -2.059 8.302 1.00 79.56 371 LEU A O 1
ATOM 2762 N N . VAL A 1 372 ? -17.695 -3.552 9.751 1.00 76.50 372 VAL A N 1
ATOM 2763 C CA . VAL A 1 372 ? -18.342 -4.725 9.141 1.00 76.50 372 VAL A CA 1
ATOM 2764 C C . VAL A 1 372 ? -19.869 -4.604 9.177 1.00 76.50 372 VAL A C 1
ATOM 2766 O O . VAL A 1 372 ? -20.526 -4.885 8.175 1.00 76.50 372 VAL A O 1
ATOM 2769 N N . MET A 1 373 ? -20.436 -4.135 10.290 1.00 75.88 373 MET A N 1
ATOM 2770 C CA . MET A 1 373 ? -21.885 -3.954 10.448 1.00 75.88 373 MET A CA 1
ATOM 2771 C C . MET A 1 373 ? -22.433 -2.752 9.662 1.00 75.88 373 MET A C 1
ATOM 2773 O O . MET A 1 373 ? -23.618 -2.722 9.326 1.00 75.88 373 MET A O 1
ATOM 2777 N N . SER A 1 374 ? -21.587 -1.772 9.329 1.00 77.56 374 SER A N 1
ATOM 2778 C CA . SER A 1 374 ? -21.971 -0.610 8.518 1.00 77.56 374 SER A CA 1
ATOM 2779 C C . SER A 1 374 ? -22.219 -0.952 7.043 1.00 77.56 374 SER A C 1
ATOM 2781 O O . SER A 1 374 ? -22.930 -0.216 6.351 1.00 77.56 374 SER A O 1
ATOM 2783 N N . PHE A 1 375 ? -21.697 -2.086 6.556 1.00 72.75 375 PHE A N 1
ATOM 2784 C CA . PHE A 1 375 ? -21.931 -2.543 5.189 1.00 72.75 375 PHE A CA 1
ATOM 2785 C C . PHE A 1 375 ? -23.346 -3.110 5.031 1.00 72.75 375 PHE A C 1
ATOM 2787 O O . PHE A 1 375 ? -23.585 -4.315 5.067 1.00 72.75 375 PHE A O 1
ATOM 2794 N N . LYS A 1 376 ? -24.306 -2.224 4.769 1.00 54.50 376 LYS A N 1
ATOM 2795 C CA . LYS A 1 376 ? -25.631 -2.594 4.258 1.00 54.50 376 LYS A CA 1
ATOM 2796 C C . LYS A 1 376 ? -25.544 -2.908 2.764 1.00 54.50 376 LYS A C 1
ATOM 2798 O O . LYS A 1 376 ? -25.989 -2.112 1.944 1.00 54.50 376 LYS A O 1
ATOM 2803 N N . LEU A 1 377 ? -24.934 -4.026 2.378 1.00 45.97 377 LEU A N 1
ATOM 2804 C CA . LEU A 1 377 ? -24.839 -4.393 0.962 1.00 45.97 377 LEU A CA 1
ATOM 2805 C C . LEU A 1 377 ? -25.286 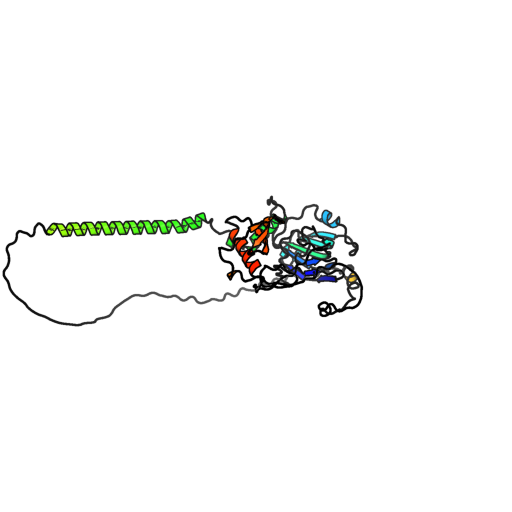-5.832 0.730 1.00 45.97 377 LEU A C 1
ATOM 2807 O O . LEU A 1 377 ? -24.513 -6.778 0.830 1.00 45.97 377 LEU A O 1
ATOM 2811 N N . CYS A 1 378 ? -26.546 -5.976 0.328 1.00 46.03 378 CYS A N 1
ATOM 2812 C CA . CYS A 1 378 ? -26.968 -7.119 -0.471 1.00 46.03 378 CYS A CA 1
ATOM 2813 C C . CYS A 1 378 ? -26.527 -6.851 -1.914 1.00 46.03 378 CYS A C 1
ATOM 2815 O O . CYS A 1 378 ? -27.301 -6.355 -2.728 1.00 46.03 378 CYS A O 1
ATOM 2817 N N . SER A 1 379 ? -25.252 -7.111 -2.201 1.00 48.22 379 SER A N 1
ATOM 2818 C CA . SER A 1 379 ? -24.746 -7.235 -3.568 1.00 48.22 379 SER A CA 1
ATOM 2819 C C . SER A 1 379 ? -24.524 -8.723 -3.853 1.00 48.22 379 SER A C 1
ATOM 2821 O O . SER A 1 379 ? -23.977 -9.409 -2.987 1.00 48.22 379 SER A O 1
ATOM 2823 N N . PRO A 1 380 ? -24.898 -9.249 -5.035 1.00 50.25 380 PRO A N 1
ATOM 2824 C CA . PRO A 1 380 ? -24.775 -10.672 -5.384 1.00 50.25 380 PRO A CA 1
ATOM 2825 C C . PRO A 1 380 ? -23.334 -11.231 -5.378 1.00 50.25 380 PRO A C 1
ATOM 2827 O O . PRO A 1 380 ? -23.138 -12.417 -5.631 1.00 50.25 380 PRO A O 1
ATOM 2830 N N . HIS A 1 381 ? -22.324 -10.410 -5.071 1.00 53.56 381 HIS A N 1
ATOM 2831 C CA . HIS A 1 381 ? -20.909 -10.790 -5.011 1.00 53.56 381 HIS A CA 1
ATOM 2832 C C . HIS A 1 381 ? -20.255 -10.605 -3.631 1.00 53.56 381 HIS A C 1
ATOM 2834 O O . HIS A 1 381 ? -19.033 -10.698 -3.523 1.00 53.56 381 HIS A O 1
ATOM 2840 N N . SER A 1 382 ? -21.022 -10.338 -2.570 1.00 48.44 382 SER A N 1
ATOM 2841 C CA . SER A 1 382 ? -20.481 -10.144 -1.215 1.00 48.44 382 SER A CA 1
ATOM 2842 C C . SER A 1 382 ? -21.034 -11.185 -0.232 1.00 48.44 382 SER A C 1
ATOM 2844 O O . SER A 1 382 ? -22.212 -11.525 -0.322 1.00 48.44 382 SER A O 1
ATOM 2846 N N . PRO A 1 383 ? -20.219 -11.714 0.705 1.00 50.84 383 PRO A N 1
ATOM 2847 C CA . PRO A 1 383 ? -20.687 -12.680 1.696 1.00 50.84 383 PRO A CA 1
ATOM 2848 C C . PRO A 1 383 ? -21.776 -12.057 2.581 1.00 50.84 383 PRO A C 1
ATOM 2850 O O . PRO A 1 383 ? -21.535 -11.083 3.291 1.00 50.84 383 PRO A O 1
ATOM 2853 N N . CYS A 1 384 ? -22.984 -12.618 2.520 1.00 49.09 384 CYS A N 1
ATOM 2854 C CA . CYS A 1 384 ? -24.128 -12.181 3.314 1.00 49.09 384 CYS A CA 1
ATOM 2855 C C . CYS A 1 384 ? -24.128 -12.831 4.708 1.00 49.09 384 CYS A C 1
ATOM 2857 O O . CYS A 1 384 ? -23.856 -14.023 4.854 1.00 49.09 384 CYS A O 1
ATOM 2859 N N . CYS A 1 385 ? -24.518 -12.072 5.730 1.00 51.12 385 CYS A N 1
ATOM 2860 C CA . CYS A 1 385 ? -24.921 -12.611 7.033 1.00 51.12 385 CYS A CA 1
ATOM 2861 C C . CYS A 1 385 ? -26.378 -13.163 6.951 1.00 51.12 385 CYS A C 1
ATOM 2863 O O . CYS A 1 385 ? -27.171 -12.645 6.171 1.00 51.12 385 CYS A O 1
ATOM 2865 N N . VAL A 1 386 ? -26.730 -14.221 7.710 1.00 47.38 386 VAL A N 1
ATOM 2866 C CA . VAL A 1 386 ? -27.908 -15.151 7.533 1.00 47.38 386 VAL A CA 1
ATOM 2867 C C . VAL A 1 386 ? -29.063 -14.880 8.536 1.00 47.38 386 VAL A C 1
ATOM 2869 O O . VAL A 1 386 ? -28.633 -14.510 9.640 1.00 47.38 386 VAL A O 1
ATOM 2872 N N . PRO A 1 387 ? -30.437 -14.970 8.275 1.00 49.91 387 PRO A N 1
ATOM 2873 C CA . PRO A 1 387 ? -31.484 -16.061 8.334 1.00 49.91 387 PRO A CA 1
ATOM 2874 C C . PRO A 1 387 ? -32.720 -15.787 7.412 1.00 49.91 387 PRO A C 1
ATOM 2876 O O . PRO A 1 387 ? -32.569 -15.187 6.362 1.00 49.91 387 PRO A O 1
ATOM 2879 N N . LYS A 1 388 ? -33.998 -16.037 7.779 1.00 49.62 388 LYS A N 1
ATOM 2880 C CA . LYS A 1 388 ? -34.826 -17.264 7.980 1.00 49.62 388 LYS A CA 1
ATOM 2881 C C . LYS A 1 388 ? -36.286 -16.812 7.763 1.00 49.62 388 LYS A C 1
ATOM 2883 O O . LYS A 1 388 ? -36.664 -15.748 8.239 1.00 49.62 388 LYS A O 1
ATOM 2888 N N . ALA A 1 389 ? -37.108 -17.649 7.122 1.00 35.47 389 ALA A N 1
ATOM 2889 C CA . ALA A 1 389 ? -38.552 -17.460 6.911 1.00 35.47 389 ALA A CA 1
ATOM 2890 C C . ALA A 1 389 ? -39.422 -18.409 7.790 1.00 35.47 389 ALA A C 1
ATOM 2892 O O . ALA A 1 389 ? -38.889 -19.377 8.353 1.00 35.47 389 ALA A O 1
ATOM 2893 N N . PRO A 1 390 ? -40.742 -18.153 7.946 1.00 49.94 390 PRO A N 1
ATOM 2894 C CA . PRO A 1 390 ? -41.597 -18.835 8.920 1.00 49.94 390 PRO A CA 1
ATOM 2895 C C . PRO A 1 390 ? -42.259 -20.122 8.391 1.00 49.94 390 PRO A C 1
ATOM 2897 O O . PRO A 1 390 ? -42.412 -20.330 7.192 1.00 49.94 390 PRO A O 1
ATOM 2900 N N . GLN A 1 391 ? -42.660 -20.984 9.331 1.00 38.62 391 GLN A N 1
ATOM 2901 C CA . GLN A 1 391 ? -43.354 -22.255 9.103 1.00 38.62 391 GLN A CA 1
ATOM 2902 C C . GLN A 1 391 ? -44.874 -22.068 8.974 1.00 38.62 391 GLN A C 1
ATOM 2904 O O . GLN A 1 391 ? -45.485 -21.440 9.834 1.00 38.62 391 GLN A O 1
ATOM 2909 N N . HIS A 1 392 ? -45.484 -22.741 7.994 1.00 35.25 392 HIS A N 1
ATOM 2910 C CA . HIS A 1 392 ? -46.846 -23.275 8.094 1.00 35.25 392 HIS A CA 1
ATOM 2911 C C . HIS A 1 392 ? -46.889 -24.701 7.514 1.00 35.25 392 HIS A C 1
ATOM 2913 O O . HIS A 1 392 ? -46.208 -25.020 6.543 1.00 35.25 392 HIS A O 1
ATOM 2919 N N . HIS A 1 393 ? -47.662 -25.566 8.171 1.00 40.44 393 HIS A N 1
ATOM 2920 C CA . HIS A 1 393 ? -47.855 -26.987 7.876 1.00 40.44 393 HIS A CA 1
ATOM 2921 C C . HIS A 1 393 ? -48.368 -27.273 6.449 1.00 40.44 393 HIS A C 1
ATOM 2923 O O . HIS A 1 393 ? -49.439 -26.797 6.098 1.00 40.44 393 HIS A O 1
ATOM 2929 N N . HIS A 1 394 ? -47.679 -28.141 5.693 1.00 31.38 394 HIS A N 1
ATOM 2930 C CA . HIS A 1 394 ? -48.205 -29.382 5.084 1.00 31.38 394 HIS A CA 1
ATOM 2931 C C . HIS A 1 394 ? -47.105 -30.119 4.275 1.00 31.38 394 HIS A C 1
ATOM 2933 O O . HIS A 1 394 ? -46.349 -29.498 3.547 1.00 31.38 394 HIS A O 1
ATOM 2939 N N . ARG A 1 395 ? -47.036 -31.448 4.480 1.00 30.05 395 ARG A N 1
ATOM 2940 C CA . ARG A 1 395 ? -46.389 -32.560 3.728 1.00 30.05 395 ARG A CA 1
ATOM 2941 C C . ARG A 1 395 ? -45.286 -32.270 2.669 1.00 30.05 395 ARG A C 1
ATOM 2943 O O . ARG A 1 395 ? -45.546 -31.604 1.683 1.00 30.05 395 ARG A O 1
ATOM 2950 N N . LEU A 1 396 ? -44.131 -32.935 2.886 1.00 28.47 396 LEU A N 1
ATOM 2951 C CA . LEU A 1 396 ? -43.048 -33.455 1.999 1.00 28.47 396 LEU A CA 1
ATOM 2952 C C . LEU A 1 396 ? -43.052 -33.092 0.486 1.00 28.47 396 LEU A C 1
ATOM 2954 O O . LEU A 1 396 ? -44.098 -33.174 -0.152 1.00 28.47 396 LEU A O 1
ATOM 2958 N N . PRO A 1 397 ? -41.865 -32.848 -0.123 1.00 26.88 397 PRO A N 1
ATOM 2959 C CA . PRO A 1 397 ? -41.011 -33.972 -0.538 1.00 26.88 397 PRO A CA 1
ATOM 2960 C C . PRO A 1 397 ? -39.517 -33.874 -0.181 1.00 26.88 397 PRO A C 1
ATOM 2962 O O . PRO A 1 397 ? -38.939 -32.809 0.011 1.00 26.88 397 PRO A O 1
ATOM 2965 N N . PHE A 1 398 ? -38.945 -35.076 -0.096 1.00 28.59 398 PHE A N 1
ATOM 2966 C CA . PHE A 1 398 ? -37.533 -35.442 -0.189 1.00 28.59 398 PHE A CA 1
ATOM 2967 C C . PHE A 1 398 ? -36.859 -34.861 -1.444 1.00 28.59 398 PHE A C 1
ATOM 2969 O O . PHE A 1 398 ? -37.488 -34.838 -2.498 1.00 28.59 398 PHE A O 1
ATOM 2976 N N . CYS A 1 399 ? -35.561 -34.556 -1.347 1.00 22.50 399 CYS A N 1
ATOM 2977 C CA . CYS A 1 399 ? -34.614 -34.684 -2.459 1.00 22.50 399 CYS A CA 1
ATOM 2978 C C . CYS A 1 399 ? -33.306 -35.286 -1.926 1.00 22.50 399 CYS A C 1
ATOM 2980 O O . CYS A 1 399 ? -32.630 -34.672 -1.098 1.00 22.50 399 CYS A O 1
ATOM 2982 N N . ASP A 1 400 ? -33.005 -36.493 -2.405 1.00 25.39 400 ASP A N 1
ATOM 2983 C CA . ASP A 1 400 ? -31.698 -37.146 -2.347 1.00 25.39 400 ASP A CA 1
ATOM 2984 C C . ASP A 1 400 ? -30.667 -36.387 -3.199 1.00 25.39 400 ASP A C 1
ATOM 2986 O O . ASP A 1 400 ? -31.007 -35.762 -4.206 1.00 25.39 400 ASP A O 1
ATOM 2990 N N . MET A 1 401 ? -29.401 -36.471 -2.788 1.00 23.11 401 MET A N 1
ATOM 2991 C CA . MET A 1 401 ? -28.237 -36.185 -3.627 1.00 23.11 401 MET A CA 1
ATOM 2992 C C . MET A 1 401 ? -27.762 -37.499 -4.249 1.00 23.11 401 MET A C 1
ATOM 2994 O O . MET A 1 401 ? -27.426 -38.424 -3.513 1.00 23.11 401 MET A O 1
ATOM 2998 N N . GLU A 1 402 ? -27.649 -37.547 -5.574 1.00 26.80 402 GLU A N 1
ATOM 2999 C CA . GLU A 1 402 ? -26.775 -38.497 -6.264 1.00 26.80 402 GLU A CA 1
ATOM 3000 C C . GLU A 1 402 ? -25.813 -37.719 -7.174 1.00 26.80 402 GLU A C 1
ATOM 3002 O O . GLU A 1 402 ? -26.120 -36.605 -7.607 1.00 26.80 402 GLU A O 1
ATOM 3007 N N . SER A 1 403 ? -24.620 -38.290 -7.332 1.00 32.47 403 SER A N 1
ATOM 3008 C CA . SER A 1 403 ? -23.392 -37.726 -7.912 1.00 32.47 403 SER A CA 1
ATOM 3009 C C . SER A 1 403 ? -23.463 -37.354 -9.384 1.00 32.47 403 SER A C 1
ATOM 3011 O O . SER A 1 403 ? -24.067 -38.149 -10.138 1.00 32.47 403 SER A O 1
#

Foldseek 3Di:
DDADPCVDAAAEAEAPREAEDEPEEYECQDLQQDDDSLSYFYQAHEYEYYQYEYEAQEHEQADPCNQVVQQPADADPVFDDGWDKDFAFDDDPNDTAHRKIWTQWGKDWDAPPPSSDPDHHGTYIYIYHGYIYGYNYYQDPPDPDPRSVSSNVSRVVVVVDPVVVPPDDVVVVCCVPVVVVVVVVVVVVVVVVVVVVVVVVVVVVVVVPPVVPPDDDDDDDDDDDDDDDDDDDDDDDDDDDDDDDDDDDDDDDDDDDDDDDDDDDDDDDDDPPVVVPVPPPPDDDDDPPPPPDPDDDDDDDPDPDDDPPDDDAADDPVPDDPPFDKAFDAWPDADPQATWTFIATPRDTDIDGDGDDDPVCVVVVVVVVVVVNPPPDPDVPDDHDDDDDDDDDDDDDDDDDDD

Radius of gyration: 39.69 Å; chains: 1; bounding box: 73×89×128 Å